Protein AF-A0AAU7CNP4-F1 (afdb_monomer_lite)

Structure (mmCIF, N/CA/C/O backbone):
data_AF-A0AAU7CNP4-F1
#
_entry.id   AF-A0AAU7CNP4-F1
#
loop_
_atom_site.group_PDB
_atom_site.id
_atom_site.type_symbol
_atom_site.label_atom_id
_atom_site.label_alt_id
_atom_site.label_comp_id
_atom_site.label_asym_id
_atom_site.label_entity_id
_atom_site.label_seq_id
_atom_site.pdbx_PDB_ins_code
_atom_site.Cartn_x
_atom_site.Cartn_y
_atom_site.Cartn_z
_atom_site.occupancy
_atom_site.B_iso_or_equiv
_atom_site.auth_seq_id
_atom_site.auth_comp_id
_atom_site.auth_asym_id
_atom_site.auth_atom_id
_atom_site.pdbx_PDB_model_num
ATOM 1 N N . MET A 1 1 ? 29.659 2.621 -32.367 1.00 38.81 1 MET A N 1
ATOM 2 C CA . MET A 1 1 ? 28.260 2.296 -32.020 1.00 38.81 1 MET A CA 1
ATOM 3 C C . MET A 1 1 ? 28.257 0.948 -31.317 1.00 38.81 1 MET A C 1
ATOM 5 O O . MET A 1 1 ? 28.202 -0.076 -31.984 1.00 38.81 1 MET A O 1
ATOM 9 N N . SER A 1 2 ? 28.428 0.926 -29.994 1.00 43.38 2 SER A N 1
ATOM 10 C CA . SER A 1 2 ? 28.202 -0.292 -29.212 1.00 43.38 2 SER A CA 1
ATOM 11 C C . SER A 1 2 ? 26.702 -0.582 -29.249 1.00 43.38 2 SER A C 1
ATOM 13 O O . SER A 1 2 ? 25.896 0.210 -28.765 1.00 43.38 2 SER A O 1
ATOM 15 N N . GLY A 1 3 ? 26.315 -1.666 -29.921 1.00 45.72 3 GLY A N 1
ATOM 16 C CA . GLY A 1 3 ? 24.931 -2.122 -29.923 1.00 45.72 3 GLY A CA 1
ATOM 17 C C . GLY A 1 3 ? 24.493 -2.392 -28.487 1.00 45.72 3 GLY A C 1
ATOM 18 O O . GLY A 1 3 ? 25.221 -3.033 -27.732 1.00 45.72 3 GLY A O 1
ATOM 19 N N . ILE A 1 4 ? 23.329 -1.875 -28.098 1.00 47.69 4 ILE A N 1
ATOM 20 C CA . ILE A 1 4 ? 22.708 -2.201 -26.814 1.00 47.69 4 ILE A CA 1
ATOM 21 C C . ILE A 1 4 ? 22.448 -3.711 -26.830 1.00 47.69 4 ILE A C 1
ATOM 23 O O . ILE A 1 4 ? 21.527 -4.178 -27.501 1.00 47.69 4 ILE A O 1
ATOM 27 N N . VAL A 1 5 ? 23.285 -4.482 -26.134 1.00 54.00 5 VAL A N 1
ATOM 28 C CA . VAL A 1 5 ? 23.056 -5.912 -25.921 1.00 54.00 5 VAL A CA 1
ATOM 29 C C . VAL A 1 5 ? 21.863 -6.015 -24.978 1.00 54.00 5 VAL A C 1
ATOM 31 O O . VAL A 1 5 ? 21.990 -5.802 -23.775 1.00 54.00 5 VAL A O 1
ATOM 34 N N . ARG A 1 6 ? 20.674 -6.257 -25.536 1.00 62.50 6 ARG A N 1
ATOM 35 C CA . ARG A 1 6 ? 19.467 -6.484 -24.738 1.00 62.50 6 ARG A CA 1
ATOM 36 C C . ARG A 1 6 ? 19.558 -7.869 -24.111 1.00 62.50 6 ARG A C 1
ATOM 38 O O . ARG A 1 6 ? 19.707 -8.861 -24.822 1.00 62.50 6 ARG A O 1
ATOM 45 N N . GLU A 1 7 ? 19.491 -7.910 -22.785 1.00 71.56 7 GLU A N 1
ATOM 46 C CA . GLU A 1 7 ? 19.422 -9.142 -22.003 1.00 71.56 7 GLU A CA 1
ATOM 47 C C . GLU A 1 7 ? 18.245 -10.000 -22.504 1.00 71.56 7 GLU A C 1
ATOM 49 O O . GLU A 1 7 ? 17.127 -9.506 -22.692 1.00 71.56 7 GLU A O 1
ATOM 54 N N . LYS A 1 8 ? 18.512 -11.280 -22.765 1.00 75.69 8 LYS A N 1
ATOM 55 C CA . LYS A 1 8 ? 17.538 -12.248 -23.275 1.00 75.69 8 LYS A CA 1
ATOM 56 C C . LYS A 1 8 ? 17.271 -13.306 -22.219 1.00 75.69 8 LYS A C 1
ATOM 58 O O . LYS A 1 8 ? 18.205 -13.837 -21.619 1.00 75.69 8 LYS A O 1
ATOM 63 N N . ILE A 1 9 ? 16.004 -13.647 -22.030 1.00 73.88 9 ILE A N 1
ATOM 64 C CA . ILE A 1 9 ? 15.598 -14.792 -21.224 1.00 73.88 9 ILE A CA 1
ATOM 65 C C . ILE A 1 9 ? 15.575 -16.001 -22.160 1.00 73.88 9 ILE A C 1
ATOM 67 O O . ILE A 1 9 ? 14.783 -16.045 -23.102 1.00 73.88 9 ILE A O 1
ATOM 71 N N . LYS A 1 10 ? 16.468 -16.974 -21.925 1.00 75.62 10 LYS A N 1
ATOM 72 C CA . LYS A 1 10 ? 16.588 -18.170 -22.780 1.00 75.62 10 LYS A CA 1
ATOM 73 C C . LYS A 1 10 ? 15.264 -18.922 -22.893 1.00 75.62 10 LYS A C 1
ATOM 75 O O . LYS A 1 10 ? 14.884 -19.308 -23.994 1.00 75.62 10 LYS A O 1
ATOM 80 N N . GLN A 1 11 ? 14.578 -19.082 -21.767 1.00 80.00 11 GLN A N 1
ATOM 81 C CA . GLN A 1 11 ? 13.254 -19.677 -21.663 1.00 80.00 11 GLN A CA 1
ATOM 82 C C . GLN A 1 11 ? 12.564 -19.119 -20.418 1.00 80.00 11 GLN A C 1
ATOM 84 O O . GLN A 1 11 ? 13.205 -19.007 -19.371 1.00 80.00 11 GLN A O 1
ATOM 89 N N . PHE A 1 12 ? 11.284 -18.772 -20.520 1.00 85.19 12 PHE A N 1
ATOM 90 C CA . PHE A 1 12 ? 10.454 -18.475 -19.355 1.00 85.19 12 PHE A CA 1
ATOM 91 C C . PHE A 1 12 ? 9.117 -19.203 -19.438 1.00 85.19 12 PHE A C 1
ATOM 93 O O . PHE A 1 12 ? 8.617 -19.471 -20.529 1.00 85.19 12 PHE A O 1
ATOM 100 N N . VAL A 1 13 ? 8.555 -19.468 -18.261 1.00 90.06 13 VAL A N 1
ATOM 101 C CA . VAL A 1 13 ? 7.178 -19.923 -18.064 1.00 90.06 13 VAL A CA 1
ATOM 102 C C . VAL A 1 13 ? 6.470 -18.866 -17.224 1.00 90.06 13 VAL A C 1
ATOM 104 O O . VAL A 1 13 ? 7.039 -18.371 -16.249 1.00 90.06 13 VAL A O 1
ATOM 107 N N . LEU A 1 14 ? 5.258 -18.485 -17.611 1.00 93.00 14 LEU A N 1
ATOM 108 C CA . LEU A 1 14 ? 4.395 -17.572 -16.866 1.00 93.00 14 LEU A CA 1
ATOM 109 C C . LEU A 1 14 ? 2.976 -18.131 -16.867 1.00 93.00 14 LEU A C 1
ATOM 111 O O . LEU A 1 14 ? 2.451 -18.463 -17.927 1.00 93.00 14 LEU A O 1
ATOM 115 N N . THR A 1 15 ? 2.329 -18.199 -15.707 1.00 97.31 15 THR A N 1
ATOM 116 C CA . THR A 1 15 ? 0.913 -18.583 -15.656 1.00 97.31 15 THR A CA 1
ATOM 117 C C . THR A 1 15 ? 0.058 -17.327 -15.687 1.00 97.31 15 THR A C 1
ATOM 119 O O . THR A 1 15 ? 0.153 -16.508 -14.779 1.00 97.31 15 THR A O 1
ATOM 122 N N . VAL A 1 16 ? -0.801 -17.167 -16.692 1.00 97.75 16 VAL A N 1
ATOM 123 C CA . VAL A 1 16 ? -1.746 -16.046 -16.793 1.00 97.75 16 VAL A CA 1
ATOM 124 C C . VAL A 1 16 ? -3.171 -16.588 -16.788 1.00 97.75 16 VAL A C 1
ATOM 126 O O . VAL A 1 16 ? -3.534 -17.395 -17.641 1.00 97.75 16 VAL A O 1
ATOM 129 N N . ASN A 1 17 ? -3.984 -16.164 -15.816 1.00 96.88 17 ASN A N 1
ATOM 130 C CA . ASN A 1 17 ? -5.369 -16.621 -15.625 1.00 96.88 17 ASN A CA 1
ATOM 131 C C . ASN A 1 17 ? -5.502 -18.159 -15.593 1.00 96.88 17 ASN A C 1
ATOM 133 O O . ASN A 1 17 ? -6.438 -18.731 -16.144 1.00 96.88 17 ASN A O 1
ATOM 137 N N . GLY A 1 18 ? -4.530 -18.840 -14.974 1.00 94.50 18 GLY A N 1
ATOM 138 C CA . GLY A 1 18 ? -4.497 -20.303 -14.861 1.00 94.50 18 GLY A CA 1
ATOM 139 C C . GLY A 1 18 ? -4.018 -21.052 -16.110 1.00 94.50 18 GLY A C 1
ATOM 140 O O . GLY A 1 18 ? -3.937 -22.277 -16.065 1.00 94.50 18 GLY A O 1
ATOM 141 N N . LYS A 1 19 ? -3.673 -20.349 -17.196 1.00 95.94 19 LYS A N 1
ATOM 142 C CA . LYS A 1 19 ? -3.052 -20.925 -18.394 1.00 95.94 19 LYS A CA 1
ATOM 143 C C . LYS A 1 19 ? -1.554 -20.638 -18.397 1.00 95.94 19 LYS A C 1
ATOM 145 O O . LYS A 1 19 ? -1.145 -19.493 -18.217 1.00 95.94 19 LYS A O 1
ATOM 150 N N . GLU A 1 20 ? -0.746 -21.665 -18.621 1.00 96.12 20 GLU A N 1
ATOM 151 C CA . GLU A 1 20 ? 0.701 -21.520 -18.772 1.00 96.12 20 GLU A CA 1
ATOM 152 C C . GLU A 1 20 ? 1.057 -20.996 -20.167 1.00 96.12 20 GLU A C 1
ATOM 154 O O . GLU A 1 20 ? 0.502 -21.426 -21.181 1.00 96.12 20 GLU A O 1
ATOM 159 N N . TYR A 1 21 ? 1.988 -20.049 -20.195 1.00 94.25 21 TYR A N 1
ATOM 160 C CA . TYR A 1 21 ? 2.594 -19.491 -21.393 1.00 94.25 21 TYR A CA 1
ATOM 161 C C . TYR A 1 21 ? 4.100 -19.697 -21.314 1.00 94.25 21 TYR A C 1
ATOM 163 O O . TYR A 1 21 ? 4.745 -19.267 -20.354 1.00 94.25 21 TYR A O 1
ATOM 171 N N . GLU A 1 22 ? 4.657 -20.329 -22.341 1.00 91.62 22 GLU A N 1
ATOM 172 C CA . GLU A 1 22 ? 6.089 -20.568 -22.461 1.00 91.62 22 GLU A CA 1
ATOM 173 C C . GLU A 1 22 ? 6.647 -19.806 -23.660 1.00 91.62 22 GLU A C 1
ATOM 175 O O . GLU A 1 22 ? 6.062 -19.829 -24.744 1.00 91.62 22 GLU A O 1
ATOM 180 N N . ARG A 1 23 ? 7.803 -19.156 -23.491 1.00 85.06 23 ARG A N 1
ATOM 181 C CA . ARG A 1 23 ? 8.516 -18.522 -24.609 1.00 85.06 23 ARG A CA 1
ATOM 182 C C . ARG A 1 23 ? 10.017 -18.703 -24.473 1.00 85.06 23 ARG A C 1
ATOM 184 O O . ARG A 1 23 ? 10.582 -18.593 -23.383 1.00 85.06 23 ARG A O 1
ATOM 191 N N . THR A 1 24 ? 10.671 -18.923 -25.606 1.00 84.31 24 THR A N 1
ATOM 192 C CA . THR A 1 24 ? 12.131 -18.952 -25.730 1.00 84.31 24 THR A CA 1
ATOM 193 C C . THR A 1 24 ? 12.647 -17.663 -26.352 1.00 84.31 24 THR A C 1
ATOM 195 O O . THR A 1 24 ? 11.948 -17.038 -27.143 1.00 84.31 24 THR A O 1
ATOM 198 N N . ASP A 1 25 ? 13.886 -17.291 -26.034 1.00 80.50 25 ASP A N 1
ATOM 199 C CA . ASP A 1 25 ? 14.572 -16.118 -26.606 1.00 80.50 25 ASP A CA 1
ATOM 200 C C . ASP A 1 25 ? 13.822 -14.781 -26.412 1.00 80.50 25 ASP A C 1
ATOM 202 O O . ASP A 1 25 ? 13.855 -13.869 -27.238 1.00 80.50 25 ASP A O 1
ATOM 206 N N . ALA A 1 26 ? 13.136 -14.672 -25.276 1.00 81.00 26 ALA A N 1
ATOM 207 C CA . ALA A 1 26 ? 12.335 -13.524 -24.888 1.00 81.00 26 ALA A CA 1
ATOM 208 C C . ALA A 1 26 ? 13.204 -12.320 -24.514 1.00 81.00 26 ALA A C 1
ATOM 210 O O . ALA A 1 26 ? 14.243 -12.459 -23.864 1.00 81.00 26 ALA A O 1
ATOM 211 N N . ARG A 1 27 ? 12.748 -11.108 -24.837 1.00 82.50 27 ARG A N 1
ATOM 212 C CA . ARG A 1 27 ? 13.399 -9.887 -24.351 1.00 82.50 27 ARG A CA 1
ATOM 213 C C . ARG A 1 27 ? 13.158 -9.716 -22.853 1.00 82.50 27 ARG A C 1
ATOM 215 O O . ARG A 1 27 ? 12.016 -9.638 -22.412 1.00 82.50 27 ARG A O 1
ATOM 222 N N . ALA A 1 28 ? 14.229 -9.615 -22.066 1.00 75.06 28 ALA A N 1
ATOM 223 C CA . ALA A 1 28 ? 14.109 -9.498 -20.612 1.00 75.06 28 ALA A CA 1
ATOM 224 C C . ALA A 1 28 ? 13.513 -8.150 -20.161 1.00 75.06 28 ALA A C 1
ATOM 226 O O . ALA A 1 28 ? 12.955 -8.048 -19.068 1.00 75.06 28 ALA A O 1
ATOM 227 N N . ASP A 1 29 ? 13.628 -7.122 -21.007 1.00 81.38 29 ASP A N 1
ATOM 228 C CA . ASP A 1 29 ? 13.146 -5.757 -20.784 1.00 81.38 29 ASP A CA 1
ATOM 229 C C . ASP A 1 29 ? 11.732 -5.491 -21.332 1.00 81.38 29 ASP A C 1
ATOM 231 O O . ASP A 1 29 ? 11.237 -4.365 -21.228 1.00 81.38 29 ASP A O 1
ATOM 235 N N . GLU A 1 30 ? 11.076 -6.497 -21.909 1.00 88.81 30 GLU A N 1
ATOM 236 C CA . GLU A 1 30 ? 9.699 -6.394 -22.395 1.00 88.81 30 GLU A CA 1
ATOM 237 C C . GLU A 1 30 ? 8.737 -6.057 -21.255 1.00 88.81 30 GLU A C 1
ATOM 239 O O . GLU A 1 30 ? 8.899 -6.543 -20.131 1.00 88.81 30 GLU A O 1
ATOM 244 N N . LEU A 1 31 ? 7.765 -5.184 -21.523 1.00 91.31 31 LEU A N 1
ATOM 245 C CA . LEU A 1 31 ? 6.748 -4.847 -20.536 1.00 91.31 31 LEU A CA 1
ATOM 246 C C . LEU A 1 31 ? 5.727 -5.974 -20.441 1.00 91.31 31 LEU A C 1
ATOM 248 O O . LEU A 1 31 ? 5.307 -6.536 -21.449 1.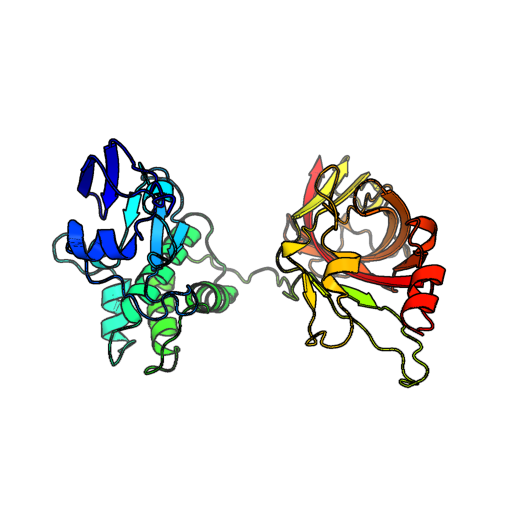00 91.31 31 LEU A O 1
ATOM 252 N N . LEU A 1 32 ? 5.262 -6.246 -19.224 1.00 94.62 32 LEU A N 1
ATOM 253 C CA . LEU A 1 32 ? 4.209 -7.230 -18.999 1.00 94.62 32 LEU A CA 1
ATOM 254 C C . LEU A 1 32 ? 2.937 -6.884 -19.787 1.00 94.62 32 LEU A C 1
ATOM 256 O O . LEU A 1 32 ? 2.257 -7.782 -20.261 1.00 94.62 32 LEU A O 1
ATOM 260 N N . ILE A 1 33 ? 2.608 -5.601 -19.949 1.00 96.94 33 ILE A N 1
ATOM 261 C CA . ILE A 1 33 ? 1.417 -5.203 -20.708 1.00 96.94 33 ILE A CA 1
ATOM 262 C C . ILE A 1 33 ? 1.493 -5.572 -22.192 1.00 96.94 33 ILE A C 1
ATOM 264 O O . ILE A 1 33 ? 0.484 -6.010 -22.734 1.00 96.94 33 ILE A O 1
ATOM 268 N N . ASP A 1 34 ? 2.670 -5.445 -22.808 1.00 95.50 34 ASP A N 1
ATOM 269 C CA . ASP A 1 34 ? 2.871 -5.788 -24.217 1.00 95.50 34 ASP A CA 1
ATOM 270 C C . ASP A 1 34 ? 2.713 -7.305 -24.379 1.00 95.50 34 ASP A C 1
ATOM 272 O O . ASP A 1 34 ? 1.917 -7.760 -25.193 1.00 95.50 34 ASP A O 1
ATOM 276 N N . PHE A 1 35 ? 3.340 -8.084 -23.489 1.00 95.00 35 PHE A N 1
ATOM 277 C CA . PHE A 1 35 ? 3.177 -9.538 -23.441 1.00 95.00 35 PHE A CA 1
ATOM 278 C C . PHE A 1 35 ? 1.704 -9.961 -23.279 1.00 95.00 35 PHE A C 1
ATOM 280 O O . PHE A 1 35 ? 1.206 -10.822 -24.003 1.00 95.00 35 PHE A O 1
ATOM 287 N N . LEU A 1 36 ? 0.970 -9.336 -22.352 1.00 97.44 36 LEU A N 1
ATOM 288 C CA . LEU A 1 36 ? -0.448 -9.640 -22.140 1.00 97.44 36 LEU A CA 1
ATOM 289 C C . LEU A 1 36 ? -1.300 -9.345 -23.382 1.00 97.44 36 LEU A C 1
ATOM 291 O O . LEU A 1 36 ? -2.245 -10.080 -23.650 1.00 97.44 36 LEU A O 1
ATOM 295 N N . HIS A 1 37 ? -1.001 -8.276 -24.121 1.00 97.50 37 HIS A N 1
ATOM 296 C CA . HIS A 1 37 ? -1.801 -7.859 -25.277 1.00 97.50 37 HIS A CA 1
ATOM 297 C C . HIS A 1 37 ? -1.457 -8.633 -26.538 1.00 97.50 37 HIS A C 1
ATOM 299 O O . HIS A 1 37 ? -2.368 -9.032 -27.258 1.00 97.50 37 HIS A O 1
ATOM 305 N N . GLU A 1 38 ? -0.170 -8.816 -26.806 1.00 94.44 38 GLU A N 1
ATOM 306 C CA . GLU A 1 38 ? 0.323 -9.346 -28.076 1.00 94.44 38 GLU A CA 1
ATOM 307 C C . GLU A 1 38 ? 0.423 -10.874 -28.064 1.00 94.44 38 GLU A C 1
ATOM 309 O O . GLU A 1 38 ? 0.113 -11.504 -29.068 1.00 94.44 38 GLU A O 1
ATOM 314 N N . GLU A 1 39 ? 0.803 -11.475 -26.933 1.00 92.50 39 GLU A N 1
ATOM 315 C CA . GLU A 1 39 ? 1.059 -12.922 -26.844 1.00 92.50 39 GLU A CA 1
ATOM 316 C C . GLU A 1 39 ? -0.105 -13.664 -2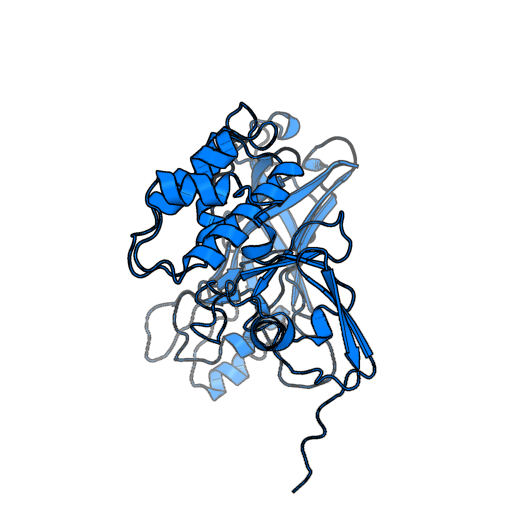6.181 1.00 92.50 39 GLU A C 1
ATOM 318 O O . GLU A 1 39 ? -0.512 -14.740 -26.622 1.00 92.50 39 GLU A O 1
ATOM 323 N N . CYS A 1 40 ? -0.669 -13.094 -25.111 1.00 95.31 40 CYS A N 1
ATOM 324 C CA . CYS A 1 40 ? -1.827 -13.692 -24.444 1.00 95.31 40 CYS A CA 1
ATOM 325 C C . CYS A 1 40 ? -3.164 -13.306 -25.093 1.00 95.31 40 CYS A C 1
ATOM 327 O O . CYS A 1 40 ? -4.181 -13.902 -24.743 1.00 95.31 40 CYS A O 1
ATOM 329 N N . GLU A 1 41 ? -3.180 -12.298 -25.974 1.00 97.06 41 GLU A N 1
ATOM 330 C CA . GLU A 1 41 ? -4.392 -11.694 -26.556 1.00 97.06 41 GLU A CA 1
ATOM 331 C C . GLU A 1 41 ? -5.392 -11.169 -25.492 1.00 97.06 41 GLU A C 1
ATOM 333 O O . GLU A 1 41 ? -6.590 -11.002 -25.738 1.00 97.06 41 GLU A O 1
ATOM 338 N N . LEU A 1 42 ? -4.899 -10.857 -24.286 1.00 98.00 42 LEU A N 1
ATOM 339 C CA . LEU A 1 42 ? -5.663 -10.370 -23.132 1.00 98.00 42 LEU A CA 1
ATOM 340 C C . LEU A 1 42 ? -5.615 -8.841 -23.056 1.00 98.00 42 LEU A C 1
ATOM 342 O O . LEU A 1 42 ? -4.827 -8.229 -22.328 1.00 98.00 42 LEU A O 1
ATOM 346 N N . THR A 1 43 ? -6.483 -8.202 -23.837 1.00 97.88 43 THR A N 1
ATOM 347 C CA . THR A 1 43 ? -6.500 -6.739 -24.017 1.00 97.88 43 THR A CA 1
ATOM 348 C C . THR A 1 43 ? -7.274 -5.973 -22.939 1.00 97.88 43 THR A C 1
ATOM 350 O O . THR A 1 43 ? -7.404 -4.745 -23.006 1.00 97.88 43 THR A O 1
ATOM 353 N N . GLY A 1 44 ? -7.832 -6.655 -21.939 1.00 97.94 44 GLY A N 1
ATOM 354 C CA . GLY A 1 44 ? -8.621 -6.080 -20.853 1.00 97.94 44 GLY A CA 1
ATOM 355 C C . GLY A 1 44 ? -7.804 -5.155 -19.958 1.00 97.94 44 GLY A C 1
ATOM 356 O O . GLY A 1 44 ? -8.243 -4.041 -19.679 1.00 97.94 44 GLY A O 1
ATOM 357 N N . THR A 1 45 ? -6.595 -5.553 -19.567 1.00 98.19 45 THR A N 1
ATOM 358 C CA . THR A 1 45 ? -5.640 -4.690 -18.845 1.00 98.19 45 THR A CA 1
ATOM 359 C C . THR A 1 45 ? -5.290 -3.473 -19.706 1.00 98.19 45 THR A C 1
ATOM 361 O O . THR A 1 45 ? -4.831 -3.651 -20.823 1.00 98.19 45 THR A O 1
ATOM 364 N N . LYS A 1 46 ? -5.483 -2.223 -19.260 1.00 97.88 46 LYS A N 1
ATOM 365 C CA . LYS A 1 46 ? -5.345 -1.067 -20.173 1.00 97.88 46 LYS A CA 1
ATOM 366 C C . LYS A 1 46 ? -4.023 -0.321 -20.045 1.00 97.88 46 LYS A C 1
ATOM 368 O O . LYS A 1 46 ? -3.638 0.103 -18.957 1.00 97.88 46 LYS A O 1
ATOM 373 N N . PHE A 1 47 ? -3.376 -0.055 -21.180 1.00 95.62 47 PHE A N 1
ATOM 374 C CA . PHE A 1 47 ? -2.254 0.878 -21.266 1.00 95.62 47 PHE A CA 1
ATOM 375 C C . PHE A 1 47 ? -2.789 2.307 -21.426 1.00 95.62 47 PHE A C 1
ATOM 377 O O . PHE A 1 47 ? -3.617 2.568 -22.293 1.00 95.62 47 PHE A O 1
ATOM 384 N N . SER A 1 48 ? -2.368 3.239 -20.569 1.00 91.56 48 SER A N 1
ATOM 385 C CA . SER A 1 48 ? -2.827 4.637 -20.630 1.00 91.56 48 SER A CA 1
ATOM 386 C C . SER A 1 48 ? -1.669 5.614 -20.463 1.00 91.56 48 SER A C 1
ATOM 388 O O . SER A 1 48 ? -1.200 6.180 -21.439 1.00 91.56 48 SER A O 1
ATOM 390 N N . CYS A 1 49 ? -1.176 5.798 -19.237 1.00 78.38 49 CYS A N 1
ATOM 391 C CA . CYS A 1 49 ? -0.147 6.805 -18.971 1.00 78.38 49 CYS A CA 1
ATOM 392 C C . CYS A 1 49 ? 1.294 6.336 -19.235 1.00 78.38 49 CYS A C 1
ATOM 394 O O . CYS A 1 49 ? 2.183 7.174 -19.298 1.00 78.38 49 CYS A O 1
ATOM 396 N N . GLY A 1 50 ? 1.558 5.023 -19.283 1.00 79.25 50 GLY A N 1
ATOM 397 C CA . GLY A 1 50 ? 2.906 4.444 -19.433 1.00 79.25 50 GLY A CA 1
ATOM 398 C C . GLY A 1 50 ? 3.882 4.660 -18.261 1.00 79.25 50 GLY A C 1
ATOM 399 O O . GLY A 1 50 ? 4.879 3.960 -18.168 1.00 79.25 50 GLY A O 1
ATOM 400 N N . VAL A 1 51 ? 3.581 5.576 -17.336 1.00 77.00 51 VAL A N 1
ATOM 401 C CA . VAL A 1 51 ? 4.471 5.987 -16.230 1.00 77.00 51 VAL A CA 1
ATOM 402 C C . VAL A 1 51 ? 3.983 5.546 -14.845 1.00 77.00 51 VAL A C 1
ATOM 404 O O . VAL A 1 51 ? 4.455 6.037 -13.829 1.00 77.00 51 VAL A O 1
ATOM 407 N 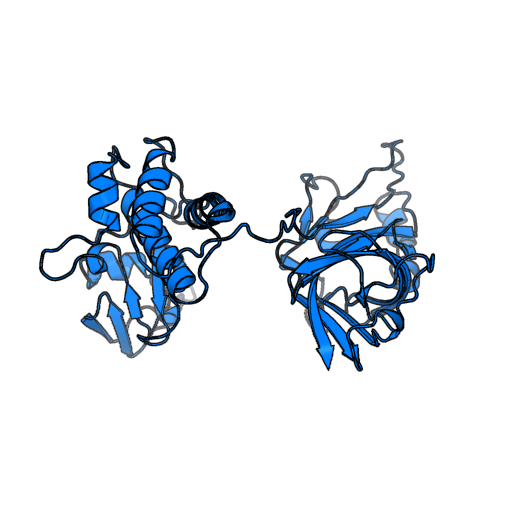N . GLY A 1 52 ? 2.989 4.654 -14.787 1.00 74.00 52 GLY A N 1
ATOM 408 C CA . GLY A 1 52 ? 2.477 4.088 -13.533 1.00 74.00 52 GLY A CA 1
ATOM 409 C C . GLY A 1 52 ? 1.544 4.986 -12.705 1.00 74.00 52 GLY A C 1
ATOM 410 O O . GLY A 1 52 ? 1.128 4.591 -11.625 1.00 74.00 52 GLY A O 1
ATOM 411 N N . ALA A 1 53 ? 1.147 6.158 -13.206 1.00 74.19 53 ALA A N 1
ATOM 412 C CA . ALA A 1 53 ? 0.353 7.125 -12.439 1.00 74.19 53 ALA A CA 1
ATOM 413 C C . ALA A 1 53 ? -1.169 6.861 -12.406 1.00 74.19 53 ALA A C 1
ATOM 415 O O . ALA A 1 53 ? -1.860 7.381 -11.538 1.00 74.19 53 ALA A O 1
ATOM 416 N N . CYS A 1 54 ? -1.724 6.122 -13.375 1.00 74.56 54 CYS A N 1
ATOM 417 C CA . CYS A 1 54 ? -3.185 6.052 -13.575 1.00 74.56 54 CYS A CA 1
ATOM 418 C C . CYS A 1 54 ? -3.872 4.770 -13.078 1.00 74.56 54 CYS A C 1
ATOM 420 O O . CYS A 1 54 ? -5.102 4.704 -13.096 1.00 74.56 54 CYS A O 1
ATOM 422 N N . GLY A 1 55 ? -3.110 3.722 -12.748 1.00 83.06 55 GLY A N 1
ATOM 423 C CA . GLY A 1 55 ? -3.629 2.431 -12.274 1.00 83.06 55 GLY A CA 1
ATOM 424 C C . GLY A 1 55 ? -4.424 1.577 -13.281 1.00 83.06 55 GLY A C 1
ATOM 425 O O . GLY A 1 55 ? -4.824 0.469 -12.944 1.00 83.06 55 GLY A O 1
ATOM 426 N N . SER A 1 56 ? -4.655 2.023 -14.522 1.00 94.19 56 SER A N 1
ATOM 427 C CA . SER A 1 56 ? -5.510 1.290 -15.486 1.00 94.19 56 SER A CA 1
ATOM 428 C C . SER A 1 56 ? -4.921 -0.049 -15.968 1.00 94.19 56 SER A C 1
ATOM 430 O O . SER A 1 56 ? -5.653 -0.911 -16.452 1.00 94.19 56 SER A O 1
ATOM 432 N N . CYS A 1 57 ? -3.609 -0.233 -15.799 1.00 95.19 57 CYS A N 1
ATOM 433 C CA . CYS A 1 57 ? -2.856 -1.435 -16.164 1.00 95.19 57 CYS A CA 1
ATOM 434 C C . CYS A 1 57 ? -2.649 -2.410 -14.991 1.00 95.19 57 CYS A C 1
ATOM 436 O O . CYS A 1 57 ? -1.738 -3.238 -15.038 1.00 95.19 57 CYS A O 1
ATOM 438 N N . LYS A 1 58 ? -3.410 -2.259 -13.902 1.00 95.75 58 LYS A N 1
ATOM 439 C CA . LYS A 1 58 ? -3.223 -3.059 -12.692 1.00 95.75 58 LYS A CA 1
ATOM 440 C C . LYS A 1 58 ? -3.617 -4.517 -12.928 1.00 95.75 58 LYS A C 1
ATOM 442 O O . LYS A 1 58 ? -4.700 -4.791 -13.437 1.00 95.75 58 LYS A O 1
ATOM 447 N N . VAL A 1 59 ? -2.742 -5.420 -12.505 1.00 97.94 59 VAL A N 1
ATOM 448 C CA . VAL A 1 59 ? -2.933 -6.875 -12.460 1.00 97.94 59 VAL A CA 1
ATOM 449 C C . VAL A 1 59 ? -2.561 -7.383 -11.065 1.00 97.94 59 VAL A C 1
ATOM 451 O O . VAL A 1 59 ? -1.942 -6.654 -10.285 1.00 97.94 59 VAL A O 1
ATOM 454 N N . ALA A 1 60 ? -2.939 -8.618 -10.747 1.00 96.38 60 ALA A N 1
ATOM 455 C CA . ALA A 1 60 ? -2.488 -9.299 -9.536 1.00 96.38 60 ALA A CA 1
ATOM 456 C C . ALA A 1 60 ? -1.370 -10.285 -9.883 1.00 96.38 60 ALA A C 1
ATOM 458 O O . ALA A 1 60 ? -1.476 -10.989 -10.886 1.00 96.38 60 ALA A O 1
ATOM 459 N N . VAL A 1 61 ? -0.327 -10.347 -9.056 1.00 90.19 61 VAL A N 1
ATOM 460 C CA . VAL A 1 61 ? 0.770 -11.316 -9.185 1.00 90.19 61 VAL A CA 1
ATOM 461 C C . VAL A 1 61 ? 0.911 -12.107 -7.893 1.00 90.19 61 VAL A C 1
ATOM 463 O O . VAL A 1 61 ? 0.856 -11.531 -6.810 1.00 90.19 61 VAL A O 1
ATOM 466 N N . GLN A 1 62 ? 1.101 -13.417 -7.999 1.00 89.00 62 GLN A N 1
ATOM 467 C CA . GLN A 1 62 ? 1.360 -14.304 -6.868 1.00 89.00 62 GLN A CA 1
ATOM 468 C C . GLN A 1 62 ? 2.589 -15.170 -7.166 1.00 89.00 62 GLN A C 1
ATOM 470 O O . GLN A 1 62 ? 2.726 -15.704 -8.267 1.00 89.00 62 GLN A O 1
ATOM 475 N N . VAL A 1 63 ? 3.478 -15.333 -6.183 1.00 81.25 63 VAL A N 1
ATOM 476 C CA . VAL A 1 63 ? 4.677 -16.187 -6.317 1.00 81.25 63 VAL A CA 1
ATOM 477 C C . VAL A 1 63 ? 4.332 -17.679 -6.354 1.00 81.25 63 VAL A C 1
ATOM 479 O O . VAL A 1 63 ? 5.026 -18.465 -6.988 1.00 81.25 63 VAL A O 1
ATOM 482 N N . THR A 1 64 ? 3.231 -18.065 -5.712 1.00 84.56 64 THR A N 1
ATOM 483 C CA . THR A 1 64 ? 2.602 -19.388 -5.792 1.00 84.56 64 THR A CA 1
ATOM 484 C C . THR A 1 64 ? 1.087 -19.198 -5.850 1.00 84.56 64 THR A C 1
ATOM 486 O O . THR A 1 64 ? 0.588 -18.142 -5.469 1.00 84.56 64 THR A O 1
ATOM 489 N N . LYS A 1 65 ? 0.331 -20.205 -6.299 1.00 83.12 65 LYS A N 1
ATOM 490 C CA . LYS A 1 65 ? -1.133 -20.103 -6.454 1.00 83.12 65 LYS A CA 1
ATOM 491 C C . LYS A 1 65 ? -1.876 -19.705 -5.165 1.00 83.12 65 LYS A C 1
ATOM 493 O O . LYS A 1 65 ? -2.908 -19.042 -5.245 1.00 83.12 65 LYS A O 1
ATOM 498 N N . ASP A 1 66 ? -1.330 -20.071 -4.007 1.00 82.31 66 ASP A N 1
ATOM 499 C CA . ASP A 1 66 ? -1.924 -19.815 -2.688 1.00 82.31 66 ASP A CA 1
ATOM 500 C C . ASP A 1 66 ? -1.319 -18.588 -1.978 1.00 82.31 66 ASP A C 1
ATOM 502 O O . ASP A 1 66 ? -1.778 -18.200 -0.903 1.00 82.31 66 ASP A O 1
ATOM 506 N N . ALA A 1 67 ? -0.288 -17.962 -2.557 1.00 79.44 67 ALA A N 1
ATOM 507 C CA . ALA A 1 67 ? 0.321 -16.762 -1.991 1.00 79.44 67 ALA A CA 1
ATOM 508 C C . ALA A 1 67 ? -0.625 -15.548 -2.087 1.00 79.44 67 ALA A C 1
ATOM 510 O O . ALA A 1 67 ? -1.497 -15.511 -2.955 1.00 79.44 67 ALA A O 1
ATOM 511 N N . PRO A 1 68 ? -0.445 -14.515 -1.250 1.00 77.56 68 PRO A N 1
ATOM 512 C CA . PRO A 1 68 ? -1.158 -13.250 -1.392 1.00 77.56 68 PRO A CA 1
ATOM 513 C C . PRO A 1 68 ? -1.056 -12.645 -2.796 1.00 77.56 68 PRO A C 1
ATOM 515 O O . PRO A 1 68 ? 0.018 -12.632 -3.399 1.00 77.56 68 PRO A O 1
ATOM 518 N N . MET A 1 69 ? -2.172 -12.121 -3.308 1.00 87.56 69 MET A N 1
ATOM 519 C CA . MET A 1 69 ? -2.190 -11.317 -4.529 1.00 87.56 69 MET A CA 1
ATOM 520 C C . MET A 1 69 ? -1.485 -9.987 -4.286 1.00 87.56 69 MET A C 1
ATOM 522 O O . MET A 1 69 ? -1.937 -9.178 -3.484 1.00 87.56 69 MET A O 1
ATOM 526 N N . VAL A 1 70 ? -0.412 -9.733 -5.029 1.00 81.38 70 VAL A N 1
ATOM 527 C CA . VAL A 1 70 ? 0.326 -8.469 -4.984 1.00 81.38 70 VAL A CA 1
ATOM 528 C C . VAL A 1 70 ? -0.104 -7.587 -6.162 1.00 81.38 70 VAL A C 1
ATOM 530 O O . VAL A 1 70 ? -0.132 -8.066 -7.302 1.00 81.38 70 VAL A O 1
ATOM 533 N N . PRO A 1 71 ? -0.439 -6.302 -5.940 1.00 83.25 71 PRO A N 1
ATOM 534 C CA . PRO A 1 71 ? -0.760 -5.383 -7.024 1.00 83.25 71 PRO A CA 1
ATOM 535 C C . PRO A 1 71 ? 0.482 -5.056 -7.853 1.00 83.25 71 PRO A C 1
ATOM 537 O O . PRO A 1 71 ? 1.480 -4.562 -7.335 1.00 83.25 71 PRO A O 1
ATOM 540 N N . VAL A 1 72 ? 0.392 -5.245 -9.168 1.00 85.25 72 VAL A N 1
ATOM 541 C CA . VAL A 1 72 ? 1.468 -4.910 -10.109 1.00 85.25 72 VAL A CA 1
ATOM 542 C C . VAL A 1 72 ? 0.922 -4.055 -11.248 1.00 85.25 72 VAL A C 1
ATOM 544 O O . VAL A 1 72 ? -0.167 -4.289 -11.768 1.00 85.25 72 VAL A O 1
ATOM 547 N N . LEU A 1 73 ? 1.687 -3.037 -11.647 1.00 89.19 73 LEU A N 1
ATOM 548 C CA . LEU A 1 73 ? 1.380 -2.201 -12.807 1.00 89.19 73 LEU A CA 1
ATOM 549 C C . LEU A 1 73 ? 2.035 -2.802 -14.052 1.00 89.19 73 LEU A C 1
ATOM 551 O O . LEU A 1 73 ? 3.250 -2.698 -14.234 1.00 89.19 73 LEU A O 1
ATOM 555 N N . ALA A 1 74 ? 1.235 -3.395 -14.939 1.00 92.38 74 ALA A N 1
ATOM 556 C CA . ALA A 1 74 ? 1.751 -4.103 -16.112 1.00 92.38 74 ALA A CA 1
ATOM 557 C C . ALA A 1 74 ? 2.508 -3.187 -17.094 1.00 92.38 74 ALA A C 1
ATOM 559 O O . ALA A 1 74 ? 3.377 -3.650 -17.826 1.00 92.38 74 ALA A O 1
ATOM 560 N N . CYS A 1 75 ? 2.226 -1.876 -17.089 1.00 85.06 75 CYS A N 1
ATOM 561 C CA . CYS A 1 75 ? 2.946 -0.905 -17.925 1.00 85.06 75 CYS A CA 1
ATOM 562 C C . CYS A 1 75 ? 4.350 -0.552 -17.414 1.00 85.06 75 CYS A C 1
ATOM 564 O O . CYS A 1 75 ? 5.048 0.218 -18.066 1.00 85.06 75 CYS A O 1
ATOM 566 N N . TYR A 1 76 ? 4.736 -1.052 -16.239 1.00 83.38 76 TYR A N 1
ATOM 567 C CA . TYR A 1 76 ? 6.041 -0.804 -15.627 1.00 83.38 76 TYR A CA 1
ATOM 568 C C . TYR A 1 76 ? 6.804 -2.105 -15.362 1.00 83.38 76 TYR A C 1
ATOM 570 O O . TYR A 1 76 ? 8.021 -2.158 -15.543 1.00 83.38 76 TYR A O 1
ATOM 578 N N . ALA A 1 77 ? 6.087 -3.161 -14.966 1.00 83.06 77 ALA A N 1
ATOM 579 C CA . ALA A 1 77 ? 6.663 -4.474 -14.722 1.00 83.06 77 ALA A CA 1
ATOM 580 C C . ALA A 1 77 ? 7.328 -5.033 -15.983 1.00 83.06 77 ALA A C 1
ATOM 582 O O . ALA A 1 77 ? 6.748 -5.020 -17.070 1.00 83.06 77 ALA A O 1
ATOM 583 N N . ARG A 1 78 ? 8.550 -5.539 -15.812 1.00 87.38 78 ARG A N 1
ATOM 584 C CA . ARG A 1 78 ? 9.295 -6.224 -16.868 1.00 87.38 78 ARG A CA 1
ATOM 585 C C . ARG A 1 78 ? 8.978 -7.706 -16.813 1.00 87.38 78 ARG A C 1
ATOM 587 O O . ARG A 1 78 ? 8.836 -8.260 -15.728 1.00 87.38 78 ARG A O 1
ATOM 594 N N . LEU A 1 79 ? 8.942 -8.366 -17.961 1.00 84.00 79 LEU A N 1
ATOM 595 C CA . LEU A 1 79 ? 8.628 -9.789 -18.036 1.00 84.00 79 LEU A CA 1
ATOM 596 C C . LEU A 1 79 ? 9.558 -10.627 -17.143 1.00 84.00 79 LEU A C 1
ATOM 598 O O . LEU A 1 79 ? 9.095 -11.521 -16.440 1.00 84.00 79 LEU A O 1
ATOM 602 N N . LYS A 1 80 ? 10.847 -10.255 -17.062 1.00 84.75 80 LYS A N 1
ATOM 603 C CA . LYS A 1 80 ? 11.825 -10.928 -16.193 1.00 84.75 80 LYS A CA 1
ATOM 604 C C . LYS A 1 80 ? 11.463 -10.939 -14.706 1.00 84.75 80 LYS A C 1
ATOM 606 O O . LYS A 1 80 ? 11.880 -11.853 -14.008 1.00 84.75 80 LYS A O 1
ATOM 611 N N . SER A 1 81 ? 10.714 -9.949 -14.213 1.00 82.94 81 SER A N 1
ATOM 612 C CA . SER A 1 81 ? 10.378 -9.852 -12.786 1.00 82.94 81 SER A CA 1
ATOM 613 C C . SER A 1 81 ? 9.181 -10.709 -12.381 1.00 82.94 81 SER A C 1
ATOM 615 O O . SER A 1 81 ? 8.895 -10.798 -11.194 1.00 82.94 81 SER A O 1
ATOM 617 N N . VAL A 1 82 ? 8.467 -11.299 -13.344 1.00 85.12 82 VAL A N 1
ATOM 618 C CA . VAL A 1 82 ? 7.274 -12.122 -13.088 1.00 85.12 82 VAL A CA 1
ATOM 619 C C . VAL A 1 82 ? 7.425 -13.559 -13.586 1.00 85.12 82 VAL A C 1
ATOM 621 O O . VAL A 1 82 ? 6.484 -14.339 -13.496 1.00 85.12 82 VAL A O 1
ATOM 624 N N . VAL A 1 83 ? 8.600 -13.939 -14.094 1.00 87.50 83 VAL A N 1
ATOM 625 C CA . VAL A 1 83 ? 8.867 -15.312 -14.548 1.00 87.50 83 VAL A CA 1
ATOM 626 C C . VAL A 1 83 ? 8.589 -16.315 -13.427 1.00 87.50 83 VAL A C 1
ATOM 628 O O . VAL A 1 83 ? 9.005 -16.118 -12.289 1.00 87.50 83 VAL A O 1
ATOM 631 N N . GLY A 1 84 ? 7.888 -17.397 -13.766 1.00 88.19 84 GLY A N 1
ATOM 632 C CA . GLY A 1 84 ? 7.496 -18.459 -12.840 1.00 88.19 84 GLY A CA 1
ATOM 633 C C . GLY A 1 84 ? 6.339 -18.094 -11.907 1.00 88.19 84 GLY A C 1
ATOM 634 O O . GLY A 1 84 ? 5.943 -18.923 -11.093 1.00 88.19 84 GLY A O 1
ATOM 635 N N . MET A 1 85 ? 5.794 -16.878 -12.008 1.00 92.94 85 MET A N 1
ATOM 636 C CA . MET A 1 85 ? 4.702 -16.406 -11.158 1.00 92.94 85 MET A CA 1
ATOM 637 C C . MET A 1 85 ? 3.328 -16.611 -11.812 1.00 92.94 85 MET A C 1
ATOM 639 O O . MET A 1 85 ? 3.199 -16.980 -12.984 1.00 92.94 85 MET A O 1
ATOM 643 N N . TYR A 1 86 ? 2.288 -16.338 -11.028 1.00 96.62 86 TYR A N 1
ATOM 644 C CA . TYR A 1 86 ? 0.888 -16.394 -11.429 1.00 96.62 86 TYR A CA 1
ATOM 645 C C . TYR A 1 86 ? 0.353 -14.973 -11.582 1.00 96.62 86 TYR A C 1
ATOM 647 O O . TYR A 1 86 ? 0.298 -14.224 -10.610 1.00 96.62 86 TYR A O 1
ATOM 655 N N . VAL A 1 87 ? -0.048 -14.601 -12.792 1.00 97.81 87 VAL A N 1
ATOM 656 C CA . VAL A 1 87 ? -0.660 -13.312 -13.118 1.00 97.81 87 VAL A CA 1
ATOM 657 C C . VAL A 1 87 ? -2.162 -13.508 -13.287 1.00 97.81 87 VAL A C 1
ATOM 659 O O . VAL A 1 87 ? -2.603 -14.349 -14.069 1.00 97.81 87 VAL A O 1
ATOM 662 N N . THR A 1 88 ? -2.959 -12.701 -12.594 1.00 98.44 88 THR A N 1
ATOM 663 C CA . THR A 1 88 ? -4.405 -12.604 -12.825 1.00 98.44 88 THR A CA 1
ATOM 664 C C . THR A 1 88 ? -4.732 -11.237 -13.415 1.00 98.44 88 THR A C 1
ATOM 666 O O . THR A 1 88 ? -4.352 -10.203 -12.855 1.00 98.44 88 THR A O 1
ATOM 669 N N . THR A 1 89 ? -5.436 -11.227 -14.544 1.00 98.62 89 THR A N 1
ATOM 670 C CA . THR A 1 89 ? -5.956 -10.026 -15.212 1.00 98.62 89 THR A CA 1
ATOM 671 C C . THR A 1 89 ? -7.472 -9.919 -15.028 1.00 98.62 89 THR A C 1
ATOM 673 O O . THR A 1 89 ? -8.096 -10.784 -14.412 1.00 98.62 89 THR A O 1
ATOM 676 N N . VAL A 1 90 ? -8.089 -8.857 -15.559 1.00 98.38 90 VAL A N 1
ATOM 677 C CA . VAL A 1 90 ? -9.543 -8.643 -15.430 1.00 98.38 90 VAL A CA 1
ATOM 678 C C . VAL A 1 90 ? -10.361 -9.778 -16.054 1.00 98.38 90 VAL A C 1
ATOM 680 O O . VAL A 1 90 ? -11.437 -10.110 -15.561 1.00 98.38 90 VAL A O 1
ATOM 683 N N . GLU A 1 91 ? -9.849 -10.380 -17.123 1.00 98.19 91 GLU A N 1
ATOM 684 C CA . GLU A 1 91 ? -10.446 -11.524 -17.806 1.00 98.19 91 GLU A CA 1
ATOM 685 C C . GLU A 1 91 ? -10.457 -12.761 -16.905 1.00 98.19 91 GLU A C 1
ATOM 687 O O . GLU A 1 91 ? -11.434 -13.498 -16.902 1.00 98.19 91 GLU A O 1
ATOM 692 N N . GLY A 1 92 ? -9.430 -12.935 -16.067 1.00 97.19 92 GLY A N 1
ATOM 693 C CA . GLY A 1 92 ? -9.337 -14.043 -15.113 1.00 97.19 92 GLY A CA 1
ATOM 694 C C . GLY A 1 92 ? -10.299 -13.954 -13.927 1.00 97.19 92 GLY A C 1
ATOM 695 O O . GLY A 1 92 ? -10.332 -14.868 -13.109 1.00 97.19 92 GLY A O 1
ATOM 696 N N . LEU A 1 93 ? -11.067 -12.865 -13.798 1.00 97.25 93 LEU A N 1
ATOM 697 C CA . LEU A 1 93 ? -12.121 -12.758 -12.784 1.00 97.25 93 LEU A CA 1
ATOM 698 C C . LEU A 1 93 ? -13.373 -13.554 -13.170 1.00 97.25 93 LEU A C 1
ATOM 700 O O . LEU A 1 93 ? -14.121 -13.988 -12.295 1.00 97.25 93 LEU A O 1
ATOM 704 N N . GLU A 1 94 ? -13.623 -13.705 -14.467 1.00 94.69 94 GLU A N 1
ATOM 705 C CA . GLU A 1 94 ? -14.736 -14.491 -14.983 1.00 94.69 94 GLU A CA 1
ATOM 706 C C . GLU A 1 94 ? -14.387 -15.985 -14.925 1.00 94.69 94 GLU A C 1
ATOM 708 O O . GLU A 1 94 ? -13.254 -16.382 -15.196 1.00 94.69 94 GLU A O 1
ATOM 713 N N . ALA A 1 95 ? -15.360 -16.813 -14.538 1.00 87.62 95 ALA A N 1
ATOM 714 C CA . ALA A 1 95 ? -15.203 -18.262 -14.519 1.00 87.62 95 ALA A CA 1
ATOM 715 C C . ALA A 1 95 ? -16.381 -18.967 -15.211 1.00 87.62 95 ALA A C 1
ATOM 717 O O . ALA A 1 95 ? -17.515 -18.943 -14.724 1.00 87.62 95 ALA A O 1
ATOM 718 N N . GLN A 1 96 ? -16.099 -19.665 -16.315 1.00 85.94 96 GLN A N 1
ATOM 719 C CA . GLN A 1 96 ? -17.059 -20.500 -17.056 1.00 85.94 96 GLN A CA 1
ATOM 720 C C . GLN A 1 96 ? -18.342 -19.760 -17.492 1.00 85.94 96 GLN A C 1
ATOM 722 O O . GLN A 1 96 ? -19.459 -20.240 -17.303 1.00 85.94 96 GLN A O 1
ATOM 727 N N . GLY A 1 97 ? -18.192 -18.565 -18.050 1.00 87.75 97 GLY A N 1
ATOM 728 C CA . GLY A 1 97 ? -19.263 -17.647 -18.433 1.00 87.75 97 GLY A CA 1
ATOM 729 C C . GLY A 1 97 ? -19.879 -16.866 -17.268 1.00 87.75 97 GLY A C 1
ATOM 730 O O . GLY A 1 97 ? -20.754 -16.028 -17.496 1.00 87.75 97 GLY A O 1
ATOM 731 N N . ASN A 1 98 ? -19.457 -17.108 -16.023 1.00 93.81 98 ASN A N 1
ATOM 732 C CA . ASN A 1 98 ? -20.006 -16.428 -14.856 1.00 93.81 98 ASN A CA 1
ATOM 733 C C . ASN A 1 98 ? -19.127 -15.253 -14.448 1.00 93.81 98 ASN A C 1
ATOM 735 O O . ASN A 1 98 ? -18.005 -15.419 -13.972 1.00 93.81 98 ASN A O 1
ATOM 739 N N . LEU A 1 99 ? -19.696 -14.053 -14.563 1.00 96.19 99 LEU A N 1
ATOM 740 C CA . LEU A 1 99 ? -19.068 -12.840 -14.058 1.00 96.19 99 LEU A CA 1
ATOM 741 C C . LEU A 1 99 ? -18.806 -12.940 -12.552 1.00 96.19 99 LEU A C 1
ATOM 743 O O . LEU A 1 99 ? -19.691 -13.332 -11.777 1.00 96.19 99 LEU A O 1
ATOM 747 N N . HIS A 1 100 ? -17.628 -12.475 -12.144 1.00 97.31 100 HIS A N 1
ATOM 748 C CA . HIS A 1 100 ? -17.289 -12.264 -10.744 1.00 97.31 100 HIS A CA 1
ATOM 749 C C . HIS A 1 100 ? -18.323 -11.340 -10.076 1.00 97.31 100 HIS A C 1
ATOM 751 O O . HIS A 1 100 ? -18.798 -10.396 -10.721 1.00 97.31 100 HIS A O 1
ATOM 757 N N . PRO A 1 101 ? -18.632 -11.506 -8.775 1.00 98.00 101 PRO A N 1
ATOM 758 C CA . PRO A 1 101 ? -19.508 -10.585 -8.048 1.00 98.00 101 PRO A CA 1
ATOM 759 C C . PRO A 1 101 ? -19.138 -9.102 -8.216 1.00 98.00 101 PRO A C 1
ATOM 761 O O . PRO A 1 101 ? -20.024 -8.268 -8.368 1.00 98.00 101 PRO A O 1
ATOM 764 N N . LEU A 1 102 ? -17.840 -8.777 -8.286 1.00 98.12 102 LEU A N 1
ATOM 765 C CA . LEU A 1 102 ? -17.359 -7.418 -8.597 1.00 98.12 102 LEU A CA 1
ATOM 766 C C . LEU A 1 102 ? -17.789 -6.933 -9.986 1.00 98.12 102 LEU A C 1
ATOM 768 O O . LEU A 1 102 ? -18.278 -5.815 -10.113 1.00 98.12 102 LEU A O 1
ATOM 772 N N . GLN A 1 103 ? -17.640 -7.763 -11.021 1.00 98.19 103 GLN A N 1
ATOM 773 C CA . GLN A 1 103 ? -18.048 -7.409 -12.383 1.00 98.19 103 GLN A CA 1
ATOM 774 C C . GLN A 1 103 ? -19.564 -7.176 -12.455 1.00 98.19 103 GLN A C 1
ATOM 776 O O . GLN A 1 103 ? -20.004 -6.179 -13.027 1.00 98.19 103 GLN A O 1
ATOM 781 N N . LYS A 1 104 ? -20.362 -8.038 -11.807 1.00 98.00 104 LYS A N 1
ATOM 782 C CA . LYS A 1 104 ? -21.824 -7.876 -11.709 1.00 98.00 104 LYS A CA 1
ATOM 783 C C . LYS A 1 104 ? -22.202 -6.589 -10.977 1.00 98.00 104 LYS A C 1
ATOM 785 O O . LYS A 1 104 ? -22.969 -5.790 -11.503 1.00 98.00 104 LYS A O 1
ATOM 790 N N . ALA A 1 105 ? -21.605 -6.337 -9.815 1.00 98.25 105 ALA A N 1
ATOM 791 C CA . ALA A 1 105 ? -21.883 -5.131 -9.043 1.00 98.25 105 ALA A CA 1
ATOM 792 C C . ALA A 1 105 ? -21.498 -3.851 -9.799 1.00 98.25 105 ALA A C 1
ATOM 794 O O . ALA A 1 105 ? -22.221 -2.864 -9.726 1.00 98.25 105 ALA A O 1
ATOM 795 N N . PHE A 1 106 ? -20.403 -3.855 -10.565 1.00 98.12 106 PHE A N 1
ATOM 796 C CA . PHE A 1 106 ? -20.003 -2.692 -11.367 1.00 98.12 106 PHE A CA 1
ATOM 797 C C . PHE A 1 106 ? -21.006 -2.379 -12.486 1.00 98.12 106 PHE A C 1
ATOM 799 O O . PHE A 1 106 ? -21.202 -1.209 -12.822 1.00 98.12 106 PHE A O 1
ATOM 806 N N . LEU A 1 107 ? -21.638 -3.409 -13.058 1.00 97.06 107 LEU A N 1
ATOM 807 C CA . LEU A 1 107 ? -22.718 -3.250 -14.033 1.00 97.06 107 LEU A CA 1
ATOM 808 C C . LEU A 1 107 ? -23.981 -2.695 -13.368 1.00 97.06 107 LEU A C 1
ATOM 810 O O . LEU A 1 107 ? -24.533 -1.702 -13.840 1.00 97.06 107 LEU A O 1
ATOM 814 N N . GLU A 1 108 ? -24.402 -3.303 -12.260 1.00 97.56 108 GLU A N 1
ATOM 815 C CA . GLU A 1 108 ? -25.631 -2.948 -11.538 1.00 97.56 108 GLU A CA 1
ATOM 816 C C . GLU A 1 108 ? -25.581 -1.543 -10.923 1.00 97.56 108 GLU A C 1
ATOM 818 O O . GLU A 1 108 ? -26.571 -0.818 -10.950 1.00 97.56 108 GLU A O 1
ATOM 823 N N . GLU A 1 109 ? -24.425 -1.125 -10.407 1.00 97.12 109 GLU A N 1
ATOM 824 C CA . GLU A 1 109 ? -24.229 0.217 -9.842 1.00 97.12 109 GLU A CA 1
ATOM 825 C C . GLU A 1 109 ? -23.870 1.264 -10.910 1.00 97.12 109 GLU A C 1
ATOM 827 O O . GLU A 1 109 ? -23.612 2.429 -10.585 1.00 97.12 109 GLU A O 1
ATOM 832 N N . HIS A 1 110 ? -23.831 0.872 -12.191 1.00 95.94 110 HIS A N 1
ATOM 833 C CA . HIS A 1 110 ? -23.420 1.720 -13.310 1.00 95.94 110 HIS A CA 1
ATOM 834 C C . HIS A 1 110 ? -22.090 2.439 -13.029 1.00 95.94 110 HIS A C 1
ATOM 836 O O . HIS A 1 110 ? -21.982 3.668 -13.162 1.00 95.94 110 HIS A O 1
ATOM 842 N N . SER A 1 111 ? -21.090 1.680 -12.573 1.00 95.38 111 SER A N 1
ATOM 843 C CA . SER A 1 111 ? -19.844 2.216 -12.014 1.00 95.38 111 SER A CA 1
ATOM 844 C C . SER A 1 111 ? -18.917 2.851 -13.048 1.00 95.38 111 SER A C 1
ATOM 846 O O . SER A 1 111 ? -18.025 3.619 -12.683 1.00 95.38 111 SER A O 1
ATOM 848 N N . PHE A 1 112 ? -19.151 2.597 -14.334 1.00 94.81 112 PHE A N 1
ATOM 849 C CA . PHE A 1 112 ? -18.344 3.093 -15.441 1.00 94.81 112 PHE A CA 1
ATOM 850 C C . PHE A 1 112 ? -19.187 3.772 -16.528 1.00 94.81 112 PHE A C 1
ATOM 852 O O . PHE A 1 112 ? -20.378 3.517 -16.666 1.00 94.81 112 PHE A O 1
ATOM 859 N N . GLN A 1 113 ? -18.545 4.658 -17.295 1.00 96.12 113 GLN A N 1
ATOM 860 C CA . GLN A 1 113 ? -19.109 5.258 -18.511 1.00 96.12 113 GLN A CA 1
ATOM 861 C C . GLN A 1 113 ? -18.322 4.764 -19.728 1.00 96.12 113 GLN A C 1
ATOM 863 O O . GLN A 1 113 ? -18.733 3.810 -20.371 1.00 96.12 113 GLN A O 1
ATOM 868 N N . CYS A 1 114 ? -17.135 5.331 -19.987 1.00 97.19 114 CYS A N 1
ATOM 869 C CA . CYS A 1 114 ? -16.286 4.885 -21.098 1.00 97.19 114 CYS A CA 1
ATOM 870 C C . CYS A 1 114 ? -15.668 3.490 -20.892 1.00 97.19 114 CYS A C 1
ATOM 872 O O . CYS A 1 114 ? -15.130 2.919 -21.831 1.00 97.19 114 CYS A O 1
ATOM 874 N N . GLY A 1 115 ? -15.673 2.967 -19.661 1.00 96.56 115 GLY A N 1
ATOM 875 C CA . GLY A 1 115 ? -15.144 1.640 -19.329 1.00 96.56 115 GLY A CA 1
ATOM 876 C C . GLY A 1 115 ? -13.614 1.514 -19.306 1.00 96.56 115 GLY A C 1
ATOM 877 O O . GLY A 1 115 ? -13.099 0.510 -18.831 1.00 96.56 115 GLY A O 1
ATOM 878 N N . TYR A 1 116 ? -12.856 2.514 -19.773 1.00 97.81 116 TYR A N 1
ATOM 879 C CA . TYR A 1 116 ? -11.410 2.358 -19.987 1.00 97.81 116 TYR A CA 1
ATOM 880 C C . TYR A 1 116 ? -10.619 2.098 -18.696 1.00 97.81 116 TYR A C 1
ATOM 882 O O . TYR A 1 116 ? -9.756 1.231 -18.655 1.00 97.81 116 TYR A O 1
ATOM 890 N N . SER A 1 117 ? -10.923 2.811 -17.609 1.00 96.81 117 SER A N 1
ATOM 891 C CA . SER A 1 117 ? -10.235 2.609 -16.324 1.00 96.81 117 SER A CA 1
ATOM 892 C C . SER A 1 117 ? -10.750 1.389 -15.552 1.00 96.81 117 SER A C 1
ATOM 894 O O . SER A 1 117 ? -10.133 0.965 -14.577 1.00 96.81 117 SER A O 1
ATOM 896 N N . THR A 1 118 ? -11.908 0.851 -15.942 1.00 97.94 118 THR A N 1
ATOM 897 C CA . THR A 1 118 ? -12.678 -0.141 -15.182 1.00 97.94 118 THR A CA 1
ATOM 898 C C . THR A 1 118 ? -11.918 -1.436 -14.891 1.00 97.94 118 THR A C 1
ATOM 900 O O . THR A 1 118 ? -11.998 -1.889 -13.749 1.00 97.94 118 THR A O 1
ATOM 903 N N . PRO A 1 119 ? -11.133 -2.001 -15.829 1.00 98.31 119 PRO A N 1
ATOM 904 C CA . PRO A 1 119 ? -10.290 -3.163 -15.558 1.00 98.31 119 PRO A CA 1
ATOM 905 C C . PRO A 1 119 ? -9.352 -2.980 -14.363 1.00 98.31 119 PRO A C 1
ATOM 907 O O . PRO A 1 119 ? -9.313 -3.833 -13.481 1.00 98.31 119 PRO A O 1
ATOM 910 N N . GLY A 1 120 ? -8.671 -1.832 -14.274 1.00 97.81 120 GLY A N 1
ATOM 911 C CA . GLY A 1 120 ? -7.785 -1.527 -13.149 1.00 97.81 120 GLY A CA 1
ATOM 912 C C . GLY A 1 120 ? -8.532 -1.459 -11.814 1.00 97.81 120 GLY A C 1
ATOM 913 O O . GLY A 1 120 ? -8.090 -2.055 -10.834 1.00 97.81 120 GLY A O 1
ATOM 914 N N . PHE A 1 121 ? -9.710 -0.819 -11.787 1.00 98.25 121 PHE A N 1
ATOM 915 C CA . PHE A 1 121 ? -10.561 -0.780 -10.587 1.00 98.25 121 PHE A CA 1
ATOM 916 C C . PHE A 1 121 ? -11.042 -2.174 -10.158 1.00 98.25 121 PHE A C 1
ATOM 918 O O . PHE A 1 121 ? -11.060 -2.463 -8.964 1.00 98.25 121 PHE A O 1
ATOM 925 N N . LEU A 1 122 ? -11.419 -3.038 -11.107 1.00 98.62 122 LEU A N 1
ATOM 926 C CA . LEU A 1 122 ? -11.824 -4.417 -10.815 1.00 98.62 122 LEU A CA 1
ATOM 927 C C . LEU A 1 122 ? -10.674 -5.217 -10.199 1.00 98.62 122 LEU A C 1
ATOM 929 O O . LEU A 1 122 ? -10.875 -5.886 -9.186 1.00 98.62 122 LEU A O 1
ATOM 933 N N . MET A 1 123 ? -9.469 -5.101 -10.762 1.00 98.56 123 MET A N 1
ATOM 934 C CA . MET A 1 123 ? -8.290 -5.784 -10.229 1.00 98.56 123 MET A CA 1
ATOM 935 C C . MET A 1 123 ? -7.901 -5.268 -8.848 1.00 98.56 123 MET A C 1
ATOM 937 O O . MET A 1 123 ? -7.636 -6.066 -7.955 1.00 98.56 123 MET A O 1
ATOM 941 N N . ALA A 1 124 ? -7.948 -3.954 -8.630 1.00 94.56 124 ALA A N 1
ATOM 942 C CA . ALA A 1 124 ? -7.712 -3.366 -7.315 1.00 94.56 124 ALA A CA 1
ATOM 943 C C . ALA A 1 124 ? -8.689 -3.880 -6.255 1.00 94.56 124 ALA A C 1
ATOM 945 O O . ALA A 1 124 ? -8.278 -4.249 -5.159 1.00 94.56 124 ALA A O 1
ATOM 946 N N . ALA A 1 125 ? -9.975 -3.948 -6.600 1.00 98.12 125 ALA A N 1
ATOM 947 C CA . ALA A 1 125 ? -10.999 -4.467 -5.707 1.00 98.12 125 ALA A CA 1
ATOM 948 C C . ALA A 1 125 ? -10.819 -5.967 -5.428 1.00 98.12 125 ALA A C 1
ATOM 950 O O . ALA A 1 125 ? -11.015 -6.401 -4.295 1.00 98.12 125 ALA A O 1
ATOM 951 N N . ARG A 1 126 ? -10.412 -6.764 -6.429 1.00 98.19 126 ARG A N 1
ATOM 952 C CA . ARG A 1 126 ? -10.131 -8.195 -6.238 1.00 98.19 126 ARG A CA 1
ATOM 953 C C . ARG A 1 126 ? -8.951 -8.426 -5.296 1.00 98.19 126 ARG A C 1
ATOM 955 O O . ARG A 1 126 ? -9.042 -9.318 -4.454 1.00 98.19 126 ARG A O 1
ATOM 962 N N . ILE A 1 127 ? -7.885 -7.640 -5.449 1.00 94.75 127 ILE A N 1
ATOM 963 C CA . ILE A 1 127 ? -6.689 -7.693 -4.596 1.00 94.75 127 ILE A CA 1
ATOM 964 C C . ILE A 1 127 ? -7.063 -7.321 -3.161 1.00 94.75 127 ILE A C 1
ATOM 966 O O . ILE A 1 127 ? -6.799 -8.107 -2.259 1.00 94.75 127 ILE A O 1
ATOM 970 N N . LEU A 1 128 ? -7.806 -6.223 -2.968 1.00 94.00 128 LEU A N 1
ATOM 971 C CA . LEU A 1 128 ? -8.341 -5.854 -1.655 1.00 94.00 128 LEU A CA 1
ATOM 972 C C . LEU A 1 128 ? -9.156 -6.997 -1.037 1.00 94.00 128 LEU A C 1
ATOM 974 O O . LEU A 1 128 ? -8.935 -7.355 0.111 1.00 94.00 128 LEU A O 1
ATOM 978 N N . MET A 1 129 ? -10.081 -7.608 -1.786 1.00 97.88 129 MET A N 1
ATOM 979 C CA . MET A 1 129 ? -10.843 -8.753 -1.274 1.00 97.88 129 MET A CA 1
ATOM 980 C C . MET A 1 129 ? -9.931 -9.918 -0.872 1.00 97.88 129 MET A C 1
ATOM 982 O O . MET A 1 129 ? -10.176 -10.533 0.158 1.00 97.88 129 MET A O 1
ATOM 986 N N . ASN A 1 130 ? -8.871 -10.194 -1.638 1.00 92.56 130 ASN A N 1
ATOM 987 C CA . ASN A 1 130 ? -7.905 -11.234 -1.296 1.00 92.56 130 ASN A CA 1
ATOM 988 C C . ASN A 1 130 ? -7.132 -10.917 -0.006 1.00 92.56 130 ASN A C 1
ATOM 990 O O . ASN A 1 130 ? -6.867 -11.824 0.778 1.00 92.56 130 ASN A O 1
ATOM 994 N N . ASP A 1 131 ? -6.802 -9.649 0.243 1.00 79.44 131 ASP A N 1
ATOM 995 C CA . ASP A 1 131 ? -6.213 -9.214 1.515 1.00 79.44 131 ASP A CA 1
ATOM 996 C C . ASP A 1 131 ? -7.192 -9.392 2.677 1.00 79.44 131 ASP A C 1
ATOM 998 O O . ASP A 1 131 ? -6.825 -9.941 3.717 1.00 79.44 131 ASP A O 1
ATOM 1002 N N . LEU A 1 132 ? -8.459 -9.021 2.474 1.00 83.31 132 LEU A N 1
ATOM 1003 C CA . LEU A 1 132 ? -9.512 -9.154 3.481 1.00 83.31 132 LEU A CA 1
ATOM 1004 C C . LEU A 1 132 ? -9.879 -10.611 3.799 1.00 83.31 132 LEU A C 1
ATOM 1006 O O . LEU A 1 132 ? -10.304 -10.891 4.916 1.00 83.31 132 LEU A O 1
ATOM 1010 N N . GLU A 1 133 ? -9.694 -11.543 2.857 1.00 84.12 133 GLU A N 1
ATOM 1011 C CA . GLU A 1 133 ? -9.849 -12.989 3.101 1.00 84.12 133 GLU A CA 1
ATOM 1012 C C . GLU A 1 133 ? -8.872 -13.478 4.187 1.00 84.12 133 GLU A C 1
ATOM 1014 O O . GLU A 1 133 ? -9.194 -14.394 4.943 1.00 84.12 133 GLU A O 1
ATOM 1019 N N . ARG A 1 134 ? -7.683 -12.863 4.279 1.00 84.62 134 ARG A N 1
ATOM 1020 C CA . ARG A 1 134 ? -6.655 -13.180 5.285 1.00 84.62 134 ARG A CA 1
ATOM 1021 C C . ARG A 1 134 ? -6.767 -12.317 6.535 1.00 84.62 134 ARG A C 1
ATOM 1023 O O . ARG A 1 134 ? -6.522 -12.801 7.636 1.00 84.62 134 ARG A O 1
ATOM 1030 N N . SER A 1 135 ? -7.082 -11.038 6.351 1.00 78.81 135 SER A N 1
ATOM 1031 C CA . SER A 1 135 ? -7.135 -10.029 7.406 1.00 78.81 135 SER A CA 1
ATOM 1032 C C . SER A 1 135 ? -8.434 -9.226 7.287 1.00 78.81 135 SER A C 1
ATOM 1034 O O . SER A 1 135 ? -8.459 -8.176 6.639 1.00 78.81 135 SER A O 1
ATOM 1036 N N . PRO A 1 136 ? -9.537 -9.725 7.874 1.00 78.75 136 PRO A N 1
ATOM 1037 C CA . PRO A 1 136 ? -10.838 -9.078 7.776 1.00 78.75 136 PRO A CA 1
ATOM 1038 C C . PRO A 1 136 ? -10.825 -7.661 8.350 1.00 78.75 136 PRO A C 1
ATOM 1040 O O . PRO A 1 136 ? -10.206 -7.394 9.382 1.00 78.75 136 PRO A O 1
ATOM 1043 N N . VAL A 1 137 ? -11.574 -6.755 7.722 1.00 79.25 137 VAL A N 1
ATOM 1044 C CA . VAL A 1 137 ? -11.662 -5.357 8.161 1.00 79.25 137 VAL A CA 1
ATOM 1045 C C . VAL A 1 137 ? -12.868 -5.143 9.072 1.00 79.25 137 VAL A C 1
ATOM 1047 O O . VAL A 1 137 ? -13.932 -5.737 8.895 1.00 79.25 137 VAL A O 1
ATOM 1050 N N . TYR A 1 138 ? -12.743 -4.254 10.050 1.00 82.94 138 TYR A N 1
ATOM 1051 C CA . TYR A 1 138 ? -13.910 -3.774 10.785 1.00 82.94 138 TYR A CA 1
ATOM 1052 C C . TYR A 1 138 ? -14.810 -2.921 9.887 1.00 82.94 138 TYR A C 1
ATOM 1054 O O . TYR A 1 138 ? -14.357 -2.168 9.022 1.00 82.94 138 TYR A O 1
ATOM 1062 N N . ARG A 1 139 ? -16.121 -3.007 10.115 1.00 86.06 139 ARG A N 1
ATOM 1063 C CA . ARG A 1 139 ? -17.127 -2.362 9.257 1.00 86.06 139 ARG A CA 1
ATOM 1064 C C . ARG A 1 139 ? -16.962 -0.844 9.132 1.00 86.06 139 ARG A C 1
ATOM 1066 O O . ARG A 1 139 ? -17.294 -0.285 8.087 1.00 86.06 139 ARG A O 1
ATOM 1073 N N . ASP A 1 140 ? -16.497 -0.185 10.185 1.00 82.38 140 ASP A N 1
ATOM 1074 C CA . ASP A 1 140 ? -16.300 1.265 10.241 1.00 82.38 140 ASP A CA 1
ATOM 1075 C C . ASP A 1 140 ? -15.093 1.756 9.426 1.00 82.38 140 ASP A C 1
ATOM 1077 O O . ASP A 1 140 ? -15.093 2.907 9.004 1.00 82.38 140 ASP A O 1
ATOM 1081 N N . ARG A 1 141 ? -14.118 0.886 9.133 1.00 82.12 141 ARG A N 1
ATOM 1082 C CA . ARG A 1 141 ? -12.938 1.193 8.297 1.00 82.12 141 ARG A CA 1
ATOM 1083 C C . ARG A 1 141 ? -13.070 0.717 6.858 1.00 82.12 141 ARG A C 1
ATOM 1085 O O . ARG A 1 141 ? -12.162 0.916 6.057 1.00 82.12 141 ARG A O 1
ATOM 1092 N N . LEU A 1 142 ? -14.198 0.098 6.513 1.00 86.00 142 LEU A N 1
ATOM 1093 C CA . LEU A 1 142 ? -14.409 -0.464 5.184 1.00 86.00 142 LEU A CA 1
ATOM 1094 C C . LEU A 1 142 ? -14.283 0.594 4.076 1.00 86.00 142 LEU A C 1
ATOM 1096 O O . LEU A 1 142 ? -13.708 0.316 3.029 1.00 86.00 142 LEU A O 1
ATOM 1100 N N . ASP A 1 143 ? -14.808 1.801 4.290 1.00 84.38 143 ASP A N 1
ATOM 1101 C CA . ASP A 1 143 ? -14.708 2.852 3.273 1.00 84.38 143 ASP A CA 1
ATOM 1102 C C . ASP A 1 143 ? -13.262 3.330 3.090 1.00 84.38 143 ASP A C 1
ATOM 1104 O O . ASP A 1 143 ? -12.846 3.552 1.954 1.00 84.38 143 ASP A O 1
ATOM 1108 N N . ASP A 1 144 ? -12.475 3.394 4.169 1.00 77.31 144 ASP A N 1
ATOM 1109 C CA . ASP A 1 144 ? -11.065 3.796 4.116 1.00 77.31 144 ASP A CA 1
ATOM 1110 C C . ASP A 1 144 ? -10.234 2.812 3.289 1.00 77.31 144 ASP A C 1
ATOM 1112 O O . ASP A 1 144 ? -9.534 3.226 2.369 1.00 77.31 144 ASP A O 1
ATOM 1116 N N . VAL A 1 145 ? -10.359 1.504 3.553 1.00 77.75 145 VAL A N 1
ATOM 1117 C CA . VAL A 1 145 ? -9.586 0.484 2.819 1.00 77.75 145 VAL A CA 1
ATOM 1118 C C . VAL A 1 145 ? -10.003 0.394 1.348 1.00 77.75 145 VAL A C 1
ATOM 1120 O O . VAL A 1 145 ? -9.174 0.130 0.478 1.00 77.75 145 VAL A O 1
ATOM 1123 N N . ILE A 1 146 ? -11.277 0.669 1.032 1.00 87.56 146 ILE A N 1
ATOM 1124 C CA . ILE A 1 146 ? -11.736 0.777 -0.360 1.00 87.56 146 ILE A CA 1
ATOM 1125 C C . ILE A 1 146 ? -11.098 1.993 -1.031 1.00 87.56 146 ILE A C 1
ATOM 1127 O O . ILE A 1 146 ? -10.606 1.874 -2.155 1.00 87.56 146 ILE A O 1
ATOM 1131 N N . LEU A 1 147 ? -11.108 3.152 -0.363 1.00 80.62 147 LEU A N 1
ATOM 1132 C CA . LEU A 1 147 ? -10.505 4.384 -0.874 1.00 80.62 147 LEU A CA 1
ATOM 1133 C C . LEU A 1 147 ? -8.999 4.232 -1.085 1.00 80.62 147 LEU A C 1
ATOM 1135 O O . LEU A 1 147 ? -8.496 4.685 -2.108 1.00 80.62 147 LEU A O 1
ATOM 1139 N N . GLU A 1 148 ? -8.299 3.559 -0.178 1.00 75.12 148 GLU A N 1
ATOM 1140 C CA . GLU A 1 148 ? -6.872 3.262 -0.300 1.00 75.12 148 GLU A CA 1
ATOM 1141 C C . GLU A 1 148 ? -6.588 2.358 -1.508 1.00 75.12 148 GLU A C 1
ATOM 1143 O O . GLU A 1 148 ? -5.798 2.716 -2.386 1.00 75.12 148 GLU A O 1
ATOM 1148 N N . ALA A 1 149 ? -7.312 1.240 -1.630 1.00 78.75 149 ALA A N 1
ATOM 1149 C CA . ALA A 1 149 ? -7.122 0.286 -2.722 1.00 78.75 149 ALA A CA 1
ATOM 1150 C C . ALA A 1 149 ? -7.322 0.921 -4.109 1.00 78.75 149 ALA A C 1
ATOM 1152 O O . ALA A 1 149 ? -6.617 0.588 -5.076 1.00 78.75 149 ALA A O 1
ATOM 1153 N N . ILE A 1 150 ? -8.282 1.848 -4.227 1.00 84.00 150 ILE A N 1
ATOM 1154 C CA . ILE A 1 150 ? -8.610 2.487 -5.504 1.00 84.00 150 ILE A CA 1
ATOM 1155 C C . ILE A 1 150 ? -7.998 3.878 -5.689 1.00 84.00 150 ILE A C 1
ATOM 1157 O O . ILE A 1 150 ? -8.010 4.363 -6.819 1.00 84.00 150 ILE A O 1
ATOM 1161 N N . GLY A 1 151 ? -7.436 4.498 -4.650 1.00 75.62 151 GLY A N 1
ATOM 1162 C CA . GLY A 1 151 ? -6.992 5.898 -4.652 1.00 75.62 151 GLY A CA 1
ATOM 1163 C C . GLY A 1 151 ? -5.906 6.209 -5.683 1.00 75.62 151 GLY A C 1
ATOM 1164 O O . GLY A 1 151 ? -5.853 7.313 -6.217 1.00 75.62 151 GLY A O 1
ATOM 1165 N N . GLY A 1 152 ? -5.101 5.206 -6.046 1.00 72.50 152 GLY A N 1
ATOM 1166 C CA . GLY A 1 152 ? -4.111 5.292 -7.126 1.00 72.50 152 GLY A CA 1
ATOM 1167 C C . GLY A 1 152 ? -4.667 5.143 -8.553 1.00 72.50 152 GLY A C 1
ATOM 1168 O O . GLY A 1 152 ? -3.879 5.026 -9.490 1.00 72.50 152 GLY A O 1
ATOM 1169 N N . HIS A 1 153 ? -5.991 5.088 -8.752 1.00 83.06 153 HIS A N 1
ATOM 1170 C CA . HIS A 1 153 ? -6.601 4.983 -10.083 1.00 83.06 153 HIS A CA 1
ATOM 1171 C C . HIS A 1 153 ? -7.226 6.295 -10.511 1.00 83.06 153 HIS A C 1
ATOM 1173 O O . HIS A 1 153 ? -7.972 6.928 -9.768 1.00 83.06 153 HIS A O 1
ATOM 1179 N N . ILE A 1 154 ? -7.007 6.651 -11.771 1.00 87.31 154 ILE A N 1
ATOM 1180 C CA . ILE A 1 154 ? -7.595 7.847 -12.360 1.00 87.31 154 ILE A CA 1
ATOM 1181 C C . ILE A 1 154 ? -8.801 7.439 -13.204 1.00 87.31 154 ILE A C 1
ATOM 1183 O O . ILE A 1 154 ? -8.687 6.649 -14.141 1.00 87.31 154 ILE A O 1
ATOM 1187 N N . CYS A 1 155 ? -9.960 8.027 -12.907 1.00 91.81 155 CYS A N 1
ATOM 1188 C CA . CYS A 1 155 ? -11.141 7.957 -13.761 1.00 91.81 155 CYS A CA 1
ATOM 1189 C C . CYS A 1 155 ? -11.606 9.367 -14.119 1.00 91.81 155 CYS A C 1
ATOM 1191 O O . CYS A 1 155 ? -11.890 10.179 -13.239 1.00 91.81 155 CYS A O 1
ATOM 1193 N N . ARG A 1 156 ? -11.734 9.658 -15.417 1.00 93.88 156 ARG A N 1
ATOM 1194 C CA . ARG A 1 156 ? -12.160 10.987 -15.877 1.00 93.88 156 ARG A CA 1
ATOM 1195 C C . ARG A 1 156 ? -13.677 11.149 -16.009 1.00 93.88 156 ARG A C 1
ATOM 1197 O O . ARG A 1 156 ? -14.142 12.272 -16.151 1.00 93.88 156 ARG A O 1
ATOM 1204 N N . CYS A 1 157 ? -14.438 10.056 -15.956 1.00 93.50 157 CYS A N 1
ATOM 1205 C CA . CYS A 1 157 ? -15.857 10.066 -16.313 1.00 93.50 157 CYS A CA 1
ATOM 1206 C C . CYS A 1 157 ? -16.812 10.008 -15.111 1.00 93.50 157 CYS A C 1
ATOM 1208 O O . CYS A 1 157 ? -17.794 10.739 -15.079 1.00 93.50 157 CYS A O 1
ATOM 1210 N N . THR A 1 158 ? -16.575 9.119 -14.137 1.00 86.50 158 THR A N 1
ATOM 1211 C CA . THR A 1 158 ? -17.651 8.670 -13.226 1.00 86.50 158 THR A CA 1
ATOM 1212 C C . THR A 1 158 ? -17.668 9.315 -11.844 1.00 86.50 158 THR A C 1
ATOM 1214 O O . THR A 1 158 ? -18.655 9.165 -11.126 1.00 86.50 158 THR A O 1
ATOM 1217 N N . GLY A 1 159 ? -16.598 10.009 -11.446 1.00 84.19 159 GLY A N 1
ATOM 1218 C CA . GLY A 1 159 ? -16.506 10.639 -10.124 1.00 84.19 159 GLY A CA 1
ATOM 1219 C C . GLY A 1 159 ? -16.347 9.661 -8.950 1.00 84.19 159 GLY A C 1
ATOM 1220 O O . GLY A 1 159 ? -16.629 10.038 -7.819 1.00 84.19 159 GLY A O 1
ATOM 1221 N N . TYR A 1 160 ? -15.894 8.423 -9.199 1.00 90.50 160 TYR A N 1
ATOM 1222 C CA . TYR A 1 160 ? -15.471 7.402 -8.213 1.00 90.50 160 TYR A CA 1
ATOM 1223 C C . TYR A 1 160 ? -16.556 6.784 -7.317 1.00 90.50 160 TYR A C 1
ATOM 1225 O O . TYR A 1 160 ? -16.512 5.582 -7.063 1.00 90.50 160 TYR A O 1
ATOM 1233 N N . LEU A 1 161 ? -17.563 7.548 -6.887 1.00 94.19 161 LEU A N 1
ATOM 1234 C CA . LEU A 1 161 ? -18.566 7.114 -5.903 1.00 94.19 161 LEU A CA 1
ATOM 1235 C C . LEU A 1 161 ? -19.271 5.803 -6.272 1.00 94.19 161 LEU A C 1
ATOM 1237 O O . LEU A 1 161 ? -19.557 4.985 -5.402 1.00 94.19 161 LEU A O 1
ATOM 1241 N N . ARG A 1 162 ? -19.541 5.576 -7.561 1.00 96.12 162 ARG A N 1
ATOM 1242 C CA . ARG A 1 162 ? -20.211 4.351 -8.021 1.00 96.12 162 ARG A CA 1
ATOM 1243 C C . ARG A 1 162 ? -19.299 3.123 -8.016 1.00 96.12 162 ARG A C 1
ATOM 1245 O O . ARG A 1 162 ? -19.795 2.016 -7.838 1.00 96.12 162 ARG A O 1
ATOM 1252 N N . TYR A 1 163 ? -17.985 3.296 -8.172 1.00 97.06 163 TYR A N 1
ATOM 1253 C CA . TYR A 1 163 ? -17.032 2.204 -7.949 1.00 97.06 163 TYR A CA 1
ATOM 1254 C C . TYR A 1 163 ? -17.006 1.829 -6.469 1.00 97.06 163 TYR A C 1
ATOM 1256 O O . TYR A 1 163 ? -17.168 0.660 -6.136 1.00 97.06 163 TYR A O 1
ATOM 1264 N N . ILE A 1 164 ? -16.904 2.827 -5.584 1.00 96.38 164 ILE A N 1
ATOM 1265 C CA . ILE A 1 164 ? -16.893 2.622 -4.128 1.00 96.38 164 ILE A CA 1
ATOM 1266 C C . ILE A 1 164 ? -18.148 1.863 -3.682 1.00 96.38 164 ILE A C 1
ATOM 1268 O O . ILE A 1 164 ? -18.039 0.858 -2.984 1.00 96.38 164 ILE A O 1
ATOM 1272 N N . LYS A 1 165 ? -19.336 2.285 -4.141 1.00 97.75 165 LYS A N 1
ATOM 1273 C CA . LYS A 1 165 ? -20.607 1.607 -3.834 1.00 97.75 165 LYS A CA 1
ATOM 1274 C C . LYS A 1 165 ? -20.614 0.138 -4.257 1.00 97.75 165 LYS A C 1
ATOM 1276 O O . LYS A 1 165 ? -20.979 -0.712 -3.448 1.00 97.75 165 LYS A O 1
ATOM 1281 N N . ALA A 1 166 ? -20.179 -0.163 -5.481 1.00 98.31 166 ALA A N 1
ATOM 1282 C CA . ALA A 1 166 ? -20.146 -1.531 -5.992 1.00 98.31 166 ALA A CA 1
ATOM 1283 C C . ALA A 1 166 ? -19.178 -2.422 -5.204 1.00 98.31 166 ALA A C 1
ATOM 1285 O O . ALA A 1 166 ? -19.547 -3.520 -4.793 1.00 98.31 166 ALA A O 1
ATOM 1286 N N . ILE A 1 167 ? -17.967 -1.926 -4.935 1.00 98.38 167 ILE A N 1
ATOM 1287 C CA . ILE A 1 167 ? -16.955 -2.647 -4.151 1.00 98.38 167 ILE A CA 1
ATOM 1288 C C . ILE A 1 167 ? -17.477 -2.905 -2.734 1.00 98.38 167 ILE A C 1
ATOM 1290 O O . ILE A 1 167 ? -17.479 -4.047 -2.274 1.00 98.38 167 ILE A O 1
ATOM 1294 N N . ARG A 1 168 ? -18.001 -1.866 -2.071 1.00 98.06 168 ARG A N 1
ATOM 1295 C CA . ARG A 1 168 ? -18.572 -1.957 -0.721 1.00 98.06 168 ARG A CA 1
ATOM 1296 C C . ARG A 1 168 ? -19.693 -2.989 -0.657 1.00 98.06 168 ARG A C 1
ATOM 1298 O O . ARG A 1 168 ? -19.726 -3.793 0.271 1.00 98.06 168 ARG A O 1
ATOM 1305 N N . ARG A 1 169 ? -20.600 -2.987 -1.639 1.00 98.25 169 ARG A N 1
ATOM 1306 C CA . ARG A 1 169 ? -21.712 -3.943 -1.725 1.00 98.25 169 ARG A CA 1
ATOM 1307 C C . ARG A 1 169 ? -21.212 -5.385 -1.797 1.00 98.25 169 ARG A C 1
ATOM 1309 O O . ARG A 1 169 ? -21.733 -6.230 -1.077 1.00 98.25 169 ARG A O 1
ATOM 1316 N N . VAL A 1 170 ? -20.199 -5.656 -2.619 1.00 98.56 170 VAL A N 1
ATOM 1317 C CA . VAL A 1 170 ? -19.633 -7.008 -2.761 1.00 98.56 170 VAL A CA 1
ATOM 1318 C C . VAL A 1 170 ? -18.899 -7.443 -1.498 1.00 98.56 170 VAL A C 1
ATOM 1320 O O . VAL A 1 170 ? -19.124 -8.559 -1.034 1.00 98.56 170 VAL A O 1
ATOM 1323 N N . ILE A 1 171 ? -18.080 -6.572 -0.903 1.00 98.12 171 ILE A N 1
ATOM 1324 C CA . ILE A 1 171 ? -17.346 -6.899 0.327 1.00 98.12 171 ILE A CA 1
ATOM 1325 C C . ILE A 1 171 ? -18.316 -7.200 1.476 1.00 98.12 171 ILE A C 1
ATOM 1327 O O . ILE A 1 171 ? -18.167 -8.215 2.146 1.00 98.12 171 ILE A O 1
ATOM 1331 N N . LEU A 1 172 ? -19.356 -6.379 1.665 1.00 97.06 172 LEU A N 1
ATOM 1332 C CA . LEU A 1 172 ? -20.368 -6.609 2.705 1.00 97.06 172 LEU A CA 1
ATOM 1333 C C . LEU A 1 172 ? -21.199 -7.879 2.481 1.00 97.06 172 LEU A C 1
ATOM 1335 O O . LEU A 1 172 ? -21.699 -8.448 3.449 1.00 97.06 172 LEU A O 1
ATOM 1339 N N . ALA A 1 173 ? -21.384 -8.295 1.227 1.00 97.12 173 ALA A N 1
ATOM 1340 C CA . ALA A 1 173 ? -22.110 -9.514 0.881 1.00 97.12 173 ALA A CA 1
ATOM 1341 C C . ALA A 1 173 ? -21.240 -10.779 0.959 1.00 97.12 173 ALA A C 1
ATOM 1343 O O . ALA A 1 173 ? -21.785 -11.881 0.963 1.00 97.12 173 ALA A O 1
ATOM 1344 N N . THR A 1 174 ? -19.912 -10.639 1.011 1.00 96.81 174 THR A N 1
ATOM 1345 C CA . THR A 1 174 ? -18.978 -11.770 1.054 1.00 96.81 174 THR A CA 1
ATOM 1346 C C . THR A 1 174 ? -18.677 -12.135 2.512 1.00 96.81 174 THR A C 1
ATOM 1348 O O . THR A 1 174 ? -18.100 -11.318 3.235 1.00 96.81 174 THR A O 1
ATOM 1351 N N . PRO A 1 175 ? -19.054 -13.340 2.982 1.00 94.06 175 PRO A N 1
ATOM 1352 C CA . PRO A 1 175 ? -18.803 -13.749 4.361 1.00 94.06 175 PRO A CA 1
ATOM 1353 C C . PRO A 1 175 ? -17.310 -13.747 4.700 1.00 94.06 175 PRO A C 1
ATOM 1355 O O . PRO A 1 175 ? -16.484 -14.157 3.891 1.00 94.06 175 PRO A O 1
ATOM 1358 N N . GLY A 1 176 ? -16.971 -13.315 5.914 1.00 87.94 176 GLY A N 1
ATOM 1359 C CA . GLY A 1 176 ? -15.602 -13.371 6.433 1.00 87.94 176 GLY A CA 1
ATOM 1360 C C . GLY A 1 176 ? -14.708 -12.182 6.076 1.00 87.94 176 GLY A C 1
ATOM 1361 O O . GLY A 1 176 ? -13.691 -12.025 6.731 1.00 87.94 176 GLY A O 1
ATOM 1362 N N . LEU A 1 177 ? -15.086 -11.305 5.135 1.00 90.50 177 LEU A N 1
ATOM 1363 C CA . LEU A 1 177 ? -14.260 -10.132 4.789 1.00 90.50 177 LEU A CA 1
ATOM 1364 C C . LEU A 1 177 ? -14.426 -8.956 5.757 1.00 90.50 177 LEU A C 1
ATOM 1366 O O . LEU A 1 177 ? -13.552 -8.095 5.853 1.00 90.50 177 LEU A O 1
ATOM 1370 N N . VAL A 1 178 ? -15.569 -8.898 6.446 1.00 89.94 178 VAL A N 1
ATOM 1371 C CA . VAL A 1 178 ? -15.914 -7.824 7.381 1.00 89.94 178 VAL A CA 1
ATOM 1372 C C . VAL A 1 178 ? -16.330 -8.413 8.717 1.00 89.94 178 VAL A C 1
ATOM 1374 O O . VAL A 1 178 ? -17.219 -9.263 8.776 1.00 89.94 178 VAL A O 1
ATOM 1377 N N . ILE A 1 179 ? -15.731 -7.917 9.795 1.00 84.56 179 ILE A N 1
ATOM 1378 C CA . ILE A 1 179 ? -16.055 -8.315 11.168 1.00 84.56 179 ILE A CA 1
ATOM 1379 C C . ILE A 1 179 ? -16.948 -7.277 11.856 1.00 84.56 179 ILE A C 1
ATOM 1381 O O . ILE A 1 179 ? -16.833 -6.065 11.647 1.00 84.56 179 ILE A O 1
ATOM 1385 N N . THR A 1 180 ? -17.885 -7.765 12.672 1.00 74.00 180 THR A N 1
ATOM 1386 C CA . THR A 1 180 ? -18.805 -6.928 13.448 1.00 74.00 180 THR A CA 1
ATOM 1387 C C . THR A 1 180 ? -18.100 -6.375 14.679 1.00 74.00 180 THR A C 1
ATOM 1389 O O . THR A 1 180 ? -17.810 -7.101 15.625 1.00 74.00 180 THR A O 1
ATOM 1392 N N . GLY A 1 181 ? -17.843 -5.075 14.642 1.00 62.47 181 GLY A N 1
ATOM 1393 C CA . GLY A 1 181 ? -17.204 -4.286 15.684 1.00 62.47 181 GLY A CA 1
ATOM 1394 C C . GLY A 1 181 ? -16.806 -2.937 15.093 1.00 62.47 181 GLY A C 1
ATOM 1395 O O . GLY A 1 181 ? -16.743 -2.789 13.871 1.00 62.47 181 GLY A O 1
ATOM 1396 N N . THR A 1 182 ? -16.573 -1.947 15.941 1.00 49.47 182 THR A N 1
ATOM 1397 C CA . THR A 1 182 ? -15.804 -0.762 15.556 1.00 49.47 182 THR A CA 1
ATOM 1398 C C . THR A 1 182 ? -14.332 -1.075 15.744 1.00 49.47 182 THR A C 1
ATOM 1400 O O . THR A 1 182 ? -13.955 -1.699 16.742 1.00 49.47 182 THR A O 1
ATOM 1403 N N . THR A 1 183 ? -13.504 -0.633 14.807 1.00 43.62 183 THR A N 1
ATOM 1404 C CA . THR A 1 183 ? -12.059 -0.599 15.017 1.00 43.62 183 THR A CA 1
ATOM 1405 C C . THR A 1 183 ? -11.806 0.180 16.301 1.00 43.62 183 THR A C 1
ATOM 1407 O O . THR A 1 183 ? -12.379 1.262 16.454 1.00 43.62 183 THR A O 1
ATOM 1410 N N . PRO A 1 184 ? -10.984 -0.306 17.246 1.00 46.12 184 PRO A N 1
ATOM 1411 C CA . PRO A 1 184 ? -10.468 0.585 18.275 1.00 46.12 184 PRO A CA 1
ATOM 1412 C C . PRO A 1 184 ? -9.790 1.746 17.548 1.00 46.12 184 PRO A C 1
ATOM 1414 O O . PRO A 1 184 ? -8.870 1.527 16.766 1.00 46.12 184 PRO A O 1
ATOM 1417 N N . THR A 1 185 ? -10.332 2.954 17.698 1.00 38.81 185 THR A N 1
ATOM 1418 C CA . THR A 1 185 ? -9.991 4.107 16.866 1.00 38.81 185 THR A CA 1
ATOM 1419 C C . THR A 1 185 ? -8.497 4.406 16.948 1.00 38.81 185 THR A C 1
ATOM 1421 O O . THR A 1 185 ? -8.040 5.107 17.846 1.00 38.81 185 THR A O 1
ATOM 1424 N N . ILE A 1 186 ? -7.727 3.911 15.979 1.00 47.84 186 ILE A N 1
ATOM 1425 C CA . ILE A 1 186 ? -6.410 4.451 15.673 1.00 47.84 186 ILE A CA 1
ATOM 1426 C C . ILE A 1 186 ? -6.676 5.699 14.851 1.00 47.84 186 ILE A C 1
ATOM 1428 O O . ILE A 1 186 ? -6.966 5.612 13.656 1.00 47.84 186 ILE A O 1
ATOM 1432 N N . THR A 1 187 ? -6.632 6.858 15.501 1.00 40.56 187 THR A N 1
ATOM 1433 C CA . THR A 1 187 ? -6.633 8.160 14.837 1.00 40.56 187 THR A CA 1
ATOM 1434 C C . THR A 1 187 ? -5.379 8.228 13.962 1.00 40.56 187 THR A C 1
ATOM 1436 O O . THR A 1 187 ? -4.284 8.545 14.432 1.00 40.56 187 THR A O 1
ATOM 1439 N N . SER A 1 188 ? -5.523 7.848 12.691 1.00 41.44 188 SER A N 1
ATOM 1440 C CA . SER A 1 188 ? -4.458 7.842 11.694 1.00 41.44 188 SER A CA 1
ATOM 1441 C C . SER A 1 188 ? -4.118 9.276 11.314 1.00 41.44 188 SER A C 1
ATOM 1443 O O . SER A 1 188 ? -4.679 9.858 10.386 1.00 41.44 188 SER A O 1
ATOM 1445 N N . THR A 1 189 ? -3.181 9.863 12.040 1.00 47.72 189 THR A N 1
ATOM 1446 C CA . THR A 1 189 ? -2.222 10.743 11.379 1.00 47.72 189 THR A CA 1
ATOM 1447 C C . THR A 1 189 ? -1.127 9.821 10.844 1.00 47.72 189 THR A C 1
ATOM 1449 O O . THR A 1 189 ? -0.751 8.901 11.575 1.00 47.72 189 THR A O 1
ATOM 1452 N N . PRO A 1 190 ? -0.638 10.005 9.606 1.00 51.97 190 PRO A N 1
ATOM 1453 C CA . PRO A 1 190 ? 0.580 9.330 9.172 1.00 51.97 190 PRO A CA 1
ATOM 1454 C C . PRO A 1 190 ? 1.694 9.576 10.195 1.00 51.97 190 PRO A C 1
ATOM 1456 O O . PRO A 1 190 ? 1.725 10.635 10.825 1.00 51.97 190 PRO A O 1
ATOM 1459 N N . SER A 1 191 ? 2.582 8.602 10.367 1.00 53.47 191 SER A N 1
ATOM 1460 C CA . SER A 1 191 ? 3.799 8.776 11.153 1.00 53.47 191 SER A CA 1
ATOM 1461 C C . SER A 1 191 ? 4.629 9.909 10.531 1.00 53.47 191 SER A C 1
ATOM 1463 O O . SER A 1 191 ? 5.127 9.777 9.419 1.00 53.47 191 SER A O 1
ATOM 1465 N N . VAL A 1 192 ? 4.752 11.053 11.199 1.00 53.38 192 VAL A N 1
ATOM 1466 C CA . VAL A 1 192 ? 5.536 12.205 10.747 1.00 53.38 192 VAL A CA 1
ATOM 1467 C C . VAL A 1 192 ? 6.703 12.405 11.702 1.00 53.38 192 VAL A C 1
ATOM 1469 O O . VAL A 1 192 ? 6.518 12.599 12.893 1.00 53.38 192 VAL A O 1
ATOM 1472 N N . ILE A 1 193 ? 7.923 12.457 11.185 1.00 54.47 193 ILE A N 1
ATOM 1473 C CA . ILE A 1 193 ? 9.022 13.101 11.906 1.00 54.47 193 ILE A CA 1
ATOM 1474 C C . ILE A 1 193 ? 9.366 14.347 11.109 1.00 54.47 193 ILE A C 1
ATOM 1476 O O . ILE A 1 193 ? 9.730 14.253 9.939 1.00 54.47 193 ILE A O 1
ATOM 1480 N N . SER A 1 194 ? 9.212 15.514 11.726 1.00 54.41 194 SER A N 1
ATOM 1481 C CA . SER A 1 194 ? 9.491 16.793 11.075 1.00 54.41 194 SER A CA 1
ATOM 1482 C C . SER A 1 194 ? 10.789 17.377 11.605 1.00 54.41 194 SER A C 1
ATOM 1484 O O . SER A 1 194 ? 10.973 17.446 12.820 1.00 54.41 194 SER A O 1
ATOM 1486 N N . PHE A 1 195 ? 11.627 17.883 10.712 1.00 51.47 195 PHE A N 1
ATOM 1487 C CA . PHE A 1 195 ? 12.817 18.638 11.073 1.00 51.47 195 PHE A CA 1
ATOM 1488 C C . PHE A 1 195 ? 12.479 20.132 11.054 1.00 51.47 195 PHE A C 1
ATOM 1490 O O . PHE A 1 195 ? 11.724 20.612 10.212 1.00 51.47 195 PHE A O 1
ATOM 1497 N N . GLN A 1 196 ? 13.029 20.893 11.983 1.00 53.75 196 GLN A N 1
ATOM 1498 C CA . GLN A 1 196 ? 13.006 22.342 11.946 1.00 53.75 196 GLN A CA 1
ATOM 1499 C C . GLN A 1 196 ? 14.452 22.817 11.875 1.00 53.75 196 GLN A C 1
ATOM 1501 O O . GLN A 1 196 ? 15.262 22.561 12.766 1.00 53.75 196 GLN A O 1
ATOM 1506 N N . ILE A 1 197 ? 14.776 23.468 10.757 1.00 50.72 197 ILE A N 1
ATOM 1507 C CA . ILE A 1 197 ? 16.110 23.980 10.458 1.00 50.72 197 ILE A CA 1
ATOM 1508 C C . ILE A 1 197 ? 15.995 25.491 10.361 1.00 50.72 197 ILE A C 1
ATOM 1510 O O . ILE A 1 197 ? 15.448 26.012 9.396 1.00 50.72 197 ILE A O 1
ATOM 1514 N N . SER A 1 198 ? 16.535 26.201 11.343 1.00 50.59 198 SER A N 1
ATOM 1515 C CA . SER A 1 198 ? 16.529 27.661 11.335 1.00 50.59 198 SER A CA 1
ATOM 1516 C C . SER A 1 198 ? 17.643 28.190 10.427 1.00 50.59 198 SER A C 1
ATOM 1518 O O . SER A 1 198 ? 18.816 28.195 10.804 1.00 50.59 198 SER A O 1
ATOM 1520 N N . LYS A 1 199 ? 17.275 28.648 9.226 1.00 46.78 199 LYS A N 1
ATOM 1521 C CA . LYS A 1 199 ? 18.131 29.468 8.352 1.00 46.78 199 LYS A CA 1
ATOM 1522 C C . LYS A 1 199 ? 18.056 30.923 8.823 1.00 46.78 199 LYS A C 1
ATOM 1524 O O . LYS A 1 199 ? 16.960 31.458 8.956 1.00 46.78 199 LYS A O 1
ATOM 1529 N N . GLN A 1 200 ? 19.193 31.581 9.023 1.00 47.75 200 GLN A N 1
ATOM 1530 C CA . GLN A 1 200 ? 19.268 33.042 8.997 1.00 47.75 200 GLN A CA 1
ATOM 1531 C C . GLN A 1 200 ? 19.999 33.426 7.709 1.00 47.75 200 GLN A C 1
ATOM 1533 O O . GLN A 1 200 ? 21.200 33.232 7.559 1.00 47.75 200 GLN A O 1
ATOM 1538 N N . SER A 1 201 ? 19.263 33.901 6.710 1.00 47.50 201 SER A N 1
ATOM 1539 C CA . SER A 1 201 ? 19.869 34.419 5.481 1.00 47.50 201 SER A CA 1
ATOM 1540 C C . SER A 1 201 ? 19.903 35.938 5.575 1.00 47.50 201 SER A C 1
ATOM 1542 O O . SER A 1 201 ? 19.017 36.546 6.169 1.00 47.50 201 SER A O 1
ATOM 1544 N N . THR A 1 202 ? 20.908 36.576 4.983 1.00 48.88 202 THR A N 1
ATOM 1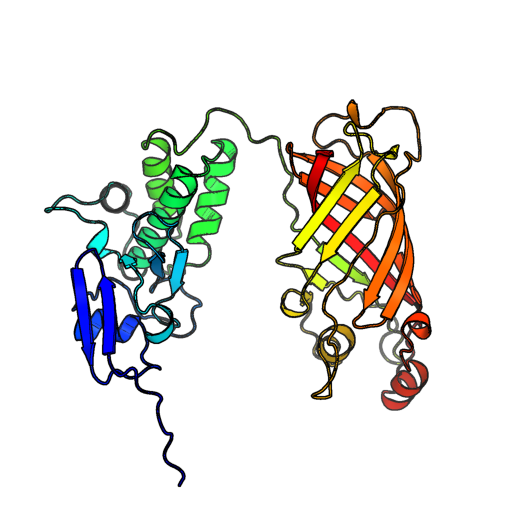545 C CA . THR A 1 202 ? 20.964 38.044 4.903 1.00 48.88 202 THR A CA 1
ATOM 1546 C C . THR A 1 202 ? 19.779 38.643 4.131 1.00 48.88 202 THR A C 1
ATOM 1548 O O . THR A 1 202 ? 19.506 39.830 4.291 1.00 48.88 202 THR A O 1
ATOM 1551 N N . ASN A 1 203 ? 19.043 37.828 3.362 1.00 48.78 203 ASN A N 1
ATOM 1552 C CA . ASN A 1 203 ? 17.873 38.231 2.577 1.00 48.78 203 ASN A CA 1
ATOM 1553 C C . ASN A 1 203 ? 16.523 37.745 3.149 1.00 48.78 203 ASN A C 1
ATOM 1555 O O . ASN A 1 203 ? 15.491 38.274 2.748 1.00 48.78 203 ASN A O 1
ATOM 1559 N N . ASP A 1 204 ? 16.518 36.803 4.102 1.00 50.44 204 ASP A N 1
ATOM 1560 C CA . ASP A 1 204 ? 15.312 36.244 4.729 1.00 50.44 204 ASP A CA 1
ATOM 1561 C C . ASP A 1 204 ? 15.410 36.404 6.250 1.00 50.44 204 ASP A C 1
ATOM 1563 O O . ASP A 1 204 ? 16.137 35.679 6.931 1.00 50.44 204 ASP A O 1
ATOM 1567 N N . LEU A 1 205 ? 14.661 37.364 6.795 1.00 45.03 205 LEU A N 1
ATOM 1568 C CA . LEU A 1 205 ? 14.657 37.689 8.228 1.00 45.03 205 LEU A CA 1
ATOM 1569 C C . LEU A 1 205 ? 13.806 36.728 9.079 1.00 45.03 205 LEU A C 1
ATOM 1571 O O . LEU A 1 205 ? 13.640 36.964 10.276 1.00 45.03 205 LEU A O 1
ATOM 1575 N N . LEU A 1 206 ? 13.238 35.674 8.485 1.00 51.88 206 LEU A N 1
ATOM 1576 C CA . LEU A 1 206 ? 12.342 34.744 9.168 1.00 51.88 206 LEU A CA 1
ATOM 1577 C C . LEU A 1 206 ? 12.907 33.315 9.149 1.00 51.88 206 LEU A C 1
ATOM 1579 O O . LEU A 1 206 ? 13.322 32.846 8.090 1.00 51.88 206 LEU A O 1
ATOM 1583 N N . PRO A 1 207 ? 12.896 32.603 10.292 1.00 52.41 207 PRO A N 1
ATOM 1584 C CA . PRO A 1 207 ? 13.249 31.192 10.327 1.00 52.41 207 PRO A CA 1
ATOM 1585 C C . PRO A 1 207 ? 12.223 30.384 9.525 1.00 52.41 207 PRO A C 1
ATOM 1587 O O . PRO A 1 207 ? 11.029 30.396 9.829 1.00 52.41 207 PRO A O 1
ATOM 1590 N N . GLU A 1 208 ? 12.683 29.667 8.505 1.00 51.72 208 GLU A N 1
ATOM 1591 C CA . GLU A 1 208 ? 11.847 28.723 7.760 1.00 51.72 208 GLU A CA 1
ATOM 1592 C C . GLU A 1 208 ? 11.865 27.335 8.414 1.00 51.72 208 GLU A C 1
ATOM 1594 O O . GLU A 1 208 ? 12.827 26.951 9.067 1.00 51.72 208 GLU A O 1
ATOM 1599 N N . THR A 1 209 ? 10.785 26.562 8.267 1.00 51.50 209 THR A N 1
ATOM 1600 C CA . THR A 1 209 ? 10.686 25.192 8.803 1.00 51.50 209 THR A CA 1
ATOM 1601 C C . THR A 1 209 ? 10.601 24.190 7.658 1.00 51.50 209 THR A C 1
ATOM 1603 O O . THR A 1 209 ? 9.658 24.226 6.866 1.00 51.50 209 THR A O 1
ATOM 1606 N N . LEU A 1 210 ? 11.563 23.264 7.581 1.00 51.38 210 LEU A N 1
ATOM 1607 C CA . LEU A 1 210 ? 11.578 22.199 6.578 1.00 51.38 210 LEU A CA 1
ATOM 1608 C C . LEU A 1 210 ? 10.824 20.956 7.069 1.00 51.38 210 LEU A C 1
ATOM 1610 O O . LEU A 1 210 ? 11.407 20.024 7.612 1.00 51.38 210 LEU A O 1
ATOM 1614 N N . VAL A 1 211 ? 9.521 20.885 6.805 1.00 50.12 211 VAL A N 1
ATOM 1615 C CA . VAL A 1 211 ? 8.739 19.694 7.170 1.00 50.12 211 VAL A CA 1
ATOM 1616 C C . VAL A 1 211 ? 9.049 18.534 6.218 1.00 50.12 211 VAL A C 1
ATOM 1618 O O . VAL A 1 211 ? 8.567 18.518 5.083 1.00 50.12 211 VAL A O 1
ATOM 1621 N N . GLY A 1 212 ? 9.833 17.567 6.699 1.00 50.19 212 GLY A N 1
ATOM 1622 C CA . GLY A 1 212 ? 9.935 16.216 6.143 1.00 50.19 212 GLY A CA 1
ATOM 1623 C C . GLY A 1 212 ? 8.793 15.325 6.644 1.00 50.19 212 GLY A C 1
ATOM 1624 O O . GLY A 1 212 ? 8.305 15.502 7.759 1.00 50.19 212 GLY A O 1
ATOM 1625 N N . ARG A 1 213 ? 8.325 14.399 5.809 1.00 53.00 213 ARG A N 1
ATOM 1626 C CA . ARG A 1 213 ? 7.362 13.346 6.163 1.00 53.00 213 ARG A CA 1
ATOM 1627 C C . ARG A 1 213 ? 7.932 12.002 5.749 1.00 53.00 213 ARG A C 1
ATOM 1629 O O . ARG A 1 213 ? 8.510 11.934 4.670 1.00 53.00 213 ARG A O 1
ATOM 1636 N N . PHE A 1 214 ? 7.741 10.985 6.582 1.00 54.97 214 PHE A N 1
ATOM 1637 C CA . PHE A 1 214 ? 8.142 9.615 6.300 1.00 54.97 214 PHE A CA 1
ATOM 1638 C C . PHE A 1 214 ? 6.917 8.801 5.903 1.00 54.97 214 PHE A C 1
ATOM 1640 O O . PHE A 1 214 ? 5.968 8.704 6.676 1.00 54.97 214 PHE A O 1
ATOM 1647 N N . ASP A 1 215 ? 6.932 8.242 4.698 1.00 49.88 215 ASP A N 1
ATOM 1648 C CA . ASP A 1 215 ? 5.789 7.464 4.216 1.00 49.88 215 ASP A CA 1
ATOM 1649 C C . ASP A 1 215 ? 5.751 6.040 4.810 1.00 49.88 215 ASP A C 1
ATOM 1651 O O . ASP A 1 215 ? 4.662 5.488 4.938 1.00 49.88 215 ASP A O 1
ATOM 1655 N N . ASP A 1 216 ? 6.902 5.461 5.193 1.00 55.28 216 ASP A N 1
ATOM 1656 C CA . ASP A 1 216 ? 7.002 4.049 5.611 1.00 55.28 216 ASP A CA 1
ATOM 1657 C C . ASP A 1 216 ? 8.122 3.796 6.653 1.00 55.28 216 ASP A C 1
ATOM 1659 O O . ASP A 1 216 ? 9.230 3.374 6.305 1.00 55.28 216 ASP A O 1
ATOM 1663 N N . PRO A 1 217 ? 7.913 4.151 7.936 1.00 62.84 217 PRO A N 1
ATOM 1664 C CA . PRO A 1 217 ? 8.870 3.845 8.995 1.00 62.84 217 PRO A CA 1
ATOM 1665 C C . PRO A 1 217 ? 8.751 2.380 9.451 1.00 62.84 217 PRO A C 1
ATOM 1667 O O . PRO A 1 217 ? 7.707 1.955 9.941 1.00 62.84 217 PRO A O 1
ATOM 1670 N N . GLU A 1 218 ? 9.851 1.630 9.396 1.00 65.31 218 GLU A N 1
ATOM 1671 C CA . GLU A 1 218 ? 9.951 0.288 9.981 1.00 65.31 218 GLU A CA 1
ATOM 1672 C C . GLU A 1 218 ? 10.354 0.412 11.456 1.00 65.31 218 GLU A C 1
ATOM 1674 O O . GLU A 1 218 ? 11.486 0.769 11.762 1.00 65.31 218 GLU A O 1
ATOM 1679 N N . GLY A 1 219 ? 9.458 0.149 12.407 1.00 70.50 219 GLY A N 1
ATOM 1680 C CA . GLY A 1 219 ? 9.764 0.270 13.840 1.00 70.50 219 GLY A CA 1
ATOM 1681 C C . GLY A 1 219 ? 9.494 -0.994 14.642 1.00 70.50 219 GLY A C 1
ATOM 1682 O O . GLY A 1 219 ? 8.899 -1.936 14.135 1.00 70.50 219 GLY A O 1
ATOM 1683 N N . GLY A 1 220 ? 9.915 -0.999 15.904 1.00 74.25 220 GLY A N 1
ATOM 1684 C CA . GLY A 1 220 ? 9.631 -2.053 16.874 1.00 74.25 220 GLY A CA 1
ATOM 1685 C C . GLY A 1 220 ? 9.881 -1.585 18.306 1.00 74.25 220 GLY A C 1
ATOM 1686 O O . GLY A 1 220 ? 10.762 -0.761 18.555 1.00 74.25 220 GLY A O 1
ATOM 1687 N N . VAL A 1 221 ? 9.094 -2.091 19.254 1.00 73.44 221 VAL A N 1
ATOM 1688 C CA . VAL A 1 221 ? 9.280 -1.860 20.693 1.00 73.44 221 VAL A CA 1
ATOM 1689 C C . VAL A 1 221 ? 9.252 -3.192 21.426 1.00 73.44 221 VAL A C 1
ATOM 1691 O O . VAL A 1 221 ? 8.326 -3.979 21.258 1.00 73.44 221 VAL A O 1
ATOM 1694 N N . GLU A 1 222 ? 10.259 -3.421 22.255 1.00 75.75 222 GLU A N 1
ATOM 1695 C CA . GLU A 1 222 ? 10.470 -4.641 23.019 1.00 75.75 222 GLU A CA 1
ATOM 1696 C C . GLU A 1 222 ? 10.355 -4.363 24.522 1.00 75.75 222 GLU A C 1
ATOM 1698 O O . GLU A 1 222 ? 11.108 -3.566 25.110 1.00 75.75 222 GLU A O 1
ATOM 1703 N N . PHE A 1 223 ? 9.420 -5.075 25.148 1.00 71.75 223 PHE A N 1
ATOM 1704 C CA . PHE A 1 223 ? 9.223 -5.097 26.592 1.00 71.75 223 PHE A CA 1
ATOM 1705 C C . PHE A 1 223 ? 9.711 -6.431 27.155 1.00 71.75 223 PHE A C 1
ATOM 1707 O O . PHE A 1 223 ? 9.393 -7.484 26.608 1.00 71.75 223 PHE A O 1
ATOM 1714 N N . VAL A 1 224 ? 10.481 -6.382 28.246 1.00 72.38 224 VAL A N 1
ATOM 1715 C CA . VAL A 1 224 ? 10.947 -7.587 28.950 1.00 72.38 224 VAL A CA 1
ATOM 1716 C C . VAL A 1 224 ? 10.074 -7.811 30.183 1.00 72.38 224 VAL A C 1
ATOM 1718 O O . VAL A 1 224 ? 10.096 -6.981 31.093 1.00 72.38 224 VAL A O 1
ATOM 1721 N N . GLY A 1 225 ? 9.372 -8.944 30.244 1.00 69.56 225 GLY A N 1
ATOM 1722 C CA . GLY A 1 225 ? 8.380 -9.256 31.274 1.00 69.56 225 GLY A CA 1
ATOM 1723 C C . GLY A 1 225 ? 6.962 -8.859 30.859 1.00 69.56 225 GLY A C 1
ATOM 1724 O O . GLY A 1 225 ? 6.680 -8.642 29.682 1.00 69.56 225 GLY A O 1
ATOM 1725 N N . ASP A 1 226 ? 6.055 -8.741 31.835 1.00 66.25 226 ASP A N 1
ATOM 1726 C CA . ASP A 1 226 ? 4.713 -8.206 31.583 1.00 66.25 226 ASP A CA 1
ATOM 1727 C C . ASP A 1 226 ? 4.796 -6.817 30.933 1.00 66.25 226 ASP A C 1
ATOM 1729 O O . ASP A 1 226 ? 5.779 -6.093 31.100 1.00 66.25 226 ASP A O 1
ATOM 1733 N N . PHE A 1 227 ? 3.746 -6.432 30.201 1.00 64.25 227 PHE A N 1
ATOM 1734 C CA . PHE A 1 227 ? 3.666 -5.127 29.546 1.00 64.25 227 PHE A CA 1
ATOM 1735 C C . PHE A 1 227 ? 3.681 -3.982 30.577 1.00 64.25 227 PHE A C 1
ATOM 1737 O O . PHE A 1 227 ? 2.642 -3.496 31.029 1.00 64.25 227 PHE A O 1
ATOM 1744 N N . ASP A 1 228 ? 4.889 -3.562 30.939 1.00 64.31 228 ASP A N 1
ATOM 1745 C CA . ASP A 1 228 ? 5.210 -2.466 31.837 1.00 64.31 228 ASP A CA 1
ATOM 1746 C C . ASP A 1 228 ? 6.185 -1.528 31.126 1.00 64.31 228 ASP A C 1
ATOM 1748 O O . ASP A 1 228 ? 7.257 -1.913 30.659 1.00 64.31 228 ASP A O 1
ATOM 1752 N N . TRP A 1 229 ? 5.826 -0.254 31.070 1.00 62.94 229 TRP A N 1
ATOM 1753 C CA . TRP A 1 229 ? 6.640 0.758 30.415 1.00 62.94 229 TRP A CA 1
ATOM 1754 C C . TRP A 1 229 ? 7.912 1.064 31.181 1.00 62.94 229 TRP A C 1
ATOM 1756 O O . TRP A 1 229 ? 8.913 1.411 30.560 1.00 62.94 229 TRP A O 1
ATOM 1766 N N . SER A 1 230 ? 7.924 0.812 32.491 1.00 61.59 230 SER A N 1
ATOM 1767 C CA . SER A 1 230 ? 9.149 0.807 33.289 1.00 61.59 230 SER A CA 1
ATOM 1768 C C . SER A 1 230 ? 10.135 -0.294 32.868 1.00 61.59 230 SER A C 1
ATOM 1770 O O . SER A 1 230 ? 11.344 -0.162 33.081 1.00 61.59 230 SER A O 1
ATOM 1772 N N . ALA A 1 231 ? 9.628 -1.343 32.209 1.00 66.44 231 ALA A N 1
ATOM 1773 C CA . ALA A 1 231 ? 10.370 -2.505 31.736 1.00 66.44 231 ALA A CA 1
ATOM 1774 C C . ALA A 1 231 ? 10.662 -2.482 30.225 1.00 66.44 231 ALA A C 1
ATOM 1776 O O . ALA A 1 231 ? 11.292 -3.411 29.714 1.00 66.44 231 ALA A O 1
ATOM 1777 N N . CYS A 1 232 ? 10.270 -1.423 29.502 1.00 71.31 232 CYS A N 1
ATOM 1778 C CA . CYS A 1 232 ? 10.681 -1.243 28.110 1.00 71.31 232 CYS A CA 1
ATOM 1779 C C . CYS A 1 232 ? 12.208 -1.162 28.036 1.00 71.31 232 CYS A C 1
ATOM 1781 O O . CYS A 1 232 ? 12.821 -0.278 28.644 1.00 71.31 232 CYS A O 1
ATOM 1783 N N . ARG A 1 233 ? 12.823 -2.090 27.298 1.00 67.62 233 ARG A N 1
ATOM 1784 C CA . ARG A 1 233 ? 14.288 -2.195 27.217 1.00 67.62 233 ARG A CA 1
ATOM 1785 C C . ARG A 1 233 ? 14.868 -1.686 25.925 1.00 67.62 233 ARG A C 1
ATOM 1787 O O . ARG A 1 233 ? 16.011 -1.238 25.947 1.00 67.62 233 ARG A O 1
ATOM 1794 N N . ARG A 1 234 ? 14.120 -1.824 24.831 1.00 68.38 234 ARG A N 1
ATOM 1795 C CA . ARG A 1 234 ? 14.521 -1.354 23.511 1.00 68.38 234 ARG A CA 1
ATOM 1796 C C . ARG A 1 234 ? 13.295 -0.898 22.746 1.00 68.38 234 ARG A C 1
ATOM 1798 O O . ARG A 1 234 ? 12.277 -1.570 22.710 1.00 68.38 234 ARG A O 1
ATOM 1805 N N . ALA A 1 235 ? 13.429 0.240 22.100 1.00 70.75 235 ALA A N 1
ATOM 1806 C CA . ALA A 1 235 ? 12.598 0.629 20.977 1.00 70.75 235 ALA A CA 1
ATOM 1807 C C . ALA A 1 235 ? 13.545 0.912 19.822 1.00 70.75 235 ALA A C 1
ATOM 1809 O O . ALA A 1 235 ? 14.733 1.143 20.045 1.00 70.75 235 ALA A O 1
ATOM 1810 N N . TRP A 1 236 ? 13.052 0.866 18.602 1.00 69.94 236 TRP A N 1
ATOM 1811 C CA . TRP A 1 236 ? 13.750 1.403 17.457 1.00 69.94 236 TRP A CA 1
ATOM 1812 C C . TRP A 1 236 ? 12.731 1.793 16.409 1.00 69.94 236 TRP A C 1
ATOM 1814 O O . TRP A 1 236 ? 11.665 1.201 16.262 1.00 69.94 236 TRP A O 1
ATOM 1824 N N . VAL A 1 237 ? 13.099 2.808 15.656 1.00 66.75 237 VAL A N 1
ATOM 1825 C CA . VAL A 1 237 ? 12.488 3.104 14.376 1.00 66.75 237 VAL A CA 1
ATOM 1826 C C . VAL A 1 237 ? 13.627 3.057 13.382 1.00 66.75 237 VAL A C 1
ATOM 1828 O O . VAL A 1 237 ? 14.766 3.341 13.722 1.00 66.75 237 VAL A O 1
ATOM 1831 N N . LYS A 1 238 ? 13.366 2.594 12.182 1.00 64.94 238 LYS A N 1
ATOM 1832 C CA . LYS A 1 238 ? 14.284 2.605 11.066 1.00 64.94 238 LYS A CA 1
ATOM 1833 C C . LYS A 1 238 ? 13.543 3.314 9.958 1.00 64.94 238 LYS A C 1
ATOM 1835 O O . LYS A 1 238 ? 12.392 2.998 9.671 1.00 64.94 238 LYS A O 1
ATOM 1840 N N . VAL A 1 239 ? 14.189 4.300 9.354 1.00 57.66 239 VAL A N 1
ATOM 1841 C CA . VAL A 1 239 ? 13.572 5.018 8.250 1.00 57.66 239 VAL A CA 1
ATOM 1842 C C . VAL A 1 239 ? 14.579 5.226 7.140 1.00 57.66 239 VAL A C 1
ATOM 1844 O O . VAL A 1 239 ? 15.655 5.766 7.386 1.00 57.66 239 VAL A O 1
ATOM 1847 N N . SER A 1 240 ? 14.228 4.761 5.939 1.00 55.62 240 SER A N 1
ATOM 1848 C CA . SER A 1 240 ? 15.077 4.859 4.751 1.00 55.62 240 SER A CA 1
ATOM 1849 C C . SER A 1 240 ? 15.007 6.269 4.148 1.00 55.62 240 SER A C 1
ATOM 1851 O O . SER A 1 240 ? 13.909 6.829 4.060 1.00 55.62 240 SER A O 1
ATOM 1853 N N . PRO A 1 241 ? 16.118 6.828 3.634 1.00 48.72 241 PRO A N 1
ATOM 1854 C CA . PRO A 1 241 ? 16.132 8.151 3.002 1.00 48.72 241 PRO A CA 1
ATOM 1855 C C . PRO A 1 241 ? 15.162 8.315 1.827 1.00 48.72 241 PRO A C 1
ATOM 1857 O O . PRO A 1 241 ? 14.656 9.407 1.575 1.00 48.72 241 PRO A O 1
ATOM 1860 N N . SER A 1 242 ? 14.842 7.214 1.140 1.00 49.44 242 SER A N 1
ATOM 1861 C CA . SER A 1 242 ? 13.891 7.181 0.020 1.00 49.44 242 SER A CA 1
ATOM 1862 C C . SER A 1 242 ? 12.444 7.531 0.407 1.00 49.44 242 SER A C 1
ATOM 1864 O O . SER A 1 242 ? 11.621 7.800 -0.468 1.00 49.44 242 SER A O 1
ATOM 1866 N N . SER A 1 2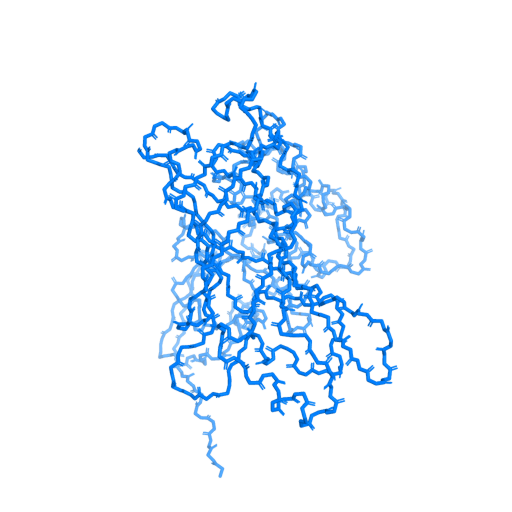43 ? 12.134 7.564 1.706 1.00 42.16 243 SER A N 1
ATOM 1867 C CA . SER A 1 243 ? 10.783 7.780 2.237 1.00 42.16 243 SER A CA 1
ATOM 1868 C C . SER A 1 243 ? 10.486 9.228 2.651 1.00 42.16 243 SER A C 1
ATOM 1870 O O . SER A 1 243 ? 9.382 9.501 3.120 1.00 42.16 243 SER A O 1
ATOM 1872 N N . ILE A 1 244 ? 11.434 10.161 2.477 1.00 45.81 244 ILE A N 1
ATOM 1873 C CA . ILE A 1 244 ? 11.300 11.547 2.952 1.00 45.81 244 ILE A CA 1
ATOM 1874 C C . ILE A 1 244 ? 10.707 12.451 1.884 1.00 45.81 244 ILE A C 1
ATOM 1876 O O . ILE A 1 244 ? 11.328 12.728 0.857 1.00 45.81 244 ILE A O 1
ATOM 1880 N N . ARG A 1 245 ? 9.529 13.009 2.167 1.00 49.84 245 ARG A N 1
ATOM 1881 C CA . ARG A 1 245 ? 8.923 14.067 1.346 1.00 49.84 245 ARG A CA 1
ATOM 1882 C C . ARG A 1 245 ? 8.951 15.401 2.066 1.00 49.84 245 ARG A C 1
ATOM 1884 O O . ARG A 1 245 ? 8.420 15.523 3.166 1.00 49.84 245 ARG A O 1
ATOM 1891 N N . THR A 1 246 ? 9.503 16.422 1.421 1.00 48.72 246 THR A N 1
ATOM 1892 C CA . THR A 1 246 ? 9.401 17.802 1.899 1.00 48.72 246 THR A CA 1
ATOM 1893 C C . THR A 1 246 ? 8.133 18.449 1.336 1.00 48.72 246 THR A C 1
ATOM 1895 O O . THR A 1 246 ? 7.811 18.318 0.155 1.00 48.72 246 THR A O 1
ATOM 1898 N N . GLY A 1 247 ? 7.354 19.122 2.189 1.00 38.41 247 GLY A N 1
ATOM 1899 C CA . GLY A 1 247 ? 6.075 19.741 1.797 1.00 38.41 247 GLY A CA 1
ATOM 1900 C C . GLY A 1 247 ? 6.198 21.007 0.934 1.00 38.41 247 GLY A C 1
ATOM 1901 O O . GLY A 1 247 ? 5.193 21.524 0.450 1.00 38.41 247 GLY A O 1
ATOM 1902 N N . VAL A 1 248 ? 7.416 21.511 0.733 1.00 42.50 248 VAL A N 1
ATOM 1903 C CA . VAL A 1 248 ? 7.730 22.717 -0.043 1.00 42.50 248 VAL A CA 1
ATOM 1904 C C . VAL A 1 248 ? 8.623 22.301 -1.208 1.00 42.50 248 VAL A C 1
ATOM 1906 O O . VAL A 1 248 ? 9.527 21.487 -1.023 1.00 42.50 248 VAL A O 1
ATOM 1909 N N . ARG A 1 249 ? 8.407 22.854 -2.415 1.00 36.50 249 ARG A N 1
ATOM 1910 C CA . ARG A 1 249 ? 9.412 22.738 -3.486 1.00 36.50 249 ARG A CA 1
ATOM 1911 C C . ARG A 1 249 ? 10.671 23.425 -2.983 1.00 36.50 249 ARG A C 1
ATOM 1913 O O . ARG A 1 249 ? 10.746 24.649 -3.018 1.00 36.50 249 ARG A O 1
ATOM 1920 N N . VAL A 1 250 ? 11.635 22.636 -2.530 1.00 41.56 250 VAL A N 1
ATOM 1921 C CA . VAL A 1 250 ? 12.963 23.121 -2.178 1.00 41.56 250 VAL A CA 1
ATOM 1922 C C . VAL A 1 250 ? 13.630 23.548 -3.483 1.00 41.56 250 VAL A C 1
ATOM 1924 O O . VAL A 1 250 ? 14.262 22.750 -4.168 1.00 41.56 250 VAL A O 1
ATOM 1927 N N . ARG A 1 251 ? 13.369 24.783 -3.911 1.00 39.75 251 ARG A N 1
ATOM 1928 C CA . ARG A 1 251 ? 14.008 25.369 -5.090 1.00 39.75 251 ARG A CA 1
ATOM 1929 C C . ARG A 1 251 ? 15.355 25.999 -4.761 1.00 39.75 251 ARG A C 1
ATOM 1931 O O . ARG A 1 251 ? 16.143 26.150 -5.683 1.00 39.75 251 ARG A O 1
ATOM 1938 N N . ASP A 1 252 ? 15.639 26.270 -3.487 1.00 37.66 252 ASP A N 1
ATOM 1939 C CA . ASP A 1 252 ? 16.722 27.201 -3.160 1.00 37.66 252 ASP A CA 1
ATOM 1940 C C . ASP A 1 252 ? 17.945 26.626 -2.469 1.00 37.66 252 ASP A C 1
ATOM 1942 O O . ASP A 1 252 ? 18.924 27.342 -2.359 1.00 37.66 252 ASP A O 1
ATOM 1946 N N . LEU A 1 253 ? 17.979 25.359 -2.077 1.00 40.38 253 LEU A N 1
ATOM 1947 C CA . LEU A 1 253 ? 19.224 24.703 -1.679 1.00 40.38 253 LEU A CA 1
ATOM 1948 C C . LEU A 1 253 ? 19.014 23.212 -1.823 1.00 40.38 253 LEU A C 1
ATOM 1950 O O . LEU A 1 253 ? 17.946 22.705 -1.517 1.00 40.38 253 LEU A O 1
ATOM 1954 N N . ASN A 1 254 ? 20.019 22.492 -2.278 1.00 44.69 254 ASN A N 1
ATOM 1955 C CA . ASN A 1 254 ? 19.965 21.065 -2.558 1.00 44.69 254 ASN A CA 1
ATOM 1956 C C . ASN A 1 254 ? 19.822 20.198 -1.274 1.00 44.69 254 ASN A C 1
ATOM 1958 O O . ASN A 1 254 ? 20.466 19.168 -1.183 1.00 44.69 254 ASN A O 1
ATOM 1962 N N . LEU A 1 255 ? 19.025 20.607 -0.268 1.00 42.50 255 LEU A N 1
ATOM 1963 C CA . LEU A 1 255 ? 18.853 20.054 1.096 1.00 42.50 255 LEU A CA 1
ATOM 1964 C C . LEU A 1 255 ? 18.623 18.536 1.125 1.00 42.50 255 LEU A C 1
ATOM 1966 O O . LEU A 1 255 ? 19.058 17.875 2.062 1.00 42.50 255 LEU A O 1
ATOM 1970 N N . GLY A 1 256 ? 18.024 17.973 0.072 1.00 42.16 256 GLY A N 1
ATOM 1971 C CA . GLY A 1 256 ? 17.906 16.522 -0.107 1.00 42.16 256 GLY A CA 1
ATOM 1972 C C . GLY A 1 256 ? 19.254 15.795 -0.224 1.00 42.16 256 GLY A C 1
ATOM 1973 O O . GLY A 1 256 ? 19.402 14.723 0.351 1.00 42.16 256 GLY A O 1
ATOM 1974 N N . MET A 1 257 ? 20.261 16.394 -0.875 1.00 42.81 257 MET A N 1
ATOM 1975 C CA . MET A 1 257 ? 21.642 15.877 -0.883 1.00 42.81 257 MET A CA 1
ATOM 1976 C C . MET A 1 257 ? 22.336 16.006 0.481 1.00 42.81 257 MET A C 1
ATOM 1978 O O . MET A 1 257 ? 23.265 15.264 0.756 1.00 42.81 257 MET A O 1
ATOM 1982 N N . PHE A 1 258 ? 21.934 16.953 1.333 1.00 49.44 258 PHE A N 1
ATOM 1983 C CA . PHE A 1 258 ? 22.648 17.226 2.589 1.00 49.44 258 PHE A CA 1
ATOM 1984 C C . PHE A 1 258 ? 22.260 16.281 3.722 1.00 49.44 258 PHE A C 1
ATOM 1986 O O . PHE A 1 258 ? 23.097 15.963 4.559 1.00 49.44 258 PHE A O 1
ATOM 1993 N N . PHE A 1 259 ? 21.000 15.845 3.758 1.00 46.84 259 PHE A N 1
ATOM 1994 C CA . PHE A 1 259 ? 20.508 14.976 4.824 1.00 46.84 259 PHE A CA 1
ATOM 1995 C C . PHE A 1 259 ? 20.299 13.528 4.388 1.00 46.84 259 PHE A C 1
ATOM 1997 O O . PHE A 1 259 ? 20.202 12.671 5.261 1.00 46.84 259 PHE A O 1
ATOM 2004 N N . PHE A 1 260 ? 20.158 13.249 3.083 1.00 49.69 260 PHE A N 1
ATOM 2005 C CA . PHE A 1 260 ? 19.463 12.031 2.657 1.00 49.69 260 PHE A CA 1
ATOM 2006 C C . PHE A 1 260 ? 20.070 11.260 1.470 1.00 49.69 260 PHE A C 1
ATOM 2008 O O . PHE A 1 260 ? 19.501 10.228 1.153 1.00 49.69 260 PHE A O 1
ATOM 2015 N N . GLN A 1 261 ? 21.190 11.651 0.838 1.00 46.56 261 GLN A N 1
ATOM 2016 C CA . GLN A 1 261 ? 22.032 10.726 0.034 1.00 46.56 261 GLN A CA 1
ATOM 2017 C C . GLN A 1 261 ? 23.384 11.344 -0.387 1.00 46.56 261 GLN A C 1
ATOM 2019 O O . GLN A 1 261 ? 23.497 12.568 -0.442 1.00 46.56 261 GLN A O 1
ATOM 2024 N N . PRO A 1 262 ? 24.410 10.527 -0.702 1.00 44.19 262 PRO A N 1
ATOM 2025 C CA . PRO A 1 262 ? 25.812 10.893 -0.551 1.00 44.19 262 PRO A CA 1
ATOM 2026 C C . PRO A 1 262 ? 26.497 11.237 -1.865 1.00 44.19 262 PRO A C 1
ATOM 2028 O O . PRO A 1 262 ? 26.156 10.762 -2.947 1.00 44.19 262 PRO A O 1
ATOM 2031 N N . TYR A 1 263 ? 27.583 11.987 -1.735 1.00 32.88 263 TYR A N 1
ATOM 2032 C CA . TYR A 1 263 ? 28.632 12.010 -2.736 1.00 32.88 263 TYR A CA 1
ATOM 2033 C C . TYR A 1 263 ? 29.810 11.167 -2.233 1.00 32.88 263 TYR A C 1
ATOM 2035 O O . TYR A 1 263 ? 30.653 11.695 -1.517 1.00 32.88 263 TYR A O 1
ATOM 2043 N N . GLN A 1 264 ? 29.839 9.871 -2.580 1.00 36.34 264 GLN A N 1
ATOM 2044 C CA . GLN A 1 264 ? 30.987 9.090 -3.103 1.00 36.34 264 GLN A CA 1
ATOM 2045 C C . GLN A 1 264 ? 30.779 7.564 -2.934 1.00 36.34 264 GLN A C 1
ATOM 2047 O O . GLN A 1 264 ? 30.046 7.142 -2.051 1.00 36.34 264 GLN A O 1
ATOM 2052 N N . PRO A 1 265 ? 31.378 6.720 -3.803 1.00 36.16 265 PRO A N 1
ATOM 2053 C CA . PRO A 1 265 ? 30.851 5.389 -4.132 1.00 36.16 265 PRO A CA 1
ATOM 2054 C C . PRO A 1 265 ? 31.233 4.245 -3.187 1.00 36.16 265 PRO A C 1
ATOM 2056 O O . PRO A 1 265 ? 30.953 3.101 -3.524 1.00 36.16 265 PRO A O 1
ATOM 2059 N N . ASN A 1 266 ? 31.882 4.509 -2.055 1.00 41.16 266 ASN A N 1
ATOM 2060 C CA . ASN A 1 266 ? 32.282 3.469 -1.113 1.00 41.16 266 ASN A CA 1
ATOM 2061 C C . ASN A 1 266 ? 32.050 3.967 0.322 1.00 41.16 266 ASN A C 1
ATOM 2063 O O . ASN A 1 266 ? 32.662 4.952 0.717 1.00 41.16 266 ASN A O 1
ATOM 2067 N N . GLU A 1 267 ? 31.224 3.217 1.058 1.00 38.91 267 GLU A N 1
ATOM 2068 C CA . GLU A 1 267 ? 30.966 3.261 2.511 1.00 38.91 267 GLU A CA 1
ATOM 2069 C C . GLU A 1 267 ? 29.832 4.182 3.034 1.00 38.91 267 GLU A C 1
ATOM 2071 O O . GLU A 1 267 ? 29.969 5.393 3.162 1.00 38.91 267 GLU A O 1
ATOM 2076 N N . GLU A 1 268 ? 28.731 3.494 3.385 1.00 42.41 268 GLU A N 1
ATOM 2077 C CA . GLU A 1 268 ? 27.669 3.763 4.379 1.00 42.41 268 GLU A CA 1
ATOM 2078 C C . GLU A 1 268 ? 26.900 5.097 4.326 1.00 42.41 268 GLU A C 1
ATOM 2080 O O . GLU A 1 268 ? 27.090 6.020 5.122 1.00 42.41 268 GLU A O 1
ATOM 2085 N N . ASP A 1 269 ? 25.913 5.110 3.427 1.00 41.03 269 ASP A N 1
ATOM 2086 C CA . ASP A 1 269 ? 24.787 6.038 3.379 1.00 41.03 269 ASP A CA 1
ATOM 2087 C C . ASP A 1 269 ? 23.976 6.053 4.694 1.00 41.03 269 ASP A C 1
ATOM 2089 O O . ASP A 1 269 ? 24.008 5.157 5.536 1.00 41.03 269 ASP A O 1
ATOM 2093 N N . LEU A 1 270 ? 23.198 7.118 4.858 1.00 43.94 270 LEU A N 1
ATOM 2094 C CA . LEU A 1 270 ? 22.309 7.391 5.982 1.00 43.94 270 LEU A CA 1
ATOM 2095 C C . LEU A 1 270 ? 21.164 6.362 6.116 1.00 43.94 270 LEU A C 1
ATOM 2097 O O . LEU A 1 270 ? 20.024 6.629 5.767 1.00 43.94 270 LEU A O 1
ATOM 2101 N N . ASP A 1 271 ? 21.444 5.171 6.638 1.00 45.84 271 ASP A N 1
ATOM 2102 C CA . ASP A 1 271 ? 20.515 4.037 6.508 1.00 45.84 271 ASP A CA 1
ATOM 2103 C C . ASP A 1 271 ? 19.321 4.025 7.477 1.00 45.84 271 ASP A C 1
ATOM 2105 O O . ASP A 1 271 ? 18.342 3.304 7.237 1.00 45.84 271 ASP A O 1
ATOM 2109 N N . SER A 1 272 ? 19.369 4.772 8.587 1.00 50.38 272 SER A N 1
ATOM 2110 C CA . SER A 1 272 ? 18.277 4.758 9.567 1.00 50.38 272 SER A CA 1
ATOM 2111 C C . SER A 1 272 ? 18.370 5.800 10.668 1.00 50.38 272 SER A C 1
ATOM 2113 O O . SER A 1 272 ? 19.407 5.916 11.316 1.00 50.38 272 SER A O 1
ATOM 2115 N N . LEU A 1 273 ? 17.231 6.394 11.017 1.00 53.50 273 LEU A N 1
ATOM 2116 C CA . LEU A 1 273 ? 17.048 7.058 12.302 1.00 53.50 273 LEU A CA 1
ATOM 2117 C C . LEU A 1 273 ? 16.666 6.042 13.387 1.00 53.50 273 LEU A C 1
ATOM 2119 O O . LEU A 1 273 ? 15.486 5.877 13.678 1.00 53.50 273 LEU A O 1
ATOM 2123 N N . ARG A 1 274 ? 17.656 5.363 13.977 1.00 53.50 274 ARG A N 1
ATOM 2124 C CA . ARG A 1 274 ? 17.440 4.506 15.154 1.00 53.50 274 ARG A CA 1
ATOM 2125 C C . ARG A 1 274 ? 17.176 5.373 16.380 1.00 53.50 274 ARG A C 1
ATOM 2127 O O . ARG A 1 274 ? 17.794 6.413 16.508 1.00 53.50 274 ARG A O 1
ATOM 2134 N N . PHE A 1 275 ? 16.279 4.951 17.263 1.00 55.88 275 PHE A N 1
ATOM 2135 C CA . PHE A 1 275 ? 16.109 5.535 18.594 1.00 55.88 275 PHE A CA 1
ATOM 2136 C C . PHE A 1 275 ? 16.085 4.399 19.596 1.00 55.88 275 PHE A C 1
ATOM 2138 O O . PHE A 1 275 ? 15.053 3.756 19.731 1.00 55.88 275 PHE A O 1
ATOM 2145 N N . GLU A 1 276 ? 17.193 4.130 20.278 1.00 52.91 276 GLU A N 1
ATOM 2146 C CA . GLU A 1 276 ? 17.233 3.032 21.249 1.00 52.91 276 GLU A CA 1
ATOM 2147 C C . GLU A 1 276 ? 16.667 3.449 22.608 1.00 52.91 276 GLU A C 1
ATOM 2149 O O . GLU A 1 276 ? 17.359 4.070 23.401 1.00 52.91 276 GLU A O 1
ATOM 2154 N N . LEU A 1 277 ? 15.413 3.112 22.910 1.00 57.31 277 LEU A N 1
ATOM 2155 C CA . LEU A 1 277 ? 14.861 3.373 24.243 1.00 57.31 277 LEU A CA 1
ATOM 2156 C C . LEU A 1 277 ? 15.501 2.454 25.289 1.00 57.31 277 LEU A C 1
ATOM 2158 O O . LEU A 1 277 ? 15.148 1.289 25.352 1.00 57.31 277 LEU A O 1
ATOM 2162 N N . THR A 1 278 ? 16.366 2.989 26.149 1.00 52.94 278 THR A N 1
ATOM 2163 C CA . THR A 1 278 ? 17.041 2.209 27.212 1.00 52.94 278 THR A CA 1
ATOM 2164 C C . THR A 1 278 ? 16.267 2.142 28.537 1.00 52.94 278 THR A C 1
ATOM 2166 O O . THR A 1 278 ? 16.495 1.245 29.353 1.00 52.94 278 THR A O 1
ATOM 2169 N N . SER A 1 279 ? 15.349 3.087 28.768 1.00 55.69 279 SER A N 1
ATOM 2170 C CA . SER A 1 279 ? 14.391 3.074 29.879 1.00 55.69 279 SER A CA 1
ATOM 2171 C C . SER A 1 279 ? 13.239 4.034 29.597 1.00 55.69 279 SER A C 1
ATOM 2173 O O . SER A 1 279 ? 13.513 5.194 29.286 1.00 55.69 279 SER A O 1
ATOM 2175 N N . ALA A 1 280 ? 11.990 3.608 29.783 1.00 57.94 280 ALA A N 1
ATOM 2176 C CA . ALA A 1 280 ? 10.855 4.520 29.889 1.00 57.94 280 ALA A CA 1
ATOM 2177 C C . ALA A 1 280 ? 10.449 4.651 31.361 1.00 57.94 280 ALA A C 1
ATOM 2179 O O . ALA A 1 280 ? 10.345 3.670 32.087 1.00 57.94 280 ALA A O 1
ATOM 2180 N N . ARG A 1 281 ? 10.271 5.881 31.843 1.00 57.72 281 ARG A N 1
ATOM 2181 C CA . ARG A 1 281 ? 9.707 6.146 33.174 1.00 57.72 281 ARG A CA 1
ATOM 2182 C C . ARG A 1 281 ? 8.533 7.092 33.021 1.00 57.72 281 ARG A C 1
ATOM 2184 O O . ARG A 1 281 ? 8.656 8.098 32.318 1.00 57.72 281 ARG A O 1
ATOM 2191 N N . GLU A 1 282 ? 7.420 6.756 33.665 1.00 60.62 282 GLU A N 1
ATOM 2192 C CA . GLU A 1 282 ? 6.278 7.657 33.786 1.00 60.62 282 GLU A CA 1
ATOM 2193 C C . GLU A 1 282 ? 6.735 8.934 34.494 1.00 60.62 282 GLU A C 1
ATOM 2195 O O . GLU A 1 282 ? 7.363 8.885 35.554 1.00 60.62 282 GLU A O 1
ATOM 2200 N N . ILE A 1 283 ? 6.457 10.079 33.873 1.00 53.62 283 ILE A N 1
ATOM 2201 C CA . ILE A 1 283 ? 6.848 11.385 34.422 1.00 53.62 283 ILE A CA 1
ATOM 2202 C C . ILE A 1 283 ? 5.852 11.830 35.518 1.00 53.62 283 ILE A C 1
ATOM 2204 O O . ILE A 1 283 ? 6.208 12.641 36.369 1.00 53.62 283 ILE A O 1
ATOM 2208 N N . ASP A 1 284 ? 4.640 11.254 35.558 1.00 54.38 284 ASP A N 1
ATOM 2209 C CA . ASP A 1 284 ? 3.615 11.511 36.585 1.00 54.38 284 ASP A CA 1
ATOM 2210 C C . ASP A 1 284 ? 2.787 10.232 36.861 1.00 54.38 284 ASP A C 1
ATOM 2212 O O . ASP A 1 284 ? 2.055 9.748 35.999 1.00 54.38 284 ASP A O 1
ATOM 2216 N N . SER A 1 285 ? 2.924 9.655 38.060 1.00 47.09 285 SER A N 1
ATOM 2217 C CA . SER A 1 285 ? 2.544 8.275 38.429 1.00 47.09 285 SER A CA 1
ATOM 2218 C C . SER A 1 285 ? 1.060 8.061 38.771 1.00 47.09 285 SER A C 1
ATOM 2220 O O . SER A 1 285 ? 0.706 7.199 39.581 1.00 47.09 285 SER A O 1
ATOM 2222 N N . ARG A 1 286 ? 0.153 8.862 38.203 1.00 48.12 286 ARG A N 1
ATOM 2223 C CA . ARG A 1 286 ? -1.275 8.812 38.574 1.00 48.12 286 ARG A CA 1
ATOM 2224 C C . ARG A 1 286 ? -2.072 7.707 37.878 1.00 48.12 286 ARG A C 1
ATOM 2226 O O . ARG A 1 286 ? -3.152 7.379 38.366 1.00 48.12 286 ARG A O 1
ATOM 2233 N N . GLN A 1 287 ? -1.572 7.133 36.782 1.00 48.47 287 GLN A N 1
ATOM 2234 C CA . GLN A 1 287 ? -2.183 5.981 36.109 1.00 48.47 287 GLN A CA 1
ATOM 2235 C C . GLN A 1 287 ? -1.100 5.084 35.489 1.00 48.47 287 GLN A C 1
ATOM 2237 O O . GLN A 1 287 ? -0.493 5.507 34.509 1.00 48.47 287 GLN A O 1
ATOM 2242 N N . PRO A 1 288 ? -0.884 3.859 36.007 1.00 52.12 288 PRO A N 1
ATOM 2243 C CA . PRO A 1 288 ? 0.039 2.920 35.391 1.00 52.12 288 PRO A CA 1
ATOM 2244 C C . PRO A 1 288 ? -0.460 2.520 34.002 1.00 52.12 288 PRO A C 1
ATOM 2246 O O . PRO A 1 288 ? -1.634 2.190 33.821 1.00 52.12 288 PRO A O 1
ATOM 2249 N N . LEU A 1 289 ? 0.431 2.513 33.017 1.00 48.16 289 LEU A N 1
ATOM 2250 C CA . LEU A 1 289 ? 0.089 2.313 31.606 1.00 48.16 289 LEU A CA 1
ATOM 2251 C C . LEU A 1 289 ? -0.403 0.889 31.259 1.00 48.16 289 LEU A C 1
ATOM 2253 O O . LEU A 1 289 ? -1.126 0.719 30.281 1.00 48.16 289 LEU A O 1
ATOM 2257 N N . ALA A 1 290 ? -0.153 -0.107 32.118 1.00 52.69 290 ALA A N 1
ATOM 2258 C CA . ALA A 1 290 ? -0.836 -1.411 32.072 1.00 52.69 290 ALA A CA 1
ATOM 2259 C C . ALA A 1 290 ? -2.364 -1.306 32.306 1.00 52.69 290 ALA A C 1
ATOM 2261 O O . ALA A 1 290 ? -3.122 -2.193 31.918 1.00 52.69 290 ALA A O 1
ATOM 2262 N N . ALA A 1 291 ? -2.821 -0.212 32.924 1.00 51.59 291 ALA A N 1
ATOM 2263 C CA . ALA A 1 291 ? -4.225 0.126 33.149 1.00 51.59 291 ALA A CA 1
ATOM 2264 C C . ALA A 1 291 ? -4.720 1.277 32.249 1.00 51.59 291 ALA A C 1
ATOM 2266 O O . ALA A 1 291 ? -5.884 1.674 32.351 1.00 51.59 291 ALA A O 1
ATOM 2267 N N . ALA A 1 292 ? -3.867 1.832 31.380 1.00 55.50 292 ALA A N 1
ATOM 2268 C CA . ALA A 1 292 ? -4.266 2.917 30.496 1.00 55.50 292 ALA A CA 1
ATOM 2269 C C . ALA A 1 292 ? -5.188 2.409 29.387 1.00 55.50 292 ALA A C 1
ATOM 2271 O O . ALA A 1 292 ? -4.914 1.424 28.701 1.00 55.50 292 ALA A O 1
ATOM 2272 N N . ALA A 1 293 ? -6.298 3.117 29.199 1.00 54.47 293 ALA A N 1
ATOM 2273 C CA . ALA A 1 293 ? -7.230 2.820 28.127 1.00 54.47 293 ALA A CA 1
ATOM 2274 C C . ALA A 1 293 ? -6.615 3.128 26.750 1.00 54.47 293 ALA A C 1
ATOM 2276 O O . ALA A 1 293 ? -5.762 4.008 26.603 1.00 54.47 293 ALA A O 1
ATOM 2277 N N . TRP A 1 294 ? -7.106 2.433 25.723 1.00 62.16 294 TRP A N 1
ATOM 2278 C CA . TRP A 1 294 ? -6.791 2.712 24.321 1.00 62.16 294 TRP A CA 1
ATOM 2279 C C . TRP A 1 294 ? -6.876 4.214 24.008 1.00 62.16 294 TRP A C 1
ATOM 2281 O O . TRP A 1 294 ? -7.854 4.876 24.357 1.00 62.16 294 TRP A O 1
ATOM 2291 N N . GLY A 1 295 ? -5.850 4.749 23.342 1.00 58.56 295 GLY A N 1
ATOM 2292 C CA . GLY A 1 295 ? -5.787 6.144 22.901 1.00 58.56 295 GLY A CA 1
ATOM 2293 C C . GLY A 1 295 ? -5.417 7.182 23.971 1.00 58.56 295 GLY A C 1
ATOM 2294 O O . GLY A 1 295 ? -5.207 8.345 23.612 1.00 58.56 295 GLY A O 1
ATOM 2295 N N . VAL A 1 296 ? -5.289 6.809 25.250 1.00 63.31 296 VAL A N 1
ATOM 2296 C CA . VAL A 1 296 ? -4.883 7.743 26.317 1.00 63.31 296 VAL A CA 1
ATOM 2297 C C . VAL A 1 296 ? -3.382 8.060 26.199 1.00 63.31 296 VAL A C 1
ATOM 2299 O O . VAL A 1 296 ? -2.576 7.130 26.151 1.00 63.31 296 VAL A O 1
ATOM 2302 N N . PRO A 1 297 ? -2.975 9.347 26.126 1.00 69.00 297 PRO A N 1
ATOM 2303 C CA . PRO A 1 297 ? -1.565 9.725 26.146 1.00 69.00 297 PRO A CA 1
ATOM 2304 C C . PRO A 1 297 ? -0.963 9.546 27.537 1.00 69.00 297 PRO A C 1
ATOM 2306 O O . PRO A 1 297 ? -1.483 10.098 28.505 1.00 69.00 297 PRO A O 1
ATOM 2309 N N . VAL A 1 298 ? 0.180 8.871 27.610 1.00 72.00 298 VAL A N 1
ATOM 2310 C CA . VAL A 1 298 ? 0.983 8.772 28.831 1.00 72.00 298 VAL A CA 1
ATOM 2311 C C . VAL A 1 298 ? 2.348 9.418 28.615 1.00 72.00 298 VAL A C 1
ATOM 2313 O O . VAL A 1 298 ? 3.003 9.125 27.611 1.00 72.00 298 VAL A O 1
ATOM 2316 N N . PRO A 1 299 ? 2.778 10.330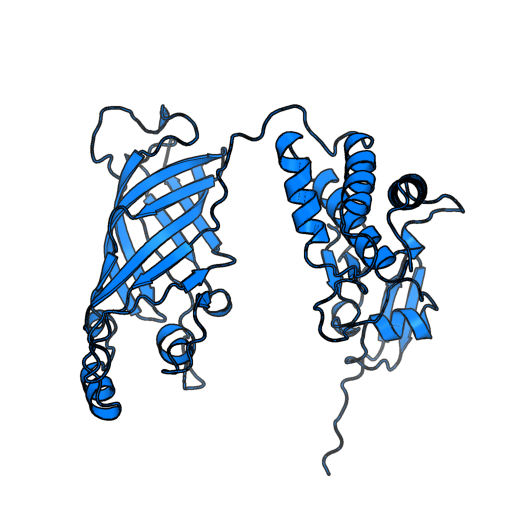 29.507 1.00 71.44 299 PRO A N 1
ATOM 2317 C CA . PRO A 1 299 ? 4.072 10.981 29.407 1.00 71.44 299 PRO A CA 1
ATOM 2318 C C . PRO A 1 299 ? 5.191 10.032 29.827 1.00 71.44 299 PRO A C 1
ATOM 2320 O O . PRO A 1 299 ? 5.168 9.440 30.906 1.00 71.44 299 PRO A O 1
ATOM 2323 N N . VAL A 1 300 ? 6.199 9.936 28.973 1.00 72.06 300 VAL A N 1
ATOM 2324 C CA . VAL A 1 300 ? 7.308 8.997 29.115 1.00 72.06 300 VAL A CA 1
ATOM 2325 C C . VAL A 1 300 ? 8.613 9.705 28.762 1.00 72.06 300 VAL A C 1
ATOM 2327 O O . VAL A 1 300 ? 8.686 10.444 27.779 1.00 72.06 300 VAL A O 1
ATOM 2330 N N . SER A 1 301 ? 9.646 9.508 29.583 1.00 71.50 301 SER A N 1
ATOM 2331 C CA . SER A 1 301 ? 11.001 9.989 29.284 1.00 71.50 301 SER A CA 1
ATOM 2332 C C . SER A 1 301 ? 11.782 8.908 28.542 1.00 71.50 301 SER A C 1
ATOM 2334 O O . SER A 1 301 ? 11.774 7.754 28.964 1.00 71.50 301 SER A O 1
ATOM 2336 N N . PHE A 1 302 ? 12.447 9.283 27.452 1.00 69.50 302 PHE A N 1
ATOM 2337 C CA . PHE A 1 302 ? 13.216 8.398 26.582 1.00 69.50 302 PHE A CA 1
ATOM 2338 C C . PHE A 1 302 ? 14.674 8.818 26.610 1.00 69.50 302 PHE A C 1
ATOM 2340 O O . PHE A 1 302 ? 14.989 10.002 26.488 1.00 69.50 302 PHE A O 1
ATOM 2347 N N . ARG A 1 303 ? 15.565 7.833 26.704 1.00 71.06 303 ARG A N 1
ATOM 2348 C CA . ARG A 1 303 ? 17.003 8.010 26.505 1.00 71.06 303 ARG A CA 1
ATOM 2349 C C . ARG A 1 303 ? 17.494 6.972 25.514 1.00 71.06 303 ARG A C 1
ATOM 2351 O O . ARG A 1 303 ? 17.264 5.783 25.744 1.00 71.06 303 ARG A O 1
ATOM 2358 N N . GLY A 1 304 ? 18.173 7.428 24.471 1.00 70.19 304 GLY A N 1
ATOM 2359 C CA . GLY A 1 304 ? 18.673 6.569 23.411 1.00 70.19 304 GLY A CA 1
ATOM 2360 C C . GLY A 1 304 ? 19.760 7.194 22.567 1.00 70.19 304 GLY A C 1
ATOM 2361 O O . GLY A 1 304 ? 20.376 8.177 22.964 1.00 70.19 304 GLY A O 1
ATOM 2362 N N . GLU A 1 305 ? 19.981 6.610 21.398 1.00 68.69 305 GLU A N 1
ATOM 2363 C CA . GLU A 1 305 ? 20.911 7.108 20.387 1.00 68.69 305 GLU A CA 1
ATOM 2364 C C . GLU A 1 305 ? 20.172 7.302 19.070 1.00 68.69 305 GLU A C 1
ATOM 2366 O O . GLU A 1 305 ? 19.400 6.425 18.688 1.00 68.69 305 GLU A O 1
ATOM 2371 N N . MET A 1 306 ? 20.439 8.423 18.400 1.00 69.19 306 MET A N 1
ATOM 2372 C CA . MET A 1 306 ? 20.091 8.714 17.012 1.00 69.19 306 MET A CA 1
ATOM 2373 C C . MET A 1 306 ? 21.261 8.373 16.101 1.00 69.19 306 MET A C 1
ATOM 2375 O O . MET A 1 306 ? 22.387 8.769 16.384 1.00 69.19 306 MET A O 1
ATOM 2379 N N . SER A 1 307 ? 21.011 7.654 15.008 1.00 62.19 307 SER A N 1
ATOM 2380 C CA . SER A 1 307 ? 22.055 7.293 14.038 1.00 62.19 307 SER A CA 1
ATOM 2381 C C . SER A 1 307 ? 21.912 8.070 12.729 1.00 62.19 307 SER A C 1
ATOM 2383 O O . SER A 1 307 ? 20.801 8.267 12.243 1.00 62.19 307 SER A O 1
ATOM 2385 N N . PHE A 1 308 ? 23.044 8.495 12.170 1.00 58.16 308 PHE A N 1
ATOM 2386 C CA . PHE A 1 308 ? 23.153 9.142 10.861 1.00 58.16 308 PHE A CA 1
ATOM 2387 C C . PHE A 1 308 ? 24.342 8.511 10.116 1.00 58.16 308 PHE A C 1
ATOM 2389 O O . PHE A 1 308 ? 25.491 8.887 10.345 1.00 58.16 308 PHE A O 1
ATOM 2396 N N . GLY A 1 309 ? 24.078 7.498 9.279 1.00 60.94 309 GLY A N 1
ATOM 2397 C CA . GLY A 1 309 ? 25.133 6.651 8.700 1.00 60.94 309 GLY A CA 1
ATOM 2398 C C . GLY A 1 309 ? 25.902 5.916 9.807 1.00 60.94 309 GLY A C 1
ATOM 2399 O O . GLY A 1 309 ? 25.286 5.351 10.713 1.00 60.94 309 GLY A O 1
ATOM 2400 N N . ALA A 1 310 ? 27.235 5.993 9.790 1.00 58.78 310 ALA A N 1
ATOM 2401 C CA . ALA A 1 310 ? 28.097 5.417 10.829 1.00 58.78 310 ALA A CA 1
ATOM 2402 C C . ALA A 1 310 ? 28.109 6.197 12.168 1.00 58.78 310 ALA A C 1
ATOM 2404 O O . ALA A 1 310 ? 28.625 5.701 13.173 1.00 58.78 310 ALA A O 1
ATOM 2405 N N . MET A 1 311 ? 27.559 7.418 12.213 1.00 58.62 311 MET A N 1
ATOM 2406 C CA . MET A 1 311 ? 27.601 8.282 13.402 1.00 58.62 311 MET A CA 1
ATOM 2407 C C . MET A 1 311 ? 26.423 8.038 14.343 1.00 58.62 311 MET A C 1
ATOM 2409 O O . MET A 1 311 ? 25.305 7.770 13.899 1.00 58.62 311 MET A O 1
ATOM 2413 N N . ARG A 1 312 ? 26.660 8.192 15.652 1.00 69.62 312 ARG A N 1
ATOM 2414 C CA . ARG A 1 312 ? 25.646 8.035 16.704 1.00 69.62 312 ARG A CA 1
ATOM 2415 C C . ARG A 1 312 ? 25.675 9.211 17.671 1.00 69.62 312 ARG A C 1
ATOM 2417 O O . ARG A 1 312 ? 26.730 9.540 18.204 1.00 69.62 312 ARG A O 1
ATOM 2424 N N . VAL A 1 313 ? 24.512 9.804 17.918 1.00 71.12 313 VAL A N 1
ATOM 2425 C CA . VAL A 1 313 ? 24.328 10.933 18.837 1.00 71.12 313 VAL A CA 1
ATOM 2426 C C . VAL A 1 313 ? 23.396 10.507 19.968 1.00 71.12 313 VAL A C 1
ATOM 2428 O O . VAL A 1 313 ? 22.269 10.090 19.690 1.00 71.12 313 VAL A O 1
ATOM 2431 N N . PRO A 1 314 ? 23.813 10.595 21.242 1.00 73.44 314 PRO A N 1
ATOM 2432 C CA . PRO A 1 314 ? 22.924 10.305 22.354 1.00 73.44 314 PRO A CA 1
ATOM 2433 C C . PRO A 1 314 ? 21.829 11.370 22.438 1.00 73.44 314 PRO A C 1
ATOM 2435 O O . PRO A 1 314 ? 22.103 12.567 22.406 1.00 73.44 314 PRO A O 1
ATOM 2438 N N . VAL A 1 315 ? 20.584 10.938 22.603 1.00 73.31 315 VAL A N 1
ATOM 2439 C CA . VAL A 1 315 ? 19.433 11.825 22.756 1.00 73.31 315 VAL A CA 1
ATOM 2440 C C . VAL A 1 315 ? 18.620 11.470 23.987 1.00 73.31 315 VAL A C 1
ATOM 2442 O O . VAL A 1 315 ? 18.465 10.304 24.359 1.00 73.31 315 VAL A O 1
ATOM 2445 N N . GLN A 1 316 ? 18.072 12.501 24.619 1.00 75.75 316 GLN A N 1
ATOM 2446 C CA . GLN A 1 316 ? 17.076 12.368 25.669 1.00 75.75 316 GLN A CA 1
ATOM 2447 C C . GLN A 1 316 ? 15.869 13.225 25.299 1.00 75.75 316 GLN A C 1
ATOM 2449 O O . GLN A 1 316 ? 16.024 14.387 24.931 1.00 75.75 316 GLN A O 1
ATOM 2454 N N . ALA A 1 317 ? 14.674 12.646 25.381 1.00 75.50 317 ALA A N 1
ATOM 2455 C CA . ALA A 1 317 ? 13.446 13.297 24.949 1.00 75.50 317 ALA A CA 1
ATOM 2456 C C . ALA A 1 317 ? 12.275 12.942 25.864 1.00 75.50 317 ALA A C 1
ATOM 2458 O O . ALA A 1 317 ? 12.173 11.821 26.358 1.00 75.50 317 ALA A O 1
ATOM 2459 N N . ASN A 1 318 ? 11.356 13.885 26.045 1.00 79.56 318 ASN A N 1
ATOM 2460 C CA . ASN A 1 318 ? 10.063 13.616 26.664 1.00 79.56 318 ASN A CA 1
ATOM 2461 C C . ASN A 1 318 ? 9.041 13.385 25.551 1.00 79.56 318 ASN A C 1
ATOM 2463 O O . ASN A 1 318 ? 8.829 14.259 24.707 1.00 79.56 318 ASN A O 1
ATOM 2467 N N . LEU A 1 319 ? 8.415 12.209 25.537 1.00 78.62 319 LEU A N 1
ATOM 2468 C CA . LEU A 1 319 ? 7.390 11.854 24.559 1.00 78.62 319 LEU A CA 1
ATOM 2469 C C . LEU A 1 319 ? 6.041 11.605 25.254 1.00 78.62 319 LEU A C 1
ATOM 2471 O O . LEU A 1 319 ? 5.927 11.539 26.481 1.00 78.62 319 LEU A O 1
ATOM 2475 N N . LEU A 1 320 ? 5.001 11.481 24.443 1.00 78.81 320 LEU A N 1
ATOM 2476 C CA . LEU A 1 320 ? 3.696 10.942 24.783 1.00 78.81 320 LEU A CA 1
ATOM 2477 C C . LEU A 1 320 ? 3.543 9.618 24.048 1.00 78.81 320 LEU A C 1
ATOM 2479 O O . LEU A 1 320 ? 3.602 9.579 22.818 1.00 78.81 320 LEU A O 1
ATOM 2483 N N . ALA A 1 321 ? 3.318 8.550 24.798 1.00 76.75 321 ALA A N 1
ATOM 2484 C CA . ALA A 1 321 ? 2.968 7.255 24.247 1.00 76.75 321 ALA A CA 1
ATOM 2485 C C . ALA A 1 321 ? 1.449 7.061 24.253 1.00 76.75 321 ALA A C 1
ATOM 2487 O O . ALA A 1 321 ? 0.776 7.408 25.224 1.00 76.75 321 ALA A O 1
ATOM 2488 N N . ARG A 1 322 ? 0.899 6.498 23.174 1.00 77.56 322 ARG A N 1
ATOM 2489 C CA . ARG A 1 322 ? -0.518 6.122 23.061 1.00 77.56 322 ARG A CA 1
ATOM 2490 C C . ARG A 1 322 ? -0.639 4.706 22.527 1.00 77.56 322 ARG A C 1
ATOM 2492 O O . ARG A 1 322 ? -0.181 4.429 21.421 1.00 77.56 322 ARG A O 1
ATOM 2499 N N . LEU A 1 323 ? -1.316 3.835 23.268 1.00 71.69 323 LEU A N 1
ATOM 2500 C CA . LEU A 1 323 ? -1.712 2.524 22.764 1.00 71.69 323 LEU A CA 1
ATOM 2501 C C . LEU A 1 323 ? -2.791 2.680 21.694 1.00 71.69 323 LEU A C 1
ATOM 2503 O O . LEU A 1 323 ? -3.857 3.238 21.958 1.00 71.69 323 LEU A O 1
ATOM 2507 N N . LEU A 1 324 ? -2.507 2.191 20.490 1.00 68.75 324 LEU A N 1
ATOM 2508 C CA . LEU A 1 324 ? -3.414 2.269 19.346 1.00 68.75 324 LEU A CA 1
ATOM 2509 C C . LEU A 1 324 ? -4.142 0.939 19.125 1.00 68.75 324 LEU A C 1
ATOM 2511 O O . LEU A 1 324 ? -5.334 0.913 18.834 1.00 68.75 324 LEU A O 1
ATOM 2515 N N . SER A 1 325 ? -3.427 -0.172 19.287 1.00 67.00 325 SER A N 1
ATOM 2516 C CA . SER A 1 325 ? -3.970 -1.528 19.216 1.00 67.00 325 SER A CA 1
ATOM 2517 C C . SER A 1 325 ? -3.135 -2.488 20.060 1.00 67.00 325 SER A C 1
ATOM 2519 O O . SER A 1 325 ? -2.103 -2.105 20.604 1.00 67.00 325 SER A O 1
ATOM 2521 N N . ARG A 1 326 ? -3.548 -3.759 20.131 1.00 65.25 326 ARG A N 1
ATOM 2522 C CA . ARG A 1 326 ? -2.842 -4.820 20.875 1.00 65.25 326 ARG A CA 1
ATOM 2523 C C . ARG A 1 326 ? -1.393 -5.051 20.455 1.00 65.25 326 ARG A C 1
ATOM 2525 O O . ARG A 1 326 ? -0.698 -5.783 21.144 1.00 65.25 326 ARG A O 1
ATOM 2532 N N . THR A 1 327 ? -0.978 -4.490 19.328 1.00 71.25 327 THR A N 1
ATOM 2533 C CA . THR A 1 327 ? 0.363 -4.671 18.779 1.00 71.25 327 THR A CA 1
ATOM 2534 C C . THR A 1 327 ? 0.982 -3.371 18.293 1.00 71.25 327 THR A C 1
ATOM 2536 O O . THR A 1 327 ? 2.075 -3.423 17.756 1.00 71.25 327 THR A O 1
ATOM 2539 N N . HIS A 1 328 ? 0.317 -2.215 18.432 1.00 78.44 328 HIS A N 1
ATOM 2540 C CA . HIS A 1 328 ? 0.829 -0.935 17.930 1.00 78.44 328 HIS A CA 1
ATOM 2541 C C . HIS A 1 328 ? 0.650 0.201 18.934 1.00 78.44 328 HIS A C 1
ATOM 2543 O O . HIS A 1 328 ? -0.390 0.330 19.590 1.00 78.44 328 HIS A O 1
ATOM 2549 N N . MET A 1 329 ? 1.635 1.092 18.968 1.00 77.19 329 MET A N 1
ATOM 2550 C CA . MET A 1 329 ? 1.607 2.331 19.738 1.00 77.19 329 MET A CA 1
ATOM 2551 C C . MET A 1 329 ? 2.054 3.519 18.892 1.00 77.19 329 MET A C 1
ATOM 2553 O O . MET A 1 329 ? 2.772 3.358 17.910 1.00 77.19 329 MET A O 1
ATOM 2557 N N . ARG A 1 330 ? 1.645 4.720 19.295 1.00 80.88 330 ARG A N 1
ATOM 2558 C CA . ARG A 1 330 ? 2.131 5.986 18.747 1.00 80.88 330 ARG A CA 1
ATOM 2559 C C . ARG A 1 330 ? 3.007 6.694 19.767 1.00 80.88 330 ARG A C 1
ATOM 2561 O O . ARG A 1 330 ? 2.613 6.799 20.926 1.00 80.88 330 ARG A O 1
ATOM 2568 N N . LEU A 1 331 ? 4.152 7.192 19.325 1.00 79.62 331 LEU A N 1
ATOM 2569 C CA . LEU A 1 331 ? 5.107 7.958 20.114 1.00 79.62 331 LEU A CA 1
ATOM 2570 C C . LEU A 1 331 ? 5.195 9.370 19.541 1.00 79.62 331 LEU A C 1
ATOM 2572 O O . LEU A 1 331 ? 5.558 9.530 18.379 1.00 79.62 331 LEU A O 1
ATOM 2576 N N . THR A 1 332 ? 4.883 10.380 20.350 1.00 80.19 332 THR A N 1
ATOM 2577 C CA . THR A 1 332 ? 4.895 11.788 19.929 1.00 80.19 332 THR A CA 1
ATOM 2578 C C . THR A 1 332 ? 5.787 12.622 20.848 1.00 80.19 332 THR A C 1
ATOM 2580 O O . THR A 1 332 ? 5.575 12.623 22.055 1.00 80.19 332 THR A O 1
ATOM 2583 N N . SER A 1 333 ? 6.764 13.360 20.326 1.00 79.62 333 SER A N 1
ATOM 2584 C CA . SER A 1 333 ? 7.609 14.262 21.112 1.00 79.62 333 SER A CA 1
ATOM 2585 C C . SER A 1 333 ? 6.811 15.435 21.661 1.00 79.62 333 SER A C 1
ATOM 2587 O O . SER A 1 333 ? 6.040 16.057 20.933 1.00 79.62 333 SER A O 1
ATOM 2589 N N . GLN A 1 334 ? 7.006 15.747 22.942 1.00 77.25 334 GLN A N 1
ATOM 2590 C CA . GLN A 1 334 ? 6.380 16.914 23.571 1.00 77.25 334 GLN A CA 1
ATOM 2591 C C . GLN A 1 334 ? 7.064 18.218 23.153 1.00 77.25 334 GLN A C 1
ATOM 2593 O O . GLN A 1 334 ? 6.405 19.245 23.023 1.00 77.25 334 GLN A O 1
ATOM 2598 N N . GLU A 1 335 ? 8.371 18.153 22.905 1.00 78.69 335 GLU A N 1
ATOM 2599 C CA . GLU A 1 335 ? 9.207 19.256 22.438 1.00 78.69 335 GLU A CA 1
ATOM 2600 C C . GLU A 1 335 ? 10.163 18.746 21.346 1.00 78.69 335 GLU A C 1
ATOM 2602 O O . GLU A 1 335 ? 10.492 17.552 21.349 1.00 78.69 335 GLU A O 1
ATOM 2607 N N . PRO A 1 336 ? 10.626 19.610 20.423 1.00 73.44 336 PRO A N 1
ATOM 2608 C CA . PRO A 1 336 ? 11.600 19.209 19.420 1.00 73.44 336 PRO A CA 1
ATOM 2609 C C . PRO A 1 336 ? 12.919 18.768 20.065 1.00 73.44 336 PRO A C 1
ATOM 2611 O O . PRO A 1 336 ? 13.490 19.479 20.893 1.00 73.44 336 PRO A O 1
ATOM 2614 N N . LEU A 1 337 ? 13.445 17.624 19.637 1.00 75.06 337 LEU A N 1
ATOM 2615 C CA . LEU A 1 337 ? 14.771 17.153 20.009 1.00 75.06 337 LEU A CA 1
ATOM 2616 C C . LEU A 1 337 ? 15.815 18.050 19.342 1.00 75.06 337 LEU A C 1
ATOM 2618 O O . LEU A 1 337 ? 15.851 18.142 18.117 1.00 75.06 337 LEU A O 1
ATOM 2622 N N . ALA A 1 338 ? 16.657 18.705 20.135 1.00 76.00 338 ALA A N 1
ATOM 2623 C CA . ALA A 1 338 ? 17.775 19.490 19.628 1.00 76.00 338 ALA A CA 1
ATOM 2624 C C . ALA A 1 338 ? 18.978 18.577 19.358 1.00 76.00 338 ALA A C 1
ATOM 2626 O O . ALA A 1 338 ? 19.459 17.896 20.262 1.00 76.00 338 ALA A O 1
ATOM 2627 N N . VAL A 1 339 ? 19.467 18.588 18.122 1.00 72.00 339 VAL A N 1
ATOM 2628 C CA . VAL A 1 339 ? 20.678 17.887 17.688 1.00 72.00 339 VAL A CA 1
ATOM 2629 C C . VAL A 1 339 ? 21.705 18.925 17.273 1.00 72.00 339 VAL A C 1
ATOM 2631 O O . VAL A 1 339 ? 21.422 19.768 16.421 1.00 72.00 339 VAL A O 1
ATOM 2634 N N . ASP A 1 340 ? 22.890 18.874 17.874 1.00 74.75 340 ASP A N 1
ATOM 2635 C CA . ASP A 1 340 ? 24.011 19.704 17.456 1.00 74.75 340 ASP A CA 1
ATOM 2636 C C . ASP A 1 340 ? 24.712 19.060 16.257 1.00 74.75 340 ASP A C 1
ATOM 2638 O O . ASP A 1 340 ? 25.207 17.938 16.316 1.00 74.75 340 ASP A O 1
ATOM 2642 N N . MET A 1 341 ? 24.763 19.776 15.142 1.00 68.06 341 MET A N 1
ATOM 2643 C CA . MET A 1 341 ? 25.375 19.320 13.897 1.00 68.06 341 MET A CA 1
ATOM 2644 C C . MET A 1 341 ? 26.889 19.102 14.033 1.00 68.06 341 MET A C 1
ATOM 2646 O O . MET A 1 341 ? 27.474 18.380 13.225 1.00 68.06 341 MET A O 1
ATOM 2650 N N . ARG A 1 342 ? 27.536 19.669 15.062 1.00 69.69 342 ARG A N 1
ATOM 2651 C CA . ARG A 1 342 ? 28.950 19.388 15.375 1.00 69.69 342 ARG A CA 1
ATOM 2652 C C . ARG A 1 342 ? 29.146 17.972 15.892 1.00 69.69 342 ARG A C 1
ATOM 2654 O O . ARG A 1 342 ? 30.171 17.369 15.584 1.00 69.69 342 ARG A O 1
ATOM 2661 N N . ASP A 1 343 ? 28.151 17.426 16.589 1.00 68.19 343 ASP A N 1
ATOM 2662 C CA . ASP A 1 343 ? 28.163 16.031 17.043 1.00 68.19 343 ASP A CA 1
ATOM 2663 C C . ASP A 1 343 ? 28.055 15.056 15.855 1.00 68.19 343 ASP A C 1
ATOM 2665 O O . ASP A 1 343 ? 28.415 13.887 15.970 1.00 68.19 343 ASP A O 1
ATOM 2669 N N . LEU A 1 344 ? 27.620 15.557 14.692 1.00 61.44 344 LEU A N 1
ATOM 2670 C CA . LEU A 1 344 ? 27.591 14.857 13.404 1.00 61.44 344 LEU A CA 1
ATOM 2671 C C . LEU A 1 344 ? 28.793 15.201 12.506 1.00 61.44 344 LEU A C 1
ATOM 2673 O O . LEU A 1 344 ? 28.745 14.950 11.304 1.00 61.44 344 LEU A O 1
ATOM 2677 N N . ALA A 1 345 ? 29.839 15.835 13.050 1.00 61.81 345 ALA A N 1
ATOM 2678 C CA . ALA A 1 345 ? 31.018 16.294 12.307 1.00 61.81 345 ALA A CA 1
ATOM 2679 C C . ALA A 1 345 ? 30.688 17.109 11.035 1.00 61.81 345 ALA A C 1
ATOM 2681 O O . ALA A 1 345 ? 31.474 17.156 10.086 1.00 61.81 345 ALA A O 1
ATOM 2682 N N . PHE A 1 346 ? 29.525 17.764 11.000 1.00 60.78 346 PHE A N 1
ATOM 2683 C CA . PHE A 1 346 ? 29.063 18.480 9.821 1.00 60.78 346 PHE A CA 1
ATOM 2684 C C . PHE A 1 346 ? 29.776 19.842 9.726 1.00 60.78 346 PHE A C 1
ATOM 2686 O O . PHE A 1 346 ? 29.682 20.642 10.665 1.00 60.78 346 PHE A O 1
ATOM 2693 N N . PRO A 1 347 ? 30.468 20.163 8.614 1.00 60.88 347 PRO A N 1
ATOM 2694 C CA . PRO A 1 347 ? 31.286 21.372 8.494 1.00 60.88 347 PRO A CA 1
ATOM 2695 C C . PRO A 1 347 ? 30.429 22.607 8.170 1.00 60.88 347 PRO A C 1
ATOM 2697 O O . PRO A 1 347 ? 30.579 23.247 7.126 1.00 60.88 347 PRO A O 1
ATOM 2700 N N . ILE A 1 348 ? 29.502 22.951 9.068 1.00 65.56 348 ILE A N 1
ATOM 2701 C CA . ILE A 1 348 ? 28.514 24.013 8.839 1.00 65.56 348 ILE A CA 1
ATOM 2702 C C . ILE A 1 348 ? 29.165 25.380 8.606 1.00 65.56 348 ILE A C 1
ATOM 2704 O O . ILE A 1 348 ? 28.611 26.190 7.872 1.00 65.56 348 ILE A O 1
ATOM 2708 N N . GLU A 1 349 ? 30.334 25.636 9.201 1.00 65.88 349 GLU A N 1
ATOM 2709 C CA . GLU A 1 349 ? 31.068 26.898 9.066 1.00 65.88 349 GLU A CA 1
ATOM 2710 C C . GLU A 1 349 ? 31.591 27.080 7.639 1.00 65.88 349 GLU A C 1
ATOM 2712 O O . GLU A 1 349 ? 31.342 28.110 7.013 1.00 65.88 349 GLU A O 1
ATOM 2717 N N . SER A 1 350 ? 32.253 26.054 7.091 1.00 59.81 350 SER A N 1
ATOM 2718 C CA . SER A 1 350 ? 32.748 26.056 5.709 1.00 59.81 350 SER A CA 1
ATOM 2719 C C . SER A 1 350 ? 31.603 26.212 4.712 1.00 59.81 350 SER A C 1
ATOM 2721 O O . SER A 1 350 ? 31.694 27.017 3.789 1.00 59.81 350 SER A O 1
ATOM 2723 N N . PHE A 1 351 ? 30.495 25.508 4.946 1.00 60.41 351 PHE A N 1
ATOM 2724 C CA . PHE A 1 351 ? 29.308 25.582 4.100 1.00 60.41 351 PHE A CA 1
ATOM 2725 C C . PHE A 1 351 ? 28.621 26.954 4.169 1.00 60.41 351 PHE A C 1
ATOM 2727 O O . PHE A 1 351 ? 28.310 27.565 3.148 1.00 60.41 351 PHE A O 1
ATOM 2734 N N . SER A 1 352 ? 28.425 27.476 5.381 1.00 64.38 352 SER A N 1
ATOM 2735 C CA . SER A 1 352 ? 27.863 28.811 5.605 1.00 64.38 352 SER A CA 1
ATOM 2736 C C . SER A 1 352 ? 28.697 29.877 4.894 1.00 64.38 352 SER A C 1
ATOM 2738 O O . SER A 1 352 ? 28.143 30.763 4.243 1.00 64.38 352 SER A O 1
ATOM 2740 N N . SER A 1 353 ? 30.026 29.742 4.934 1.00 65.25 353 SER A N 1
ATOM 2741 C CA . SER A 1 353 ? 30.950 30.630 4.229 1.00 65.25 353 SER A CA 1
ATOM 2742 C C . SER A 1 353 ? 30.864 30.513 2.704 1.00 65.25 353 SER A C 1
ATOM 2744 O O . SER A 1 353 ? 30.903 31.539 2.031 1.00 65.25 353 SER A O 1
ATOM 2746 N N . GLU A 1 354 ? 30.773 29.303 2.145 1.00 59.69 354 GLU A N 1
ATOM 2747 C CA . GLU A 1 354 ? 30.734 29.074 0.690 1.00 59.69 354 GLU A CA 1
ATOM 2748 C C . GLU A 1 354 ? 29.469 29.660 0.044 1.00 59.69 354 GLU A C 1
ATOM 2750 O O . GLU A 1 354 ? 29.530 30.236 -1.042 1.00 59.69 354 GLU A O 1
ATOM 2755 N N . PHE A 1 355 ? 28.333 29.571 0.739 1.00 55.62 355 PHE A N 1
ATOM 2756 C CA . PHE A 1 355 ? 27.027 29.984 0.215 1.00 55.62 355 PHE A CA 1
ATOM 2757 C C . PHE A 1 355 ? 26.511 31.312 0.794 1.00 55.62 355 PHE A C 1
ATOM 2759 O O . PHE A 1 355 ? 25.392 31.720 0.482 1.00 55.62 355 PHE A O 1
ATOM 2766 N N . GLY A 1 356 ? 27.302 31.999 1.628 1.00 59.44 356 GLY A N 1
ATOM 2767 C CA . GLY A 1 356 ? 26.922 33.279 2.240 1.00 59.44 356 GLY A CA 1
ATOM 2768 C C . GLY A 1 356 ? 25.708 33.177 3.173 1.00 59.44 356 GLY A C 1
ATOM 2769 O O . GLY A 1 356 ? 24.877 34.084 3.217 1.00 59.44 356 GLY A O 1
ATOM 2770 N N . LEU A 1 357 ? 25.579 32.056 3.884 1.00 61.28 357 LEU A N 1
ATOM 2771 C CA . LEU A 1 357 ? 24.474 31.758 4.797 1.00 61.28 357 LEU A CA 1
ATOM 2772 C C . LEU A 1 357 ? 24.906 31.957 6.254 1.00 61.28 357 LEU A C 1
ATOM 2774 O O . LEU A 1 357 ? 26.084 31.849 6.576 1.00 61.28 357 LEU A O 1
ATOM 2778 N N . ASN A 1 358 ? 23.949 32.196 7.152 1.00 59.62 358 ASN A N 1
ATOM 2779 C CA . ASN A 1 358 ? 24.157 32.088 8.593 1.00 59.62 358 ASN A CA 1
ATOM 2780 C C . ASN A 1 358 ? 23.261 30.958 9.124 1.00 59.62 358 ASN A C 1
ATOM 2782 O O . ASN A 1 358 ? 22.041 31.095 9.240 1.00 59.62 358 ASN A O 1
ATOM 2786 N N . LEU A 1 359 ? 23.851 29.787 9.346 1.00 63.00 359 LEU A N 1
ATOM 2787 C CA . LEU A 1 359 ? 23.117 28.593 9.758 1.00 63.00 359 LEU A CA 1
ATOM 2788 C C . LEU A 1 359 ? 23.300 28.323 11.251 1.00 63.00 359 LEU A C 1
ATOM 2790 O O . LEU A 1 359 ? 24.394 28.446 11.795 1.00 63.00 359 LEU A O 1
ATOM 2794 N N . SER A 1 360 ? 22.218 27.901 11.904 1.00 69.06 360 SER A N 1
ATOM 2795 C CA . SER A 1 360 ? 22.275 27.361 13.262 1.00 69.06 360 SER A CA 1
ATOM 2796 C C . SER A 1 360 ? 22.970 25.999 13.268 1.00 69.06 360 SER A C 1
ATOM 2798 O O . SER A 1 360 ? 22.641 25.134 12.459 1.00 69.06 360 SER A O 1
ATOM 2800 N N . PHE A 1 361 ? 23.859 25.773 14.240 1.00 70.69 361 PHE A N 1
ATOM 2801 C CA . PHE A 1 361 ? 24.416 24.447 14.529 1.00 70.69 361 PHE A CA 1
ATOM 2802 C C . PHE A 1 361 ? 23.374 23.475 15.086 1.00 70.69 361 PHE A C 1
ATOM 2804 O O . PHE A 1 361 ? 23.615 22.279 15.097 1.00 70.69 361 PHE A O 1
ATOM 2811 N N . ILE A 1 362 ? 22.229 23.964 15.559 1.00 72.56 362 ILE A N 1
ATOM 2812 C CA . ILE A 1 362 ? 21.177 23.127 16.133 1.00 72.56 362 ILE A CA 1
ATOM 2813 C C . ILE A 1 362 ? 20.102 22.837 15.087 1.00 72.56 362 ILE A C 1
ATOM 2815 O O . ILE A 1 362 ? 19.494 23.772 14.553 1.00 72.56 362 ILE A O 1
ATOM 2819 N N . VAL A 1 363 ? 19.828 21.550 14.869 1.00 68.44 363 VAL A N 1
ATOM 2820 C CA . VAL A 1 363 ? 18.654 21.040 14.151 1.00 68.44 363 VAL A CA 1
ATOM 2821 C C . VAL A 1 363 ? 17.646 20.522 15.165 1.00 68.44 363 VAL A C 1
ATOM 2823 O O . VAL A 1 363 ? 17.981 19.750 16.057 1.00 68.44 363 VAL A O 1
ATOM 2826 N N . GLN A 1 364 ? 16.397 20.953 15.030 1.00 70.06 364 GLN A N 1
ATOM 2827 C CA . GLN A 1 364 ? 15.300 20.502 15.878 1.00 70.06 364 GLN A CA 1
ATOM 2828 C C . GLN A 1 364 ? 14.509 19.393 15.185 1.00 70.06 364 GLN A C 1
ATOM 2830 O O . GLN A 1 364 ? 14.255 19.471 13.985 1.00 70.06 364 GLN A O 1
ATOM 2835 N N . ILE A 1 365 ? 14.107 18.359 15.921 1.00 70.25 365 ILE A N 1
ATOM 2836 C CA . ILE A 1 365 ? 13.446 17.173 15.365 1.00 70.25 365 ILE A CA 1
ATOM 2837 C C . ILE A 1 365 ? 12.210 16.854 16.195 1.00 70.25 365 ILE A C 1
ATOM 2839 O O . ILE A 1 365 ? 12.320 16.516 17.367 1.00 70.25 365 ILE A O 1
ATOM 2843 N N . ASN A 1 366 ? 11.028 16.925 15.594 1.00 71.19 366 ASN A N 1
ATOM 2844 C CA . ASN A 1 366 ? 9.810 16.412 16.217 1.00 71.19 366 ASN A CA 1
ATOM 2845 C C . ASN A 1 366 ? 9.585 14.973 15.777 1.00 71.19 366 ASN A C 1
ATOM 2847 O O . ASN A 1 366 ? 9.661 14.682 14.585 1.00 71.19 366 ASN A O 1
ATOM 2851 N N . VAL A 1 367 ? 9.258 14.099 16.722 1.00 72.00 367 VAL A N 1
ATOM 2852 C CA . VAL A 1 367 ? 8.962 12.685 16.484 1.00 72.00 367 VAL A CA 1
ATOM 2853 C C . VAL A 1 367 ? 7.463 12.473 16.631 1.00 72.00 367 VAL A C 1
ATOM 2855 O O . VAL A 1 367 ? 6.904 12.832 17.656 1.00 72.00 367 VAL A O 1
ATOM 2858 N N . ASP A 1 368 ? 6.799 11.886 15.644 1.00 74.44 368 ASP A N 1
ATOM 2859 C CA . ASP A 1 368 ? 5.403 11.459 15.748 1.00 74.44 368 ASP A CA 1
ATOM 2860 C C . ASP A 1 368 ? 5.200 10.178 14.938 1.00 74.44 368 ASP A C 1
ATOM 2862 O O . ASP A 1 368 ? 4.891 10.214 13.755 1.00 74.44 368 ASP A O 1
ATOM 2866 N N . VAL A 1 369 ? 5.445 9.022 15.547 1.00 73.62 369 VAL A N 1
ATOM 2867 C CA . VAL A 1 369 ? 5.565 7.746 14.828 1.00 73.62 369 VAL A CA 1
ATOM 2868 C C . VAL A 1 369 ? 4.684 6.664 15.414 1.00 73.62 369 VAL A C 1
ATOM 2870 O O . VAL A 1 369 ? 4.522 6.568 16.627 1.00 73.62 369 VAL A O 1
ATOM 2873 N N . ILE A 1 370 ? 4.133 5.828 14.544 1.00 75.06 370 ILE A N 1
ATOM 2874 C CA . ILE A 1 370 ? 3.428 4.598 14.892 1.00 75.06 370 ILE A CA 1
ATOM 2875 C C . ILE A 1 370 ? 4.398 3.434 14.719 1.00 75.06 370 ILE A C 1
ATOM 2877 O O . ILE A 1 370 ? 5.031 3.313 13.673 1.00 75.06 370 ILE A O 1
ATOM 2881 N N . VAL A 1 371 ? 4.506 2.589 15.741 1.00 77.31 371 VAL A N 1
ATOM 2882 C CA . VAL A 1 371 ? 5.438 1.458 15.782 1.00 77.31 371 VAL A CA 1
ATOM 2883 C C . VAL A 1 371 ? 4.746 0.216 16.349 1.00 77.31 371 VAL A C 1
ATOM 2885 O O . VAL A 1 371 ? 3.899 0.351 17.245 1.00 77.31 371 VAL A O 1
ATOM 2888 N N . PRO A 1 372 ? 5.065 -0.990 15.847 1.00 78.06 372 PRO A N 1
ATOM 2889 C CA . PRO A 1 372 ? 4.617 -2.225 16.464 1.00 78.06 372 PRO A CA 1
ATOM 2890 C C . PRO A 1 372 ? 5.340 -2.476 17.797 1.00 78.06 372 PRO A C 1
ATOM 2892 O O . PRO A 1 372 ? 6.422 -1.935 18.034 1.00 78.06 372 PRO A O 1
ATOM 2895 N N . TYR A 1 373 ? 4.760 -3.299 18.670 1.00 74.31 373 TYR A N 1
ATOM 2896 C CA . TYR A 1 373 ? 5.390 -3.722 19.920 1.00 74.31 373 TYR A CA 1
ATOM 2897 C C . TYR A 1 373 ? 5.160 -5.198 20.250 1.00 74.31 373 TYR A C 1
ATOM 2899 O O . TYR A 1 373 ? 4.126 -5.769 19.897 1.00 74.31 373 TYR A O 1
ATOM 2907 N N . GLU A 1 374 ? 6.110 -5.777 20.983 1.00 73.88 374 GLU A N 1
ATOM 2908 C CA . GLU A 1 374 ? 6.102 -7.161 21.458 1.00 73.88 374 GLU A CA 1
ATOM 2909 C C . GLU A 1 374 ? 6.375 -7.233 22.967 1.00 73.88 374 GLU A C 1
ATOM 2911 O O . GLU A 1 374 ? 7.085 -6.399 23.535 1.00 73.88 374 GLU A O 1
ATOM 2916 N N . VAL A 1 375 ? 5.781 -8.235 23.618 1.00 67.12 375 VAL A N 1
ATOM 2917 C CA . VAL A 1 375 ? 5.914 -8.507 25.057 1.00 67.12 375 VAL A CA 1
ATOM 2918 C C . VAL A 1 375 ? 6.575 -9.876 25.201 1.00 67.12 375 VAL A C 1
ATOM 2920 O O . VAL A 1 375 ? 6.042 -10.848 24.657 1.00 67.12 375 VAL A O 1
ATOM 2923 N N . HIS A 1 376 ? 7.730 -9.942 25.870 1.00 61.81 376 HIS A N 1
ATOM 2924 C CA . HIS A 1 376 ? 8.544 -11.157 26.001 1.00 61.81 376 HIS A CA 1
ATOM 2925 C C . HIS A 1 376 ? 8.579 -11.728 27.413 1.00 61.81 376 HIS A C 1
ATOM 2927 O O . HIS A 1 376 ? 8.836 -10.954 28.366 1.00 61.81 376 HIS A O 1
#

Organism: NCBI:txid3120278

Sequence (376 aa):
MSGIVREKIKQFVLTVNGKEYERTDARADELLIDFLHEECELTGTKFSCGVGACGSCKVAVQVTKDAPMVPVLACYARLKSVVGMYVTTVEGLEAQGNLHPLQKAFLEEHSFQCGYSTPGFLMAARILMNDLERSPVYRDRLDDVILEAIGGHICRCTGYLRYIKAIRRVILATPGLVITGTTPTITSTPSVISFQISKQSTNDLLPETLVGRFDDPEGGVEFVGDFDWSACRRAWVKVSPSSIRTGVRVRDLNLGMFFFQPYQPNEEDLDSLRFELTSAREIDSRQPLAAAAWGVPVPVSFRGEMSFGAMRVPVQANLLARLLSRTHMRLTSQEPLAVDMRDLAFPIESFSSEFGLNLSFIVQINVDVIVPYEVH

Secondary structure (DSSP, 8-state):
-------EEEEEEEEETTEEEEEEEEETT-BHHHHHHHTS----SPP-SSSSSS-TTEEEEESSTTSPPEEEETTT-BGGGTTT-EEE-SGGG-BTTB--HHHHHHHHTT--SS-TTHHHHHHHHHHHHHHHHHSPEEGGGHHHHHHHHHHT---SSS-SHHHHHHHHHHHHHSTTSEESS----------EEEEEEEEEESS--S-----EEES--EEEEEESSSS-GGGEEEEEEE--GGGEEESS---SS-HHHHHS--SSSSS-------B-----EESSTTS-GGG--TT-EEEEEEEEEEEETTEEEEEEEEEEEEEEETTEEEEEESSPEEEETTTTT--HHHHHHHHTEEEEEEEEEEEEEEEEEEE-

InterPro domains:
  IPR001041 2Fe-2S ferredoxin-type iron-sulfur binding domain [PF00111] (15-79)
  IPR001041 2Fe-2S ferredoxin-type iron-sulfur binding domain [PS51085] (10-93)
  IPR001041 2Fe-2S ferredoxin-type iron-sulfur binding domain [cd00207] (13-83)
  IPR002888 [2Fe-2S]-binding [PF01799] (89-168)
  IPR006058 2Fe-2S ferredoxin, iron-sulphur binding site [PS00197] (49-57)
  IPR012675 Beta-grasp domain superfamily [G3DSA:3.10.20.30] (3-91)
  IPR036010 2Fe-2S ferredoxin-like superfamily [SSF54292] (12-94)
  IPR036761 Lipid/polyisoprenoid-binding, YceI-like superfamily [G3DSA:2.40.128.110] (189-373)
  IPR036884 [2Fe-2S]-binding domain superfamily [SSF47741] (100-175)
  IPR051452 Diverse Oxidoreductases [PTHR44379] (8-171)

Foldseek 3Di:
DPPPPFDFDQKFWEAELNDIDIDGRHGQQDFQQCCCCPVVVNCQQADDPLPQQAQSNWKWKALDPPGQTDIDRRSHDTPNVRTNIYIYWLVSCDDPNRHHLLRVLCVVLVVDDVCRSVRSLSRLLVSLQSVLLVPAEEPVCLLVSSCVSCVSHDDPPRPRPSSSVSSNVSQVVDPRNYDYDDQLDPPDDAWFKFKQWAWDAPVDNDGDGWGKGFRDKAWEWEFEAPPFQQRTAWIWIFGALVRIDTPDPPPDDPVSDVQHADPDDDAWAQGGFTFTFHGWDFPDPPDGPVRDDAFDWTKIKGWGWTDGTPAIDTWIFIWTWGHHDPWKIKTWTPFWTWDQCVSVVDPVVVVCVVVVIDTDSIMTIIGIHMYTYDYD

pLDDT: mean 73.51, std 18.42, range [32.88, 98.62]

Radius of gyration: 25.49 Å; chains: 1; bounding box: 58×60×71 Å